Protein AF-0000000081628366 (afdb_homodimer)

Radius of gyration: 26.83 Å; Cα contacts (8 Å, |Δi|>4): 1250; chains: 2; bounding box: 82×67×63 Å

InterPro domains:
  IPR008594 Scavenger mRNA decapping enzyme DcpS/DCS2 [PF05652] (39-139)
  IPR008594 Scavenger mRNA decapping enzyme DcpS/DCS2 [PIRSF028973] (28-331)
  IPR008594 Scavenger mRNA decapping enzyme DcpS/DCS2 [PTHR12978] (21-337)
  IPR011145 Scavenger mRNA decapping enzyme, N-terminal [G3DSA:3.30.200.40] (34-140)
  IPR011145 Scavenger mRNA decapping enzyme, N-terminal [SSF102860] (35-138)
  IPR036265 HIT-like superfamily [G3DSA:3.30.428.10] (141-327)
  IPR036265 HIT-like superfamily [SSF54197] (141-326)

Sequence (678 aa):
MADQCVDTDEGDCSPAKKLKLDVEDTTEKNDDMHEAEINLSTFEMKRILQNNITRKQIYIEGTFKGSESPAILSLEKTTFPTDEIFLKEGFFNEDTTMQKVFSNHIYGNYKCFPVKKYNGLKVLLIHPATSKHIEKFKKKDLHIVDETYELYEKITLPHITSQQFSLEWIDNILAHKAEQDKIVYEDTNKETGFIIVHDLKWDGQPQSLKLLALPFQKVRSMRELNASHLPLLRNIRDSGTACISEKYNIPSTQLRIYLHYQPSYYYLHVHFSYLMFENSGVHIYRAHLLSTVINNLELMPDYYTKCILSFLVFEGDELCTKFREHGIVGKKKSESEETMADQCVDTDEGDCSPAKKLKLDVEDTTEKNDDMHEAEINLSTFEMKRILQNNITRKQIYIEGTFKGSESPAILSLEKTTFPTDEIFLKEGFFNEDTTMQKVFSNHIYGNYKCFPVKKYNGLKVLLIHPATSKHIEKFKKKDLHIVDETYELYEKITLPHITSQQFSLEWIDNILAHKAEQDKIVYEDTNKETGFIIVHDLKWDGQPQSLKLLALPFQKVRSMRELNASHLPLLRNIRDSGTACISEKYNIPSTQLRIYLHYQPSYYYLHVHFSYLMFENSGVHIYRAHLLSTVINNLELMPDYYTKCILSFLVFEGDELCTKFREHGIVGKKKSESEET

Nearest PDB structures (foldseek):
  1vlr-assembly1_A  TM=9.356E-01  e=4.240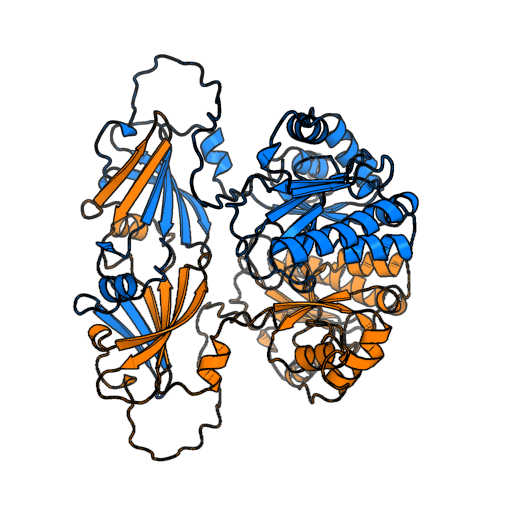E-30  Mus musculus
  1xmm-assembly1_B  TM=7.985E-01  e=4.727E-32  Homo sapiens
  3bla-assembly1_B  TM=7.901E-01  e=3.994E-32  Homo sapiens
  5osy-assembly1_B  TM=8.045E-01  e=2.700E-31  Homo sapiens
  1xmm-assembly1_A  TM=7.003E-01  e=9.296E-31  Homo sapiens

Organism: Polistes dominula (NCBI:txid743375)

pLDDT: mean 84.42, std 20.41, range [17.12, 98.81]

Solvent-accessible surface area (backbone atoms only — not comparable to full-atom values): 37305 Å² total; per-residue (Å²): 122,78,65,69,58,82,71,69,75,76,60,86,78,64,86,80,76,71,76,75,65,82,65,76,82,70,82,62,84,80,71,45,58,60,82,50,87,68,60,43,47,43,50,42,80,74,45,78,35,32,73,40,66,57,56,25,31,37,29,33,33,25,29,40,72,97,44,88,50,38,27,37,42,33,44,27,59,55,62,77,70,88,48,66,68,56,37,34,71,30,52,32,27,82,76,31,46,66,42,83,74,47,64,51,74,40,45,29,38,31,39,31,31,42,42,45,87,67,49,33,29,43,32,40,38,32,30,64,39,51,73,66,54,50,58,66,52,33,68,60,56,63,32,49,41,76,37,36,41,66,47,34,63,70,48,51,47,53,52,57,71,65,44,86,74,81,56,59,70,58,52,29,43,78,66,62,72,36,66,64,89,41,51,76,46,72,45,85,48,71,77,48,13,31,35,32,28,58,32,92,83,39,84,81,44,68,76,52,34,36,33,33,35,40,49,66,52,88,41,48,44,65,63,71,45,35,50,88,46,47,64,28,55,49,40,50,52,54,53,47,40,52,49,44,26,70,74,62,68,43,56,64,43,36,48,42,47,30,31,55,43,82,46,87,52,76,48,47,50,38,38,39,30,31,56,88,31,92,63,86,69,48,33,52,44,30,28,42,48,44,72,48,54,54,45,44,28,72,76,32,40,59,39,44,61,66,40,59,50,52,25,70,33,40,62,87,37,68,69,34,50,54,37,31,75,70,65,72,46,77,79,78,73,71,76,59,76,85,110,51,55,76,77,49,81,74,68,73,74,60,85,78,63,85,81,76,70,75,74,65,83,65,76,81,68,82,63,84,80,70,45,58,61,81,50,88,69,59,44,48,43,49,43,81,72,46,77,34,32,76,41,65,58,57,24,30,37,30,31,34,24,29,40,74,96,46,88,50,38,27,35,42,32,45,28,59,54,62,77,68,89,48,65,69,55,39,35,72,30,50,32,26,81,76,30,45,66,44,82,74,49,64,51,77,39,44,29,36,29,40,31,31,42,42,47,89,66,51,35,28,43,31,41,38,32,30,65,39,50,73,67,54,51,57,69,52,33,68,55,56,56,34,52,42,76,38,36,41,67,48,35,65,69,47,50,48,53,52,56,71,65,45,85,74,79,56,58,70,59,52,28,43,77,66,62,73,37,65,64,89,41,51,76,46,73,44,85,49,69,76,48,12,32,36,30,29,59,32,90,83,38,84,81,43,68,76,52,32,37,34,33,35,40,49,65,53,86,42,48,43,67,64,71,46,37,50,89,45,46,66,29,54,50,39,50,52,54,54,50,39,52,50,43,27,70,75,61,68,44,55,65,44,34,49,42,47,28,31,55,43,80,52,95,51,76,49,47,50,39,39,40,30,31,57,89,33,92,63,86,67,47,32,52,44,31,29,42,47,44,70,49,54,53,45,45,29,72,76,32,41,58,39,44,61,66,41,60,51,53,25,55,27,6,61,88,37,68,68,34,50,54,37,32,75,72,63,71,44,78,79,77,71,71,77,60,76,85,112

Secondary structure (DSSP, 8-state):
----S---------S-----------------TTSSPP-GGGEEEEEEEEEETTTTEEEEEEEETT--SEEEEEEEEPPPP-SHHHHHHHTSSTT-EEEEEEE-SSEEEEEEE--GGGS-EEEEEESSPPHHHHHHHSPPPEEEEEE-HHHIIIIIHHHHHHS----HHHHHHHTTSS-GGGEEEEE--TTT-EEEEE-TT--S-GGG-EEEEEESS---SGGG--GGGHHHHHHHHHHHHHHHHHHH---GGGEEEEEESS-SSSS--EEEEETTS--TT-BTTTEEEHHHHHHHHHH-TTGGGTS-EEEEEETTSHHHHHHHHTTSSS----GGGG-/--S-----------S-----------------GGGSPP-GGGEEEEEEEEEETTTTEEEEEEEETT--SEEEEEEEEPPPP-SHHHHHHHTSSTT-EEEEEEE-SSEEEEEEE--GGGS-EEEEEESSPPHHHHHHHSPPPEEEEEE-HHHIIIIIHHHHHHS----HHHHHHHTTSS-GGGEEEEE--TTT-EEEEE-TT--S-GGG-EEEEEESS---SGGG--GGGHHHHHHHHHHHHHHHHHHH---GGGEEEEEESS-SSSS--EEEEETTS--TT-BTTTEEEHHHHHHHHHH-TTGGGTS-EEEEEETTSHHHHHHHHTTSSS----TTTT-

Structure (mmCIF, N/CA/C/O backbone):
data_AF-0000000081628366-model_v1
#
loop_
_entity.id
_entity.type
_entity.pdbx_description
1 polymer 'M7GpppX diphosphatase'
#
loop_
_atom_site.group_PDB
_atom_site.id
_atom_site.type_symbol
_atom_site.label_atom_id
_atom_site.label_alt_id
_atom_site.label_comp_id
_atom_site.label_asym_id
_atom_site.label_entity_id
_atom_site.label_seq_id
_atom_site.pdbx_PDB_ins_code
_atom_site.Cartn_x
_atom_site.Cartn_y
_atom_site.Cartn_z
_atom_site.occupancy
_atom_site.B_iso_or_equiv
_atom_site.auth_seq_id
_atom_site.auth_comp_id
_atom_site.auth_asym_id
_atom_site.auth_atom_id
_atom_site.pdbx_PDB_model_num
ATOM 1 N N . MET A 1 1 ? -15.617 -0.022 -10.727 1 17.47 1 MET A N 1
ATOM 2 C CA . MET A 1 1 ? -16.375 1.05 -10.102 1 17.47 1 MET A CA 1
ATOM 3 C C . MET A 1 1 ? -15.914 1.278 -8.664 1 17.47 1 MET A C 1
ATOM 5 O O . MET A 1 1 ? -16.516 2.064 -7.93 1 17.47 1 MET A O 1
ATOM 9 N N . ALA A 1 2 ? -15.078 0.356 -8.219 1 21.16 2 ALA A N 1
ATOM 10 C CA . ALA A 1 2 ? -14.297 0.202 -6.996 1 21.16 2 ALA A CA 1
ATOM 11 C C . ALA A 1 2 ? -13.219 1.274 -6.898 1 21.16 2 ALA A C 1
ATOM 13 O O . ALA A 1 2 ? -12.43 1.281 -5.953 1 21.16 2 ALA A O 1
ATOM 14 N N . ASP A 1 3 ? -12.93 1.913 -8.031 1 24.25 3 ASP A N 1
ATOM 15 C CA . ASP A 1 3 ? -11.867 2.861 -8.344 1 24.25 3 ASP A CA 1
ATOM 16 C C . ASP A 1 3 ? -11.992 4.129 -7.496 1 24.25 3 ASP A C 1
ATOM 18 O O . ASP A 1 3 ? -11.227 5.078 -7.676 1 24.25 3 ASP A O 1
ATOM 22 N N . GLN A 1 4 ? -13.195 4.293 -6.895 1 26.45 4 GLN A N 1
ATOM 23 C CA . GLN A 1 4 ? -13.25 5.676 -6.43 1 26.45 4 GLN A CA 1
ATOM 24 C C . GLN A 1 4 ? -12.414 5.867 -5.168 1 26.45 4 GLN A C 1
ATOM 26 O O . GLN A 1 4 ? -12.961 6.09 -4.082 1 26.45 4 GLN A O 1
ATOM 31 N N . CYS A 1 5 ? -11.57 5.02 -4.797 1 29.62 5 CYS A N 1
ATOM 32 C CA . CYS A 1 5 ? -10.625 5.605 -3.859 1 29.62 5 CYS A CA 1
ATOM 33 C C . CYS A 1 5 ? -10.195 6.996 -4.312 1 29.62 5 CYS A C 1
ATOM 35 O O . CYS A 1 5 ? -9.828 7.191 -5.469 1 29.62 5 CYS A O 1
ATOM 37 N N . VAL A 1 6 ? -10.695 8.008 -3.623 1 31.08 6 VAL A N 1
ATOM 38 C CA . VAL A 1 6 ? -10.289 9.383 -3.922 1 31.08 6 VAL A CA 1
ATOM 39 C C . VAL A 1 6 ? -8.781 9.438 -4.129 1 31.08 6 VAL A C 1
ATOM 41 O O . VAL A 1 6 ? -8.008 9.312 -3.172 1 31.08 6 VAL A O 1
ATOM 44 N N . ASP A 1 7 ? -8.258 8.609 -4.902 1 30.61 7 ASP A N 1
ATOM 45 C CA . ASP A 1 7 ? -6.902 8.898 -5.359 1 30.61 7 ASP A CA 1
ATOM 46 C C . ASP A 1 7 ? -6.758 10.367 -5.746 1 30.61 7 ASP A C 1
ATOM 48 O O . ASP A 1 7 ? -7.039 10.75 -6.883 1 30.61 7 ASP A O 1
ATOM 52 N N . THR A 1 8 ? -7.094 11.266 -4.844 1 29.83 8 THR A N 1
ATOM 53 C CA . THR A 1 8 ? -6.762 12.664 -5.117 1 29.83 8 THR A CA 1
ATOM 54 C C . THR A 1 8 ? -5.254 12.836 -5.297 1 29.83 8 THR A C 1
ATOM 56 O O . THR A 1 8 ? -4.527 13.039 -4.324 1 29.83 8 THR A O 1
ATOM 59 N N . ASP A 1 9 ? -4.543 11.977 -5.957 1 28.89 9 ASP A N 1
ATOM 60 C CA . ASP A 1 9 ? -3.201 12.438 -6.301 1 28.89 9 ASP A CA 1
ATOM 61 C C . ASP A 1 9 ? -3.227 13.867 -6.824 1 28.89 9 ASP A C 1
ATOM 63 O O . ASP A 1 9 ? -3.846 14.148 -7.852 1 28.89 9 ASP A O 1
ATOM 67 N N . GLU A 1 10 ? -3.139 14.836 -5.98 1 27.64 10 GLU A N 1
ATOM 68 C CA . GLU A 1 10 ? -3.074 16.266 -6.258 1 27.64 10 GLU A CA 1
ATOM 69 C C . GLU A 1 10 ? -1.93 16.594 -7.215 1 27.64 10 GLU A C 1
ATOM 71 O O . GLU A 1 10 ? -0.903 17.141 -6.801 1 27.64 10 GLU A O 1
ATOM 76 N N . GLY A 1 11 ? -1.213 15.727 -7.984 1 28 11 GLY A N 1
ATOM 77 C CA . GLY A 1 11 ? -0.257 16.484 -8.773 1 28 11 GLY A CA 1
ATOM 78 C C . GLY A 1 11 ? -0.856 17.734 -9.406 1 28 11 GLY A C 1
ATOM 79 O O . GLY A 1 11 ? -2.062 17.969 -9.305 1 28 11 GLY A O 1
ATOM 80 N N . ASP A 1 12 ? 0.075 18.5 -10.273 1 27.03 12 ASP A N 1
ATOM 81 C CA . ASP A 1 12 ? -0.195 19.734 -11 1 27.03 12 ASP A CA 1
ATOM 82 C C . ASP A 1 12 ? -1.484 19.625 -11.812 1 27.03 12 ASP A C 1
ATOM 84 O O . ASP A 1 12 ? -1.718 18.609 -12.477 1 27.03 12 ASP A O 1
ATOM 88 N N . CYS A 1 13 ? -2.561 20.359 -11.43 1 25.67 13 CYS A N 1
ATOM 89 C CA . CYS A 1 13 ? -3.814 20.703 -12.094 1 25.67 13 CYS A CA 1
ATOM 90 C C . CYS A 1 13 ? -3.598 20.922 -13.586 1 25.67 13 CYS A C 1
ATOM 92 O O . CYS A 1 13 ? -3.1 21.969 -14 1 25.67 13 CYS A O 1
ATOM 94 N N . SER A 1 14 ? -3.176 19.953 -14.305 1 27.64 14 SER A N 1
ATOM 95 C CA . SER A 1 14 ? -3.412 20.375 -15.688 1 27.64 14 SER A CA 1
ATOM 96 C C . SER A 1 14 ? -4.824 20.906 -15.875 1 27.64 14 SER A C 1
ATOM 98 O O . SER A 1 14 ? -5.727 20.594 -15.094 1 27.64 14 SER A O 1
ATOM 100 N N . PRO A 1 15 ? -5.156 21.812 -16.984 1 25.48 15 PRO A N 1
ATOM 101 C CA . PRO A 1 15 ? -6.445 22.484 -17.141 1 25.48 15 PRO A CA 1
ATOM 102 C C . PRO A 1 15 ? -7.629 21.578 -16.812 1 25.48 15 PRO A C 1
ATOM 104 O O . PRO A 1 15 ? -7.477 20.344 -16.781 1 25.48 15 PRO A O 1
ATOM 107 N N . ALA A 1 16 ? -8.945 22.125 -16.859 1 26.56 16 ALA A N 1
ATOM 108 C CA . ALA A 1 16 ? -10.367 22.016 -16.562 1 26.56 16 ALA A CA 1
ATOM 109 C C . ALA A 1 16 ? -10.977 20.797 -17.234 1 26.56 16 ALA A C 1
ATOM 111 O O . ALA A 1 16 ? -11.328 20.828 -18.422 1 26.56 16 ALA A O 1
ATOM 112 N N . LYS A 1 17 ? -10.516 19.734 -17.297 1 25.77 17 LYS A N 1
ATOM 113 C CA . LYS A 1 17 ? -11.617 18.953 -17.859 1 25.77 17 LYS A CA 1
ATOM 114 C C . LYS A 1 17 ? -12.867 19.062 -16.984 1 25.77 17 LYS A C 1
ATOM 116 O O . LYS A 1 17 ? -12.82 18.734 -15.797 1 25.77 17 LYS A O 1
ATOM 121 N N . LYS A 1 18 ? -13.938 19.75 -17.406 1 26.41 18 LYS A N 1
ATOM 122 C CA . LYS A 1 18 ? -15.328 19.969 -17.031 1 26.41 18 LYS A CA 1
ATOM 123 C C . LYS A 1 18 ? -16 18.656 -16.641 1 26.41 18 LYS A C 1
ATOM 125 O O . LYS A 1 18 ? -16.156 17.766 -17.484 1 26.41 18 LYS A O 1
ATOM 130 N N . LEU A 1 19 ? -15.75 18.172 -15.625 1 28.23 19 LEU A N 1
ATOM 131 C CA . LEU A 1 19 ? -16.797 17.25 -15.195 1 28.23 19 LEU A CA 1
ATOM 132 C C . LEU A 1 19 ? -18.188 17.812 -15.516 1 28.23 19 LEU A C 1
ATOM 134 O O . LEU A 1 19 ? -18.609 18.812 -14.93 1 28.23 19 LEU A O 1
ATOM 138 N N . LYS A 1 20 ? -18.547 17.688 -16.812 1 27.78 20 LYS A N 1
ATOM 139 C CA . LYS A 1 20 ? -19.922 18.031 -17.156 1 27.78 20 LYS A CA 1
ATOM 140 C C . LYS A 1 20 ? -20.906 17.328 -16.234 1 27.78 20 LYS A C 1
ATOM 142 O O . LYS A 1 20 ? -21.203 16.141 -16.422 1 27.78 20 LYS A O 1
ATOM 147 N N . LEU A 1 21 ? -20.859 17.5 -14.922 1 30.16 21 LEU A N 1
ATOM 148 C CA . LEU A 1 21 ? -22.078 17.172 -14.195 1 30.16 21 LEU A CA 1
ATOM 149 C C . LEU A 1 21 ? -23.281 17.859 -14.836 1 30.16 21 LEU A C 1
ATOM 151 O O . LEU A 1 21 ? -23.266 19.078 -15.047 1 30.16 21 LEU A O 1
ATOM 155 N N . ASP A 1 22 ? -23.938 17.188 -15.648 1 31.25 22 ASP A N 1
ATOM 156 C CA . ASP A 1 22 ? -25.25 17.641 -16.109 1 31.25 22 ASP A CA 1
ATOM 157 C C . ASP A 1 22 ? -26.062 18.234 -14.961 1 31.25 22 ASP A C 1
ATOM 159 O O . ASP A 1 22 ? -26.734 17.516 -14.227 1 31.25 22 ASP A O 1
ATOM 163 N N . VAL A 1 23 ? -25.484 19.078 -14.125 1 31.89 23 VAL A N 1
ATOM 164 C CA . VAL A 1 23 ? -26.344 19.781 -13.18 1 31.89 23 VAL A CA 1
ATOM 165 C C . VAL A 1 23 ? -27.453 20.5 -13.93 1 31.89 23 VAL A C 1
ATOM 167 O O . VAL A 1 23 ? -27.188 21.312 -14.82 1 31.89 23 VAL A O 1
ATOM 170 N N . GLU A 1 24 ? -28.625 19.922 -14.016 1 31.45 24 GLU A N 1
ATOM 171 C CA . GLU A 1 24 ? -29.828 20.703 -14.305 1 31.45 24 GLU A CA 1
ATOM 172 C C . GLU A 1 24 ? -29.812 22.047 -13.57 1 31.45 24 GLU A C 1
ATOM 174 O O . GLU A 1 24 ? -29.484 22.094 -12.383 1 31.45 24 GLU A O 1
ATOM 179 N N . ASP A 1 25 ? -29.609 23.156 -14.25 1 33 25 ASP A N 1
ATOM 180 C CA . ASP A 1 25 ? -29.703 24.562 -13.883 1 33 25 ASP A CA 1
ATOM 181 C C . ASP A 1 25 ? -30.953 24.828 -13.039 1 33 25 ASP A C 1
ATOM 183 O O . ASP A 1 25 ? -32 25.125 -13.586 1 33 25 ASP A O 1
ATOM 187 N N . THR A 1 26 ? -31.422 23.969 -12.078 1 33.16 26 THR A N 1
ATOM 188 C CA . THR A 1 26 ? -32.594 24.516 -11.383 1 33.16 26 THR A CA 1
ATOM 189 C C . THR A 1 26 ? -32.219 25.844 -10.719 1 33.16 26 THR A C 1
ATOM 191 O O . THR A 1 26 ? -31.172 25.969 -10.078 1 33.16 26 THR A O 1
ATOM 194 N N . THR A 1 27 ? -32.719 27.016 -11.109 1 35.06 27 THR A N 1
ATOM 195 C CA . THR A 1 27 ? -32.781 28.391 -10.641 1 35.06 27 THR A CA 1
ATOM 196 C C . THR A 1 27 ? -32.969 28.438 -9.125 1 35.06 27 THR A C 1
ATOM 198 O O . THR A 1 27 ? -33.656 29.297 -8.602 1 35.06 27 THR A O 1
ATOM 201 N N . GLU A 1 28 ? -32.938 27.359 -8.352 1 37.03 28 GLU A N 1
ATOM 202 C CA . GLU A 1 28 ? -33.219 27.703 -6.965 1 37.03 28 GLU A CA 1
ATOM 203 C C . GLU A 1 28 ? -32.25 28.734 -6.434 1 37.03 28 GLU A C 1
ATOM 205 O O . GLU A 1 28 ? -31.141 28.891 -6.969 1 37.03 28 GLU A O 1
ATOM 210 N N . LYS A 1 29 ? -32.531 29.625 -5.484 1 42.91 29 LYS A N 1
ATOM 211 C CA . LYS A 1 29 ? -31.844 30.688 -4.75 1 42.91 29 LYS A CA 1
ATOM 212 C C . LYS A 1 29 ? -30.359 30.359 -4.539 1 42.91 29 LYS A C 1
ATOM 214 O O . LYS A 1 29 ? -30.031 29.281 -4.023 1 42.91 29 LYS A O 1
ATOM 219 N N . ASN A 1 30 ? -29.391 30.797 -5.387 1 48.31 30 ASN A N 1
ATOM 220 C CA . ASN A 1 30 ? -27.938 30.672 -5.566 1 48.31 30 ASN A CA 1
ATOM 221 C C . ASN A 1 30 ? -27.188 30.828 -4.246 1 48.31 30 ASN A C 1
ATOM 223 O O . ASN A 1 30 ? -26.906 31.938 -3.814 1 48.31 30 ASN A O 1
ATOM 227 N N . ASP A 1 31 ? -27.594 30.141 -3.229 1 56.97 31 ASP A N 1
ATOM 228 C CA . ASP A 1 31 ? -26.859 30.109 -1.969 1 56.97 31 ASP A CA 1
ATOM 229 C C . ASP A 1 31 ? -25.391 29.719 -2.195 1 56.97 31 ASP A C 1
ATOM 231 O O . ASP A 1 31 ? -24.906 28.734 -1.646 1 56.97 31 ASP A O 1
ATOM 235 N N . ASP A 1 32 ? -24.844 30.281 -3.201 1 61.56 32 ASP A N 1
ATOM 236 C CA . ASP A 1 32 ? -23.438 30.047 -3.555 1 61.56 32 ASP A CA 1
ATOM 237 C C . ASP A 1 32 ? -22.5 30.609 -2.484 1 61.56 32 ASP A C 1
ATOM 239 O O . ASP A 1 32 ? -22.375 31.828 -2.338 1 61.56 32 ASP A O 1
ATOM 243 N N . MET A 1 33 ? -22.062 29.844 -1.597 1 70.06 33 MET A N 1
ATOM 244 C CA . MET A 1 33 ? -21.203 30.266 -0.503 1 70.06 33 MET A CA 1
ATOM 245 C C . MET A 1 33 ? -19.812 30.641 -1.024 1 70.06 33 MET A C 1
ATOM 247 O O . MET A 1 33 ? -19.062 31.359 -0.354 1 70.06 33 MET A O 1
ATOM 251 N N . HIS A 1 34 ? -19.516 30.312 -2.291 1 73.94 34 HIS A N 1
ATOM 252 C CA . HIS A 1 34 ? -18.141 30.484 -2.764 1 73.94 34 HIS A CA 1
ATOM 253 C C . HIS A 1 34 ? -17.906 31.906 -3.248 1 73.94 34 HIS A C 1
ATOM 255 O O . HIS A 1 34 ? -16.75 32.312 -3.49 1 73.94 34 HIS A O 1
ATOM 261 N N . GLU A 1 35 ? -18.984 32.688 -3.387 1 70.5 35 GLU A N 1
ATOM 262 C CA . GLU A 1 35 ? -18.844 34.062 -3.828 1 70.5 35 GLU A CA 1
ATOM 263 C C . GLU A 1 35 ? -18.406 34.969 -2.678 1 70.5 35 GLU A C 1
ATOM 265 O O . GLU A 1 35 ? -17.688 35.938 -2.885 1 70.5 35 GLU A O 1
ATOM 270 N N . ALA A 1 36 ? -18.844 34.625 -1.464 1 71.19 36 ALA A N 1
ATOM 271 C CA . ALA A 1 36 ? -18.516 35.438 -0.29 1 71.19 36 ALA A CA 1
ATOM 272 C C . ALA A 1 36 ? -17.281 34.906 0.424 1 71.19 36 ALA A C 1
ATOM 274 O O . ALA A 1 36 ? -16.797 33.812 0.116 1 71.19 36 ALA A O 1
ATOM 275 N N . GLU A 1 37 ? -16.641 35.781 1.147 1 80 37 GLU A N 1
ATOM 276 C CA . GLU A 1 37 ? -15.523 35.375 1.991 1 80 37 GLU A CA 1
ATOM 277 C C . GLU A 1 37 ? -15.961 34.281 2.963 1 80 37 GLU A C 1
ATOM 279 O O . GLU A 1 37 ? -16.922 34.438 3.711 1 80 37 GLU A O 1
ATOM 284 N N . ILE A 1 38 ? -15.367 33.219 2.828 1 82.88 38 ILE A N 1
ATOM 285 C CA . ILE A 1 38 ? -15.742 32.062 3.639 1 82.88 38 ILE A CA 1
ATOM 286 C C . ILE A 1 38 ? -15.102 32.156 5.02 1 82.88 38 ILE A C 1
ATOM 288 O O . ILE A 1 38 ? -13.922 32.5 5.141 1 82.88 38 ILE A O 1
ATOM 292 N N . ASN A 1 39 ? -15.969 32 6.016 1 87.75 39 ASN A N 1
ATOM 293 C CA . ASN A 1 39 ? -15.547 31.953 7.41 1 87.75 39 ASN A CA 1
ATOM 294 C C . ASN A 1 39 ? -15.922 30.641 8.062 1 87.75 39 ASN A C 1
ATOM 296 O O . ASN A 1 39 ? -17.109 30.312 8.195 1 87.75 39 ASN A O 1
ATOM 300 N N . LEU A 1 40 ? -14.914 29.938 8.523 1 91.62 40 LEU A N 1
ATOM 301 C CA . LEU A 1 40 ? -15.148 28.594 9.039 1 91.62 40 LEU A CA 1
ATOM 302 C C . LEU A 1 40 ? -15.766 28.641 10.438 1 91.62 40 LEU A C 1
ATOM 304 O O . LEU A 1 40 ? -16.266 27.641 10.938 1 91.62 40 LEU A O 1
ATOM 308 N N . SER A 1 41 ? -15.789 29.859 11.023 1 90.62 41 SER A N 1
ATOM 309 C CA . SER A 1 41 ? -16.391 29.984 12.344 1 90.62 41 SER A CA 1
ATOM 310 C C . SER A 1 41 ? -17.906 29.766 12.281 1 90.62 41 SER A C 1
ATOM 312 O O . SER A 1 41 ? -18.547 29.484 13.297 1 90.62 41 SER A O 1
ATOM 314 N N . THR A 1 42 ? -18.469 29.875 11.117 1 91.69 42 THR A N 1
ATOM 315 C CA . THR A 1 42 ? -19.906 29.734 10.961 1 91.69 42 THR A CA 1
ATOM 316 C C . THR A 1 42 ? -20.266 28.297 10.555 1 91.69 42 THR A C 1
ATOM 318 O O . THR A 1 42 ? -21.438 27.969 10.414 1 91.69 42 THR A O 1
ATOM 321 N N . PHE A 1 43 ? -19.312 27.531 10.438 1 94.25 43 PHE A N 1
ATOM 322 C CA . PHE A 1 43 ? -19.531 26.141 10.055 1 94.25 43 PHE A CA 1
ATOM 323 C C . PHE A 1 43 ? -19.984 25.312 11.25 1 94.25 43 PHE A C 1
ATOM 325 O O . PHE A 1 43 ? -19.359 25.344 12.305 1 94.25 43 PHE A O 1
ATOM 332 N N . GLU A 1 44 ? -21.094 24.609 11.031 1 93.38 44 GLU A N 1
ATOM 333 C CA . GLU A 1 44 ? -21.609 23.688 12.039 1 93.38 44 GLU A CA 1
ATOM 334 C C . GLU A 1 44 ? -21.469 22.234 11.594 1 93.38 44 GLU A C 1
ATOM 336 O O . GLU A 1 44 ? -22.141 21.797 10.648 1 93.38 44 GLU A O 1
ATOM 341 N N . MET A 1 45 ? -20.719 21.562 12.375 1 93.94 45 MET A N 1
ATOM 342 C CA . MET A 1 45 ? -20.406 20.188 12 1 93.94 45 MET A CA 1
ATOM 343 C C . MET A 1 45 ? -21.562 19.266 12.32 1 93.94 45 MET A C 1
ATOM 345 O O . MET A 1 45 ? -22.203 19.391 13.367 1 93.94 45 MET A O 1
ATOM 349 N N . LYS A 1 46 ? -21.859 18.359 11.414 1 94.56 46 LYS A N 1
ATOM 350 C CA . LYS A 1 46 ? -22.828 17.312 11.633 1 94.56 46 LYS A CA 1
ATOM 351 C C . LYS A 1 46 ? -22.156 15.984 11.984 1 94.56 46 LYS A C 1
ATOM 353 O O . LYS A 1 46 ? -22.469 15.359 12.992 1 94.56 46 LYS A O 1
ATOM 358 N N . ARG A 1 47 ? -21.219 15.57 11.141 1 94.56 47 ARG A N 1
ATOM 359 C CA . ARG A 1 47 ? -20.484 14.336 11.391 1 94.56 47 ARG A CA 1
ATOM 360 C C . ARG A 1 47 ? -19.203 14.281 10.562 1 94.56 47 ARG A C 1
ATOM 362 O O . ARG A 1 47 ? -19.078 15 9.57 1 94.56 47 ARG A O 1
ATOM 369 N N . ILE A 1 48 ? -18.266 13.477 11.055 1 94 48 ILE A N 1
ATOM 370 C CA . ILE A 1 48 ? -17.062 13.18 10.297 1 94 48 ILE A CA 1
ATOM 371 C C . ILE A 1 48 ? -17.344 12.07 9.289 1 94 48 ILE A C 1
ATOM 373 O O . ILE A 1 48 ? -17.844 11.008 9.648 1 94 48 ILE A O 1
ATOM 377 N N . LEU A 1 49 ? -17.094 12.398 8.055 1 93.12 49 LEU A N 1
ATOM 378 C CA . LEU A 1 49 ? -17.312 11.414 6.996 1 93.12 49 LEU A CA 1
ATOM 379 C C . LEU A 1 49 ? -16.125 10.453 6.895 1 93.12 49 LEU A C 1
ATOM 381 O O . LEU A 1 49 ? -16.312 9.258 6.66 1 93.12 49 LEU A O 1
ATOM 385 N N . GLN A 1 50 ? -14.938 11 7.012 1 90.25 50 GLN A N 1
ATOM 386 C CA . GLN A 1 50 ? -13.711 10.219 6.891 1 90.25 50 GLN A CA 1
ATOM 387 C C . GLN A 1 50 ? -12.539 10.93 7.566 1 90.25 50 GLN A C 1
ATOM 389 O O . GLN A 1 50 ? -12.453 12.156 7.539 1 90.25 50 GLN A O 1
ATOM 394 N N . ASN A 1 51 ? -11.727 10.188 8.234 1 88.56 51 ASN A N 1
ATOM 395 C CA . ASN A 1 51 ? -10.492 10.68 8.836 1 88.56 51 ASN A CA 1
ATOM 396 C C . ASN A 1 51 ? -9.297 9.805 8.469 1 88.56 51 ASN A C 1
ATOM 398 O O . ASN A 1 51 ? -9.125 8.719 9.031 1 88.56 51 ASN A O 1
ATOM 402 N N . ASN A 1 52 ? -8.477 10.227 7.543 1 85.94 52 ASN A N 1
ATOM 403 C CA . ASN A 1 52 ? -7.254 9.531 7.145 1 85.94 52 ASN A CA 1
ATOM 404 C C . ASN A 1 52 ? -6.047 10.016 7.941 1 85.94 52 ASN A C 1
ATOM 406 O O . ASN A 1 52 ? -5.477 11.062 7.637 1 85.94 52 ASN A O 1
ATOM 410 N N . ILE A 1 53 ? -5.613 9.234 8.805 1 83.62 53 ILE A N 1
ATOM 411 C CA . ILE A 1 53 ? -4.566 9.648 9.727 1 83.62 53 ILE A CA 1
ATOM 412 C C . ILE A 1 53 ? -3.217 9.648 9.016 1 83.62 53 ILE A C 1
ATOM 414 O O . ILE A 1 53 ? -2.324 10.43 9.359 1 83.62 53 ILE A O 1
ATOM 418 N N . THR A 1 54 ? -3.055 8.828 8.109 1 82.12 54 THR A N 1
ATOM 419 C CA . THR A 1 54 ? -1.798 8.766 7.371 1 82.12 54 THR A CA 1
ATOM 420 C C . THR A 1 54 ? -1.627 9.992 6.484 1 82.12 54 THR A C 1
ATOM 422 O O . THR A 1 54 ? -0.583 10.648 6.52 1 82.12 54 THR A O 1
ATOM 425 N N . ARG A 1 55 ? -2.59 10.32 5.758 1 84.81 55 ARG A N 1
ATOM 426 C CA . ARG A 1 55 ? -2.543 11.453 4.844 1 84.81 55 ARG A CA 1
ATOM 427 C C . ARG A 1 55 ? -2.812 12.758 5.574 1 84.81 55 ARG A C 1
ATOM 429 O O . ARG A 1 55 ? -2.67 13.844 5 1 84.81 55 ARG A O 1
ATOM 436 N N . LYS A 1 56 ? -3.193 12.672 6.836 1 90.62 56 LYS A N 1
ATOM 437 C CA . LYS A 1 56 ? -3.578 13.828 7.633 1 90.62 56 LYS A CA 1
ATOM 438 C C . LYS A 1 56 ? -4.688 14.625 6.949 1 90.62 56 LYS A C 1
ATOM 440 O O . LYS A 1 56 ? -4.574 15.836 6.781 1 90.62 56 LYS A O 1
ATOM 445 N N . GLN A 1 57 ? -5.734 13.898 6.613 1 92.88 57 GLN A N 1
ATOM 446 C CA . GLN A 1 57 ? -6.875 14.453 5.898 1 92.88 57 GLN A CA 1
ATOM 447 C C . GLN A 1 57 ? -8.188 14.047 6.555 1 92.88 57 GLN A C 1
ATOM 449 O O . GLN A 1 57 ? -8.352 12.898 6.973 1 92.88 57 GLN A O 1
ATOM 454 N N . ILE A 1 58 ? -9.109 15.016 6.66 1 93.81 58 ILE A N 1
ATOM 455 C CA . ILE A 1 58 ? -10.398 14.727 7.285 1 93.81 58 ILE A CA 1
ATOM 456 C C . ILE A 1 58 ? -11.523 15.32 6.434 1 93.81 58 ILE A C 1
ATOM 458 O O . ILE A 1 58 ? -11.375 16.406 5.863 1 93.81 58 ILE A O 1
ATOM 462 N N . TYR A 1 59 ? -12.578 14.57 6.266 1 95.31 59 TYR A N 1
ATOM 463 C CA . TYR A 1 59 ? -13.797 15.016 5.602 1 95.31 59 TYR A CA 1
ATOM 464 C C . TYR A 1 59 ? -14.938 15.164 6.602 1 95.31 59 TYR A C 1
ATOM 466 O O . TYR A 1 59 ? -15.258 14.227 7.332 1 95.31 59 TYR A O 1
ATOM 474 N N . ILE A 1 60 ? -15.57 16.328 6.551 1 96.06 60 ILE A N 1
ATOM 475 C CA . ILE A 1 60 ? -16.609 16.641 7.531 1 96.06 60 ILE A CA 1
ATOM 476 C C . ILE A 1 60 ? -17.875 17.125 6.816 1 96.06 60 ILE A C 1
ATOM 478 O O . ILE A 1 60 ? -17.797 17.969 5.926 1 96.06 60 ILE A O 1
ATOM 482 N N . GLU A 1 61 ? -18.953 16.5 7.199 1 96.94 61 GLU A N 1
ATOM 483 C CA . GLU A 1 61 ? -20.25 17 6.75 1 96.94 61 GLU A CA 1
ATOM 484 C C . GLU A 1 61 ? -20.828 18 7.738 1 96.94 61 GLU A C 1
ATOM 486 O O . GLU A 1 61 ? -20.75 17.797 8.953 1 96.94 61 GLU A O 1
ATOM 491 N N . GLY A 1 62 ? -21.375 19.078 7.18 1 96 62 GLY A N 1
ATOM 492 C CA . GLY A 1 62 ? -22.016 20.078 8.016 1 96 62 GLY A CA 1
ATOM 493 C C . GLY A 1 62 ? -22.812 21.094 7.23 1 96 62 GLY A C 1
ATOM 494 O O . GLY A 1 62 ? -23.281 20.812 6.129 1 96 62 GLY A O 1
ATOM 495 N N . THR A 1 63 ? -23.109 22.188 7.969 1 95 63 THR A N 1
ATOM 496 C CA . THR A 1 63 ? -23.828 23.297 7.375 1 95 63 THR A CA 1
ATOM 497 C C . THR A 1 63 ? -23.234 24.625 7.832 1 95 63 THR A C 1
ATOM 499 O O . THR A 1 63 ? -22.531 24.688 8.844 1 95 63 THR A O 1
ATOM 502 N N . PHE A 1 64 ? -23.453 25.641 6.988 1 93.44 64 PHE A N 1
ATOM 503 C CA . PHE A 1 64 ? -23.062 26.984 7.402 1 93.44 64 PHE A CA 1
ATOM 504 C C . PHE A 1 64 ? -24.25 27.719 8 1 93.44 64 PHE A C 1
ATOM 506 O O . PHE A 1 64 ? -25.391 27.531 7.57 1 93.44 64 PHE A O 1
ATOM 513 N N . LYS A 1 65 ? -23.875 28.531 8.969 1 90.5 65 LYS A N 1
ATOM 514 C CA . LYS A 1 65 ? -24.938 29.328 9.562 1 90.5 65 LYS A CA 1
ATOM 515 C C . LYS A 1 65 ? -25.656 30.156 8.508 1 90.5 65 LYS A C 1
ATOM 517 O O . LYS A 1 65 ? -25.016 30.844 7.699 1 90.5 65 LYS A O 1
ATOM 522 N N . GLY A 1 66 ? -26.969 30.078 8.484 1 86 66 GLY A N 1
ATOM 523 C CA . GLY A 1 66 ? -27.766 30.812 7.523 1 86 66 GLY A CA 1
ATOM 524 C C . GLY A 1 66 ? -28.109 30.016 6.285 1 86 66 GLY A C 1
ATOM 525 O O . GLY A 1 66 ? -28.859 30.484 5.426 1 86 66 GLY A O 1
ATOM 526 N N . SER A 1 67 ? -27.453 28.906 6.148 1 88.31 67 SER A N 1
ATOM 527 C CA . SER A 1 67 ? -27.766 28.031 5.023 1 88.31 67 SER A CA 1
ATOM 528 C C . SER A 1 67 ? -28.219 26.656 5.508 1 88.31 67 SER A C 1
ATOM 530 O O . SER A 1 67 ? -27.656 26.109 6.469 1 88.31 67 SER A O 1
ATOM 532 N N . GLU A 1 68 ? -29.219 26.141 4.863 1 89.38 68 GLU A N 1
ATOM 533 C CA . GLU A 1 68 ? -29.703 24.812 5.207 1 89.38 68 GLU A CA 1
ATOM 534 C C . GLU A 1 68 ? -29.078 23.75 4.305 1 89.38 68 GLU A C 1
ATOM 536 O O . GLU A 1 68 ? -29.219 22.547 4.57 1 89.38 68 GLU A O 1
ATOM 541 N N . SER A 1 69 ? -28.422 24.219 3.355 1 92.69 69 SER A N 1
ATOM 542 C CA . SER A 1 69 ? -27.828 23.25 2.426 1 92.69 69 SER A CA 1
ATOM 543 C C . SER A 1 69 ? -26.609 22.562 3.045 1 92.69 69 SER A C 1
ATOM 545 O O . SER A 1 69 ? -25.797 23.203 3.709 1 92.69 69 SER A O 1
ATOM 547 N N . PRO A 1 70 ? -26.531 21.281 2.854 1 95.38 70 PRO A N 1
ATOM 548 C CA . PRO A 1 70 ? -25.375 20.562 3.387 1 95.38 70 PRO A CA 1
ATOM 549 C C . PRO A 1 70 ? -24.062 21 2.75 1 95.38 70 PRO A C 1
ATOM 551 O O . PRO A 1 70 ? -24.047 21.453 1.605 1 95.38 70 PRO A O 1
ATOM 554 N N . ALA A 1 71 ? -23.016 20.922 3.551 1 95.81 71 ALA A N 1
ATOM 555 C CA . ALA A 1 71 ? -21.672 21.234 3.096 1 95.81 71 ALA A CA 1
ATOM 556 C C . ALA A 1 71 ? -20.688 20.125 3.475 1 95.81 71 ALA A C 1
ATOM 558 O O . ALA A 1 71 ? -20.891 19.422 4.457 1 95.81 71 ALA A O 1
ATOM 559 N N . ILE A 1 72 ? -19.703 19.891 2.646 1 96.25 72 ILE A N 1
ATOM 560 C CA . ILE A 1 72 ? -18.578 19.016 2.963 1 96.25 72 ILE A CA 1
ATOM 561 C C . ILE A 1 72 ? -17.281 19.828 3.018 1 96.25 72 ILE A C 1
ATOM 563 O O . ILE A 1 72 ? -16.984 20.609 2.104 1 96.25 72 ILE A O 1
ATOM 567 N N . LEU A 1 73 ? -16.656 19.688 4.113 1 95.69 73 LEU A N 1
ATOM 568 C CA . LEU A 1 73 ? -15.359 20.328 4.305 1 95.69 73 LEU A CA 1
ATOM 569 C C . LEU A 1 73 ? -14.242 19.297 4.379 1 95.69 73 LEU A C 1
ATOM 571 O O . LEU A 1 73 ? -14.289 18.375 5.195 1 95.69 73 LEU A O 1
ATOM 575 N N . SER A 1 74 ? -13.297 19.406 3.455 1 95.62 74 SER A N 1
ATOM 576 C CA . SER A 1 74 ? -12.086 18.594 3.512 1 95.62 74 SER A CA 1
ATOM 577 C C . SER A 1 74 ? -10.891 19.406 3.986 1 95.62 74 SER A C 1
ATOM 579 O O . SER A 1 74 ? -10.578 20.453 3.412 1 95.62 74 SER A O 1
ATOM 581 N N . LEU A 1 75 ? -10.273 18.969 5.047 1 94.94 75 LEU A N 1
ATOM 582 C CA . LEU A 1 75 ? -9.039 19.562 5.551 1 94.94 75 LEU A CA 1
ATOM 583 C C . LEU A 1 75 ? -7.859 18.625 5.352 1 94.94 75 LEU A C 1
ATOM 585 O O . LEU A 1 75 ? -7.934 17.438 5.707 1 94.94 75 LEU A O 1
ATOM 589 N N . GLU A 1 76 ? -6.773 19.078 4.789 1 94.25 76 GLU A N 1
ATOM 590 C CA . GLU A 1 76 ? -5.562 18.281 4.594 1 94.25 76 GLU A CA 1
ATOM 591 C C . GLU A 1 76 ? -4.312 19.094 4.938 1 94.25 76 GLU A C 1
ATOM 593 O O . GLU A 1 76 ? -4.145 20.219 4.461 1 94.25 76 GLU A O 1
ATOM 598 N N . LYS A 1 77 ? -3.48 18.5 5.789 1 93.31 77 LYS A N 1
ATOM 599 C CA . LYS A 1 77 ? -2.221 19.172 6.102 1 93.31 77 LYS A CA 1
ATOM 600 C C . LYS A 1 77 ? -1.34 19.281 4.859 1 93.31 77 LYS A C 1
ATOM 602 O O . LYS A 1 77 ? -1.304 18.375 4.027 1 93.31 77 LYS A O 1
ATOM 607 N N . THR A 1 78 ? -0.593 20.375 4.754 1 90.06 78 THR A N 1
ATOM 608 C CA . THR A 1 78 ? 0.291 20.594 3.613 1 90.06 78 THR A CA 1
ATOM 609 C C . THR A 1 78 ? 1.594 19.812 3.791 1 90.06 78 THR A C 1
ATOM 611 O O . THR A 1 78 ? 1.959 19.453 4.91 1 90.06 78 THR A O 1
ATOM 614 N N . THR A 1 79 ? 2.275 19.547 2.67 1 89 79 THR A N 1
ATOM 615 C CA . THR A 1 79 ? 3.557 18.859 2.684 1 89 79 THR A CA 1
ATOM 616 C C . THR A 1 79 ? 4.68 19.797 3.094 1 89 79 THR A C 1
ATOM 618 O O . THR A 1 79 ? 4.492 21.016 3.133 1 89 79 THR A O 1
ATOM 621 N N . PHE A 1 80 ? 5.844 19.25 3.502 1 91.12 80 PHE A N 1
ATOM 622 C CA . PHE A 1 80 ? 7.016 20.062 3.82 1 91.12 80 PHE A CA 1
ATOM 623 C C . PHE A 1 80 ? 7.734 20.5 2.551 1 91.12 80 PHE A C 1
ATOM 625 O O . PHE A 1 80 ? 7.812 19.75 1.58 1 91.12 80 PHE A O 1
ATOM 632 N N . PRO A 1 81 ? 8.211 21.75 2.578 1 86.62 81 PRO A N 1
ATOM 633 C CA . PRO A 1 81 ? 9.031 22.156 1.436 1 86.62 81 PRO A CA 1
ATOM 634 C C . PRO A 1 81 ? 10.375 21.438 1.388 1 86.62 81 PRO A C 1
ATOM 636 O O . PRO A 1 81 ? 10.844 20.938 2.41 1 86.62 81 PRO A O 1
ATOM 639 N N . THR A 1 82 ? 10.953 21.344 0.171 1 86.62 82 THR A N 1
ATOM 640 C CA . THR A 1 82 ? 12.227 20.641 0.025 1 86.62 82 THR A CA 1
ATOM 641 C C . THR A 1 82 ? 13.375 21.625 -0.119 1 86.62 82 THR A C 1
ATOM 643 O O . THR A 1 82 ? 14.547 21.25 -0.004 1 86.62 82 THR A O 1
ATOM 646 N N . ASP A 1 83 ? 12.984 22.844 -0.291 1 87.81 83 ASP A N 1
ATOM 647 C CA . ASP A 1 83 ? 14.008 23.891 -0.402 1 87.81 83 ASP A CA 1
ATOM 648 C C . ASP A 1 83 ? 14.438 24.391 0.977 1 87.81 83 ASP A C 1
ATOM 650 O O . ASP A 1 83 ? 13.602 24.672 1.835 1 87.81 83 ASP A O 1
ATOM 654 N N . GLU A 1 84 ? 15.719 24.531 1.075 1 88.62 84 GLU A N 1
ATOM 655 C CA . GLU A 1 84 ? 16.297 24.938 2.354 1 88.62 84 GLU A CA 1
ATOM 656 C C . GLU A 1 84 ? 15.742 26.266 2.822 1 88.62 84 GLU A C 1
ATOM 658 O O . GLU A 1 84 ? 15.469 26.453 4.012 1 88.62 84 GLU A O 1
ATOM 663 N N . ILE A 1 85 ? 15.602 27.156 1.966 1 88.44 85 ILE A N 1
ATOM 664 C CA . ILE A 1 85 ? 15.164 28.516 2.311 1 88.44 85 ILE A CA 1
ATOM 665 C C . ILE A 1 85 ? 13.781 28.453 2.943 1 88.44 85 ILE A C 1
ATOM 667 O O . ILE A 1 85 ? 13.531 29.109 3.963 1 88.44 85 ILE A O 1
ATOM 671 N N . PHE A 1 86 ? 12.938 27.672 2.41 1 86.62 86 PHE A N 1
ATOM 672 C CA . PHE A 1 86 ? 11.57 27.594 2.906 1 86.62 86 PHE A CA 1
ATOM 673 C C . PHE A 1 86 ? 11.508 26.812 4.215 1 86.62 86 PHE A C 1
ATOM 675 O O . PHE A 1 86 ? 10.688 27.094 5.082 1 86.62 86 PHE A O 1
ATOM 682 N N . LEU A 1 87 ? 12.367 25.828 4.316 1 90.62 87 LEU A N 1
ATOM 683 C CA . LEU A 1 87 ? 12.445 25.109 5.578 1 90.62 87 LEU A CA 1
ATOM 684 C C . LEU A 1 87 ? 12.922 26.016 6.707 1 90.62 87 LEU A C 1
ATOM 686 O O . LEU A 1 87 ? 12.375 25.969 7.809 1 90.62 87 LEU A O 1
ATOM 690 N N . LYS A 1 88 ? 13.891 26.797 6.359 1 90.12 88 LYS A N 1
ATOM 691 C CA . LYS A 1 88 ? 14.422 27.719 7.352 1 90.12 88 LYS A CA 1
ATOM 692 C C . LYS A 1 88 ? 13.383 28.766 7.75 1 90.12 88 LYS A C 1
ATOM 694 O O . LYS A 1 88 ? 13.164 29.016 8.938 1 90.12 88 LYS A O 1
ATOM 699 N N . GLU A 1 89 ? 12.734 29.297 6.805 1 88.69 89 GLU A N 1
ATOM 700 C CA . GLU A 1 89 ? 11.742 30.328 7.051 1 88.69 89 GLU A CA 1
ATOM 701 C C . GLU A 1 89 ? 10.531 29.781 7.793 1 88.69 89 GLU A C 1
ATOM 703 O O . GLU A 1 89 ? 9.945 30.453 8.641 1 88.69 89 GLU A O 1
ATOM 708 N N . GLY A 1 90 ? 10.289 28.609 7.516 1 88.25 90 GLY A N 1
ATOM 709 C CA . GLY A 1 90 ? 9.055 28.047 8.039 1 88.25 90 GLY A CA 1
ATOM 710 C C . GLY A 1 90 ? 9.234 27.359 9.383 1 88.25 90 GLY A C 1
ATOM 711 O O . GLY A 1 90 ? 8.344 27.406 10.227 1 88.25 90 GLY A O 1
ATOM 712 N N . PHE A 1 91 ? 10.391 26.766 9.531 1 90.69 91 PHE A N 1
ATOM 713 C CA . PHE A 1 91 ? 10.453 25.828 10.648 1 90.69 91 PHE A CA 1
ATOM 714 C C . PHE A 1 91 ? 11.688 26.094 11.508 1 90.69 91 PHE A C 1
ATOM 716 O O . PHE A 1 91 ? 11.672 25.844 12.719 1 90.69 91 PHE A O 1
ATOM 723 N N . PHE A 1 92 ? 12.703 26.562 10.883 1 91.44 92 PHE A N 1
ATOM 724 C CA . PHE A 1 92 ? 13.945 26.75 11.617 1 91.44 92 PHE A CA 1
ATOM 725 C C . PHE A 1 92 ? 14.164 28.219 11.938 1 91.44 92 PHE A C 1
ATOM 727 O O . PHE A 1 92 ? 15.164 28.812 11.531 1 91.44 92 PHE A O 1
ATOM 734 N N . ASN A 1 93 ? 13.32 28.797 12.648 1 88.38 93 ASN A N 1
ATOM 735 C CA . ASN A 1 93 ? 13.391 30.219 12.977 1 88.38 93 ASN A CA 1
ATOM 736 C C . ASN A 1 93 ? 13.031 30.484 14.43 1 88.38 93 ASN A C 1
ATOM 738 O O . ASN A 1 93 ? 12.633 29.562 15.148 1 88.38 93 ASN A O 1
ATOM 742 N N . GLU A 1 94 ? 13.062 31.703 14.844 1 88 94 GLU A N 1
ATOM 743 C CA . GLU A 1 94 ? 12.891 32.062 16.234 1 88 94 GLU A CA 1
ATOM 744 C C . GLU A 1 94 ? 11.422 32.031 16.641 1 88 94 GLU A C 1
ATOM 746 O O . GLU A 1 94 ? 11.102 31.891 17.828 1 88 94 GLU A O 1
ATOM 751 N N . ASP A 1 95 ? 10.57 32.125 15.734 1 86.94 95 ASP A N 1
ATOM 752 C CA . ASP A 1 95 ? 9.141 32.188 16.016 1 86.94 95 ASP A CA 1
ATOM 753 C C . ASP A 1 95 ? 8.57 30.781 16.266 1 86.94 95 ASP A C 1
ATOM 755 O O . ASP A 1 95 ? 7.457 30.641 16.766 1 86.94 95 ASP A O 1
ATOM 759 N N . THR A 1 96 ? 9.367 29.766 15.914 1 89.06 96 THR A N 1
ATOM 760 C CA . THR A 1 96 ? 8.953 28.375 16.141 1 89.06 96 THR A CA 1
ATOM 761 C C . THR A 1 96 ? 9.195 27.969 17.594 1 89.06 96 THR A C 1
ATOM 763 O O . THR A 1 96 ? 10.32 28.094 18.094 1 89.06 96 THR A O 1
ATOM 766 N N . THR A 1 97 ? 8.164 27.578 18.312 1 88.5 97 THR A N 1
ATOM 767 C CA . THR A 1 97 ? 8.281 27.188 19.703 1 88.5 97 THR A CA 1
ATOM 768 C C . THR A 1 97 ? 8.336 25.672 19.844 1 88.5 97 THR A C 1
ATOM 770 O O . THR A 1 97 ? 7.664 24.953 19.109 1 88.5 97 THR A O 1
ATOM 773 N N . MET A 1 98 ? 9.148 25.25 20.828 1 90.31 98 MET A N 1
ATOM 774 C CA . MET A 1 98 ? 9.336 23.828 21.078 1 90.31 98 MET A CA 1
ATOM 775 C C . MET A 1 98 ? 8.914 23.469 22.484 1 90.31 98 MET A C 1
ATOM 777 O O . MET A 1 98 ? 9.195 24.203 23.438 1 90.31 98 MET A O 1
ATOM 781 N N . GLN A 1 99 ? 8.125 22.469 22.578 1 90.44 99 GLN A N 1
ATOM 782 C CA . GLN A 1 99 ? 7.742 21.938 23.875 1 90.44 99 GLN A CA 1
ATOM 783 C C . GLN A 1 99 ? 8.25 20.516 24.062 1 90.44 99 GLN A C 1
ATOM 785 O O . GLN A 1 99 ? 7.898 19.625 23.281 1 90.44 99 GLN A O 1
ATOM 790 N N . LYS A 1 100 ? 9.016 20.297 25.078 1 90.69 100 LYS A N 1
ATOM 791 C CA . LYS A 1 100 ? 9.609 18.984 25.328 1 90.69 100 LYS A CA 1
ATOM 792 C C . LYS A 1 100 ? 8.578 18 25.859 1 90.69 100 LYS A C 1
ATOM 794 O O . LYS A 1 100 ? 7.82 18.328 26.781 1 90.69 100 LYS A O 1
ATOM 799 N N . VAL A 1 101 ? 8.531 16.891 25.25 1 86.19 101 VAL A N 1
ATOM 800 C CA . VAL A 1 101 ? 7.676 15.805 25.719 1 86.19 101 VAL A CA 1
ATOM 801 C C . VAL A 1 101 ? 8.508 14.797 26.516 1 86.19 101 VAL A C 1
ATOM 803 O O . VAL A 1 101 ? 8.172 14.477 27.656 1 86.19 101 VAL A O 1
ATOM 806 N N . PHE A 1 102 ? 9.602 14.312 25.859 1 82.88 102 PHE A N 1
ATOM 807 C CA . PHE A 1 102 ? 10.531 13.359 26.453 1 82.88 102 PHE A CA 1
ATOM 808 C C . PHE A 1 102 ? 11.914 13.469 25.828 1 82.88 102 PHE A C 1
ATOM 810 O O . PHE A 1 102 ? 12.031 13.82 24.656 1 82.88 102 PHE A O 1
ATOM 817 N N . SER A 1 103 ? 12.945 13.352 26.703 1 82.19 103 SER A N 1
ATOM 818 C CA . SER A 1 103 ? 14.273 13.328 26.109 1 82.19 103 SER A CA 1
ATOM 819 C C . SER A 1 103 ? 15.211 12.422 26.906 1 82.19 103 SER A C 1
ATOM 821 O O . SER A 1 103 ? 15 12.188 28.094 1 82.19 103 SER A O 1
ATOM 823 N N . ASN A 1 104 ? 16.047 11.703 26.234 1 81.12 104 ASN A N 1
ATOM 824 C CA . ASN A 1 104 ? 17.203 11.078 26.844 1 81.12 104 ASN A CA 1
ATOM 825 C C . ASN A 1 104 ? 18.516 11.625 26.266 1 81.12 104 ASN A C 1
ATOM 827 O O . ASN A 1 104 ? 18.531 12.734 25.734 1 81.12 104 ASN A O 1
ATOM 831 N N . HIS A 1 105 ? 19.594 10.961 26.469 1 78.94 105 HIS A N 1
ATOM 832 C CA . HIS A 1 105 ? 20.891 11.5 26.109 1 78.94 105 HIS A CA 1
ATOM 833 C C . HIS A 1 105 ? 21.062 11.578 24.594 1 78.94 105 HIS A C 1
ATOM 835 O O . HIS A 1 105 ? 21.891 12.336 24.094 1 78.94 105 HIS A O 1
ATOM 841 N N . ILE A 1 106 ? 20.266 10.914 23.781 1 85.31 106 ILE A N 1
ATOM 842 C CA . ILE A 1 106 ? 20.422 10.883 22.344 1 85.31 106 ILE A CA 1
ATOM 843 C C . ILE A 1 106 ? 19.141 11.352 21.672 1 85.31 106 ILE A C 1
ATOM 845 O O . ILE A 1 106 ? 19.172 12.141 20.719 1 85.31 106 ILE A O 1
ATOM 849 N N . TYR A 1 107 ? 18.031 10.891 22.25 1 86.19 107 TYR A N 1
ATOM 850 C CA . TYR A 1 107 ? 16.75 11.109 21.594 1 86.19 107 TYR A CA 1
ATOM 851 C C . TYR A 1 107 ? 15.93 12.148 22.344 1 86.19 107 TYR A C 1
ATOM 853 O O . TYR A 1 107 ? 15.922 12.164 23.578 1 86.19 107 TYR A O 1
ATOM 861 N N . GLY A 1 108 ? 15.25 12.984 21.641 1 88.62 108 GLY A N 1
ATOM 862 C CA . GLY A 1 108 ? 14.281 13.906 22.203 1 88.62 108 GLY A CA 1
ATOM 863 C C . GLY A 1 108 ? 13.016 14.023 21.359 1 88.62 108 GLY A C 1
ATOM 864 O O . GLY A 1 108 ? 13.086 14.133 20.141 1 88.62 108 GLY A O 1
ATOM 865 N N . ASN A 1 109 ? 11.898 13.859 22.016 1 89.88 109 ASN A N 1
ATOM 866 C CA . ASN A 1 109 ? 10.602 14.094 21.406 1 89.88 109 ASN A CA 1
ATOM 867 C C . ASN A 1 109 ? 10.016 15.438 21.812 1 89.88 109 ASN A C 1
ATOM 869 O O . ASN A 1 109 ? 9.984 15.766 23 1 89.88 109 ASN A O 1
ATOM 873 N N . TYR A 1 110 ? 9.625 16.219 20.844 1 91.5 110 TYR A N 1
ATOM 874 C CA . TYR A 1 110 ? 9.117 17.562 21.109 1 91.5 110 TYR A CA 1
ATOM 875 C C . TYR A 1 110 ? 7.836 17.828 20.328 1 91.5 110 TYR A C 1
ATOM 877 O O . TYR A 1 110 ? 7.57 17.172 19.328 1 91.5 110 TYR A O 1
ATOM 885 N N . LYS A 1 111 ? 7.059 18.703 20.859 1 91.88 111 LYS A N 1
ATOM 886 C CA . LYS A 1 111 ? 6.012 19.359 20.078 1 91.88 111 LYS A CA 1
ATOM 887 C C . LYS A 1 111 ? 6.484 20.719 19.547 1 91.88 111 LYS A C 1
ATOM 889 O O . LYS A 1 111 ? 7.152 21.469 20.266 1 91.88 111 LYS A O 1
ATOM 894 N N . CYS A 1 112 ? 6.211 20.891 18.328 1 92.69 112 CYS A N 1
ATOM 895 C CA . CYS A 1 112 ? 6.676 22.109 17.672 1 92.69 112 CYS A CA 1
ATOM 896 C C . CYS A 1 112 ? 5.508 22.891 17.094 1 92.69 112 CYS A C 1
ATOM 898 O O . CYS A 1 112 ? 4.574 22.312 16.531 1 92.69 112 CYS A O 1
ATOM 900 N N . PHE A 1 113 ? 5.527 24.141 17.281 1 91.38 113 PHE A N 1
ATOM 901 C CA . PHE A 1 113 ? 4.492 25.031 16.766 1 91.38 113 PHE A CA 1
ATOM 902 C C . PHE A 1 113 ? 5.09 26.094 15.852 1 91.38 113 PHE A C 1
ATOM 904 O O . PHE A 1 113 ? 5.508 27.156 16.328 1 91.38 113 PHE A O 1
ATOM 911 N N . PRO A 1 114 ? 5.094 25.844 14.562 1 90.19 114 PRO A N 1
ATOM 912 C CA . PRO A 1 114 ? 5.711 26.766 13.609 1 90.19 114 PRO A CA 1
ATOM 913 C C . PRO A 1 114 ? 4.82 27.953 13.289 1 90.19 114 PRO A C 1
ATOM 915 O O . PRO A 1 114 ? 3.688 28.031 13.766 1 90.19 114 PRO A O 1
ATOM 918 N N . VAL A 1 115 ? 5.426 28.859 12.508 1 83.88 115 VAL A N 1
ATOM 919 C CA . VAL A 1 115 ? 4.699 30.031 12.031 1 83.88 115 VAL A CA 1
ATOM 920 C C . VAL A 1 115 ? 3.541 29.594 11.133 1 83.88 115 VAL A C 1
ATOM 922 O O . VAL A 1 115 ? 3.67 28.625 10.367 1 83.88 115 VAL A O 1
ATOM 925 N N . LYS A 1 116 ? 2.469 30.328 11.188 1 83.25 116 LYS A N 1
ATOM 926 C CA . LYS A 1 116 ? 1.215 29.984 10.523 1 83.25 116 LYS A CA 1
ATOM 927 C C . LYS A 1 116 ? 1.394 29.922 9.008 1 83.25 116 LYS A C 1
ATOM 929 O O . LYS A 1 116 ? 0.86 29.031 8.344 1 83.25 116 LYS A O 1
ATOM 934 N N . LYS A 1 117 ? 2.172 30.797 8.523 1 82.38 117 LYS A N 1
ATOM 935 C CA . LYS A 1 117 ? 2.309 30.984 7.078 1 82.38 117 LYS A CA 1
ATOM 936 C C . LYS A 1 117 ? 2.787 29.703 6.395 1 82.38 117 LYS A C 1
ATOM 938 O O . LYS A 1 117 ? 2.402 29.422 5.258 1 82.38 117 LYS A O 1
ATOM 943 N N . TYR A 1 118 ? 3.553 28.938 7.117 1 82.25 118 TYR A N 1
ATOM 944 C CA . TYR A 1 118 ? 4.164 27.781 6.469 1 82.25 118 TYR A CA 1
ATOM 945 C C . TYR A 1 118 ? 3.568 26.484 7 1 82.25 118 TYR A C 1
ATOM 947 O O . TYR A 1 118 ? 4.051 25.391 6.676 1 82.25 118 TYR A O 1
ATOM 955 N N . ASN A 1 119 ? 2.627 26.594 7.762 1 88 119 ASN A N 1
ATOM 956 C CA . ASN A 1 119 ? 1.962 25.438 8.344 1 88 119 ASN A CA 1
ATOM 957 C C . ASN A 1 119 ? 0.457 25.469 8.102 1 88 119 ASN A C 1
ATOM 959 O O . ASN A 1 119 ? -0.333 25.297 9.031 1 88 119 ASN A O 1
ATOM 963 N N . GLY A 1 120 ? 0.163 25.688 6.875 1 91 120 GLY A N 1
ATOM 964 C CA . GLY A 1 120 ? -1.236 25.812 6.5 1 91 120 GLY A CA 1
ATOM 965 C C . GLY A 1 120 ? -1.874 24.484 6.133 1 91 120 GLY A C 1
ATOM 966 O O . GLY A 1 120 ? -1.272 23.422 6.328 1 91 120 GLY A O 1
ATOM 967 N N . LEU A 1 121 ? -3.188 24.594 5.77 1 93.81 121 LEU A N 1
ATOM 968 C CA . LEU A 1 121 ? -3.988 23.453 5.328 1 93.81 121 LEU A CA 1
ATOM 969 C C . LEU A 1 121 ? -4.551 23.703 3.934 1 93.81 121 LEU A C 1
ATOM 971 O O . LEU A 1 121 ? -4.785 24.844 3.543 1 93.81 121 LEU A O 1
ATOM 975 N N . LYS A 1 122 ? -4.668 22.641 3.199 1 92.5 122 LYS A N 1
ATOM 976 C CA . LYS A 1 122 ? -5.504 22.656 2.004 1 92.5 122 LYS A CA 1
ATOM 977 C C . LYS A 1 122 ? -6.961 22.359 2.35 1 92.5 122 LYS A C 1
ATOM 979 O O . LYS A 1 122 ? -7.246 21.391 3.062 1 92.5 122 LYS A O 1
ATOM 984 N N . VAL A 1 123 ? -7.852 23.188 1.829 1 93.31 123 VAL A N 1
ATOM 985 C CA . VAL A 1 123 ? -9.266 23.016 2.164 1 93.31 123 VAL A CA 1
ATOM 986 C C . VAL A 1 123 ? -10.086 22.891 0.885 1 93.31 123 VAL A C 1
ATOM 988 O O . VAL A 1 123 ? -9.93 23.688 -0.045 1 93.31 123 VAL A O 1
ATOM 991 N N . LEU A 1 124 ? -10.844 21.891 0.831 1 93.25 124 LEU A N 1
ATOM 992 C CA . LEU A 1 124 ? -11.867 21.734 -0.198 1 93.25 124 LEU A CA 1
ATOM 993 C C . LEU A 1 124 ? -13.266 21.891 0.393 1 93.25 124 LEU A C 1
ATOM 995 O O . LEU A 1 124 ? -13.633 21.188 1.342 1 93.25 124 LEU A O 1
ATOM 999 N N . LEU A 1 125 ? -13.969 22.859 -0.155 1 93.62 125 LEU A N 1
ATOM 1000 C CA . LEU A 1 125 ? -15.344 23.094 0.281 1 93.62 125 LEU A CA 1
ATOM 1001 C C . LEU A 1 125 ? -16.328 22.734 -0.827 1 93.62 125 LEU A C 1
ATOM 1003 O O . LEU A 1 125 ? -16.219 23.234 -1.951 1 93.62 125 LEU A O 1
ATOM 1007 N N . ILE A 1 126 ? -17.203 21.859 -0.505 1 92.69 126 ILE A N 1
ATOM 1008 C CA . ILE A 1 126 ? -18.297 21.5 -1.408 1 92.69 126 ILE A CA 1
ATOM 1009 C C . ILE A 1 126 ? -19.609 22.031 -0.854 1 92.69 126 ILE A C 1
ATOM 1011 O O . ILE A 1 126 ? -20.078 21.594 0.203 1 92.69 126 ILE A O 1
ATOM 1015 N N . HIS A 1 127 ? -20.188 23 -1.563 1 91.94 127 HIS A N 1
ATOM 1016 C CA . HIS A 1 127 ? -21.438 23.609 -1.121 1 91.94 127 HIS A CA 1
ATOM 1017 C C . HIS A 1 127 ? -22.203 24.203 -2.297 1 91.94 127 HIS A C 1
ATOM 1019 O O . HIS A 1 127 ? -21.656 25 -3.064 1 91.94 127 HIS A O 1
ATOM 1025 N N . PRO A 1 128 ? -23.562 23.906 -2.457 1 92.5 128 PRO A N 1
ATOM 1026 C CA . PRO A 1 128 ? -24.266 22.891 -1.665 1 92.5 128 PRO A CA 1
ATOM 1027 C C . PRO A 1 128 ? -23.812 21.469 -1.998 1 92.5 128 PRO A C 1
ATOM 1029 O O . PRO A 1 128 ? -23.5 21.172 -3.152 1 92.5 128 PRO A O 1
ATOM 1032 N N . ALA A 1 129 ? -23.703 20.609 -0.976 1 93.06 129 ALA A N 1
ATOM 1033 C CA . ALA A 1 129 ? -23.312 19.203 -1.182 1 93.06 129 ALA A CA 1
ATOM 1034 C C . ALA A 1 129 ? -24.547 18.328 -1.411 1 93.06 129 ALA A C 1
ATOM 1036 O O . ALA A 1 129 ? -25.531 18.422 -0.679 1 93.06 129 ALA A O 1
ATOM 1037 N N . THR A 1 130 ? -24.547 17.547 -2.389 1 91.06 130 THR A N 1
ATOM 1038 C CA . THR A 1 130 ? -25.609 16.594 -2.666 1 91.06 130 THR A CA 1
ATOM 1039 C C . THR A 1 130 ? -25.344 15.281 -1.931 1 91.06 130 THR A C 1
ATOM 1041 O O . THR A 1 130 ? -24.297 15.102 -1.323 1 91.06 130 THR A O 1
ATOM 1044 N N . SER A 1 131 ? -26.344 14.375 -1.977 1 89.94 131 SER A N 1
ATOM 1045 C CA . SER A 1 131 ? -26.203 13.047 -1.384 1 89.94 131 SER A CA 1
ATOM 1046 C C . SER A 1 131 ? -25.078 12.273 -2.061 1 89.94 131 SER A C 1
ATOM 1048 O O . SER A 1 131 ? -24.375 11.492 -1.412 1 89.94 131 SER A O 1
ATOM 1050 N N . LYS A 1 132 ? -24.922 12.531 -3.289 1 83.06 132 LYS A N 1
ATOM 1051 C CA . LYS A 1 132 ? -23.859 11.867 -4.031 1 83.06 132 LYS A CA 1
ATOM 1052 C C . LYS A 1 132 ? -22.484 12.305 -3.518 1 83.06 132 LYS A C 1
ATOM 1054 O O . LYS A 1 132 ? -21.578 11.477 -3.383 1 83.06 132 LYS A O 1
ATOM 1059 N N . HIS A 1 133 ? -22.375 13.586 -3.201 1 87.62 133 HIS A N 1
ATOM 1060 C CA . HIS A 1 133 ? -21.141 14.109 -2.639 1 87.62 133 HIS A CA 1
ATOM 1061 C C . HIS A 1 133 ? -20.812 13.445 -1.304 1 87.62 133 HIS A C 1
ATOM 1063 O O . HIS A 1 133 ? -19.688 13.023 -1.073 1 87.62 133 HIS A O 1
ATOM 1069 N N . ILE A 1 134 ? -21.812 13.367 -0.573 1 91.12 134 ILE A N 1
ATOM 1070 C CA . ILE A 1 134 ? -21.656 12.836 0.774 1 91.12 134 ILE A CA 1
ATOM 1071 C C . ILE A 1 134 ? -21.219 11.375 0.7 1 91.12 134 ILE A C 1
ATOM 1073 O O . ILE A 1 134 ? -20.281 10.961 1.387 1 91.12 134 ILE A O 1
ATOM 1077 N N . GLU A 1 135 ? -21.828 10.633 -0.164 1 85.31 135 GLU A N 1
ATOM 1078 C CA . GLU A 1 135 ? -21.516 9.211 -0.305 1 85.31 135 GLU A CA 1
ATOM 1079 C C . GLU A 1 135 ? -20.078 9.016 -0.815 1 85.31 135 GLU A C 1
ATOM 1081 O O . GLU A 1 135 ? -19.406 8.07 -0.416 1 85.31 135 GLU A O 1
ATOM 1086 N N . LYS A 1 136 ? -19.734 9.922 -1.569 1 80.94 136 LYS A N 1
ATOM 1087 C CA . LYS A 1 136 ? -18.406 9.836 -2.164 1 80.94 136 LYS A CA 1
ATOM 1088 C C . LYS A 1 136 ? -17.312 9.953 -1.099 1 80.94 136 LYS A C 1
ATOM 1090 O O . LYS A 1 136 ? -16.297 9.266 -1.173 1 80.94 136 LYS A O 1
ATOM 1095 N N . PHE A 1 137 ? -17.562 10.734 -0.126 1 86.19 137 PHE A N 1
ATOM 1096 C CA . PHE A 1 137 ? -16.516 11.031 0.836 1 86.19 137 PHE A CA 1
ATOM 1097 C C . PHE A 1 137 ? -16.734 10.266 2.135 1 86.19 137 PHE A C 1
ATOM 1099 O O . PHE A 1 137 ? -15.906 10.32 3.047 1 86.19 137 PHE A O 1
ATOM 1106 N N . LYS A 1 138 ? -17.828 9.602 2.127 1 86.75 138 LYS A N 1
ATOM 1107 C CA . LYS A 1 138 ? -18.094 8.758 3.285 1 86.75 138 LYS A CA 1
ATOM 1108 C C . LYS A 1 138 ? -17.234 7.5 3.258 1 86.75 138 LYS A C 1
ATOM 1110 O O . LYS A 1 138 ? -17.031 6.902 2.199 1 86.75 138 LYS A O 1
ATOM 1115 N N . LYS A 1 139 ? -16.656 7.258 4.477 1 82.38 139 LYS A N 1
ATOM 1116 C CA . LYS A 1 139 ? -15.875 6.023 4.574 1 82.38 139 LYS A CA 1
ATOM 1117 C C . LYS A 1 139 ? -16.766 4.805 4.328 1 82.38 139 LYS A C 1
ATOM 1119 O O . LYS A 1 139 ? -17.797 4.633 4.984 1 82.38 139 LYS A O 1
ATOM 1124 N N . LYS A 1 140 ? -16.453 4.07 3.359 1 84.94 140 LYS A N 1
ATOM 1125 C CA . LYS A 1 140 ? -17.234 2.877 3.031 1 84.94 140 LYS A CA 1
ATOM 1126 C C . LYS A 1 140 ? -16.594 1.623 3.621 1 84.94 140 LYS A C 1
ATOM 1128 O O . LYS A 1 140 ? -15.359 1.504 3.652 1 84.94 140 LYS A O 1
ATOM 1133 N N . ASP A 1 141 ? -17.484 0.785 4.09 1 87.81 141 ASP A N 1
ATOM 1134 C CA . ASP A 1 141 ? -17 -0.508 4.555 1 87.81 141 ASP A CA 1
ATOM 1135 C C . ASP A 1 141 ? -16.453 -1.342 3.393 1 87.81 141 ASP A C 1
ATOM 1137 O O . ASP A 1 141 ? -17.047 -1.356 2.311 1 87.81 141 ASP A O 1
ATOM 1141 N N . LEU A 1 142 ? -15.367 -1.922 3.652 1 91.56 142 LEU A N 1
ATOM 1142 C CA . LEU A 1 142 ? -14.727 -2.777 2.66 1 91.56 142 LEU A CA 1
ATOM 1143 C C . LEU A 1 142 ? -14.914 -4.25 3.008 1 91.56 142 LEU A C 1
ATOM 1145 O O . LEU A 1 142 ? -15.008 -4.609 4.184 1 91.56 142 LEU A O 1
ATOM 1149 N N . HIS A 1 143 ? -15.055 -5.062 1.997 1 95.12 143 HIS A N 1
ATOM 1150 C CA . HIS A 1 143 ? -15.102 -6.512 2.15 1 95.12 143 HIS A CA 1
ATOM 1151 C C . HIS A 1 143 ? -14.195 -7.203 1.135 1 95.12 143 HIS A C 1
ATOM 1153 O O . HIS A 1 143 ? -14.07 -6.746 -0.003 1 95.12 143 HIS A O 1
ATOM 1159 N N . ILE A 1 144 ? -13.555 -8.281 1.575 1 96 144 ILE A N 1
ATOM 1160 C CA . ILE A 1 144 ? -12.734 -9.094 0.682 1 96 144 ILE A CA 1
ATOM 1161 C C . ILE A 1 144 ? -13.594 -10.172 0.024 1 96 144 ILE A C 1
ATOM 1163 O O . ILE A 1 144 ? -14.414 -10.812 0.688 1 96 144 ILE A O 1
ATOM 1167 N N . VAL A 1 145 ? -13.461 -10.32 -1.221 1 96.88 145 VAL A N 1
ATOM 1168 C CA . VAL A 1 145 ? -14.086 -11.398 -1.974 1 96.88 145 VAL A CA 1
ATOM 1169 C C . VAL A 1 145 ? -13.016 -12.344 -2.516 1 96.88 145 VAL A C 1
ATOM 1171 O O . VAL A 1 145 ? -12.07 -11.906 -3.174 1 96.88 145 VAL A O 1
ATOM 1174 N N . ASP A 1 146 ? -13.055 -13.57 -2.162 1 96.88 146 ASP A N 1
ATOM 1175 C CA . ASP A 1 146 ? -12.281 -14.617 -2.822 1 96.88 146 ASP A CA 1
ATOM 1176 C C . ASP A 1 146 ? -13.047 -15.195 -4.008 1 96.88 146 ASP A C 1
ATOM 1178 O O . ASP A 1 146 ? -13.852 -16.109 -3.846 1 96.88 146 ASP A O 1
ATOM 1182 N N . GLU A 1 147 ? -12.75 -14.688 -5.164 1 97.88 147 GLU A N 1
ATOM 1183 C CA . GLU A 1 147 ? -13.531 -15.023 -6.348 1 97.88 147 GLU A CA 1
ATOM 1184 C C . GLU A 1 147 ? -13 -16.281 -7.027 1 97.88 147 GLU A C 1
ATOM 1186 O O . GLU A 1 147 ? -11.906 -16.266 -7.594 1 97.88 147 GLU A O 1
ATOM 1191 N N . THR A 1 148 ? -13.727 -17.328 -6.93 1 97.38 148 THR A N 1
ATOM 1192 C CA . THR A 1 148 ? -13.445 -18.516 -7.746 1 97.38 148 THR A CA 1
ATOM 1193 C C . THR A 1 148 ? -13.859 -18.266 -9.195 1 97.38 148 THR A C 1
ATOM 1195 O O . THR A 1 148 ? -14.562 -17.297 -9.492 1 97.38 148 THR A O 1
ATOM 1198 N N . TYR A 1 149 ? -13.391 -19.188 -10.031 1 97.44 149 TYR A N 1
ATOM 1199 C CA . TYR A 1 149 ? -13.789 -19.031 -11.43 1 97.44 149 TYR A CA 1
ATOM 1200 C C . TYR A 1 149 ? -15.297 -19.172 -11.586 1 97.44 149 TYR A C 1
ATOM 1202 O O . TYR A 1 149 ? -15.906 -18.5 -12.43 1 97.44 149 TYR A O 1
ATOM 1210 N N . GLU A 1 150 ? -15.922 -20 -10.812 1 97.56 150 GLU A N 1
ATOM 1211 C CA . GLU A 1 150 ? -17.375 -20.156 -10.828 1 97.56 150 GLU A CA 1
ATOM 1212 C C . GLU A 1 150 ? -18.078 -18.844 -10.461 1 97.56 150 GLU A C 1
ATOM 1214 O O . GLU A 1 150 ? -19.047 -18.453 -11.102 1 97.56 150 GLU A O 1
ATOM 1219 N N . LEU A 1 151 ? -17.594 -18.25 -9.43 1 97.56 151 LEU A N 1
ATOM 1220 C CA . LEU A 1 151 ? -18.172 -16.969 -9.023 1 97.56 151 LEU A CA 1
ATOM 1221 C C . LEU A 1 151 ? -17.953 -15.906 -10.094 1 97.56 151 LEU A C 1
ATOM 1223 O O . LEU A 1 151 ? -18.812 -15.055 -10.32 1 97.56 151 LEU A O 1
ATOM 1227 N N . TYR A 1 152 ? -16.797 -15.984 -10.781 1 98.06 152 TYR A N 1
ATOM 1228 C CA . TYR A 1 152 ? -16.531 -15.086 -11.898 1 98.06 152 TYR A CA 1
ATOM 1229 C C . TYR A 1 152 ? -17.594 -15.242 -12.984 1 98.06 152 TYR A C 1
ATOM 1231 O O . TYR A 1 152 ? -18.188 -14.25 -13.422 1 98.06 152 TYR A O 1
ATOM 1239 N N . GLU A 1 153 ? -17.844 -16.375 -13.297 1 97.56 153 GLU A N 1
ATOM 1240 C CA . GLU A 1 153 ? -18.781 -16.656 -14.375 1 97.56 153 GLU A CA 1
ATOM 1241 C C . GLU A 1 153 ? -20.203 -16.281 -13.984 1 97.56 153 GLU A C 1
ATOM 1243 O O . GLU A 1 153 ? -20.969 -15.766 -14.805 1 97.56 153 GLU A O 1
ATOM 1248 N N . LYS A 1 154 ? -20.484 -16.453 -12.727 1 97.25 154 LYS A N 1
ATOM 1249 C CA . LYS A 1 154 ? -21.875 -16.297 -12.273 1 97.25 154 LYS A CA 1
ATOM 1250 C C . LYS A 1 154 ? -22.172 -14.852 -11.883 1 97.25 154 LYS A C 1
ATOM 1252 O O . LYS A 1 154 ? -23.297 -14.391 -12.016 1 97.25 154 LYS A O 1
ATOM 1257 N N . ILE A 1 155 ? -21.188 -14.188 -11.422 1 96.94 155 ILE A N 1
ATOM 1258 C CA . ILE A 1 155 ? -21.469 -12.883 -10.82 1 96.94 155 ILE A CA 1
ATOM 1259 C C . ILE A 1 155 ? -20.703 -11.797 -11.562 1 96.94 155 ILE A C 1
ATOM 1261 O O . ILE A 1 155 ? -21.297 -10.891 -12.148 1 96.94 155 ILE A O 1
ATOM 1265 N N . THR A 1 156 ? -19.391 -11.906 -11.594 1 96.5 156 THR A N 1
ATOM 1266 C CA . THR A 1 156 ? -18.531 -10.836 -12.086 1 96.5 156 THR A CA 1
ATOM 1267 C C . THR A 1 156 ? -18.719 -10.625 -13.578 1 96.5 156 THR A C 1
ATOM 1269 O O . THR A 1 156 ? -18.922 -9.492 -14.039 1 96.5 156 THR A O 1
ATOM 1272 N N . LEU A 1 157 ? -18.688 -11.695 -14.32 1 96 157 LEU A N 1
ATOM 1273 C CA . LEU A 1 157 ? -18.766 -11.602 -15.773 1 96 157 LEU A CA 1
ATOM 1274 C C . LEU A 1 157 ? -20.094 -10.977 -16.203 1 96 157 LEU A C 1
ATOM 1276 O O . LEU A 1 157 ? -20.109 -10.031 -17 1 96 157 LEU A O 1
ATOM 1280 N N . PRO A 1 158 ? -21.203 -11.43 -15.664 1 95 158 PRO A N 1
ATOM 1281 C CA . PRO A 1 158 ? -22.469 -10.766 -16.016 1 95 158 PRO A CA 1
ATOM 1282 C C . PRO A 1 158 ? -22.5 -9.297 -15.602 1 95 158 PRO A C 1
ATOM 1284 O O . PRO A 1 158 ? -23.078 -8.461 -16.312 1 95 158 PRO A O 1
ATOM 1287 N N . HIS A 1 159 ? -21.938 -9.008 -14.508 1 92.94 159 HIS A N 1
ATOM 1288 C CA . HIS A 1 159 ? -21.859 -7.621 -14.062 1 92.94 159 HIS A CA 1
ATOM 1289 C C . HIS A 1 159 ? -21.078 -6.766 -15.055 1 92.94 159 HIS A C 1
ATOM 1291 O O . HIS A 1 159 ? -21.516 -5.668 -15.414 1 92.94 159 HIS A O 1
ATOM 1297 N N . ILE A 1 160 ? -20 -7.254 -15.562 1 90 160 ILE A N 1
ATOM 1298 C CA . ILE A 1 160 ? -19.125 -6.535 -16.484 1 90 160 ILE A CA 1
ATOM 1299 C C . ILE A 1 160 ? -19.828 -6.375 -17.828 1 90 160 ILE A C 1
ATOM 1301 O O . ILE A 1 160 ? -19.734 -5.32 -18.469 1 90 160 ILE A O 1
ATOM 1305 N N . THR A 1 161 ? -20.422 -7.383 -18.188 1 89.5 161 THR A N 1
ATOM 1306 C CA . THR A 1 161 ? -21.031 -7.387 -19.516 1 89.5 161 THR A CA 1
ATOM 1307 C C . THR A 1 161 ? -22.297 -6.535 -19.531 1 89.5 161 THR A C 1
ATOM 1309 O O . THR A 1 161 ? -22.688 -6 -20.578 1 89.5 161 THR A O 1
ATOM 1312 N N . SER A 1 162 ? -22.844 -6.402 -18.375 1 87.75 162 SER A N 1
ATOM 1313 C CA . SER A 1 162 ? -24.078 -5.625 -18.297 1 87.75 162 SER A CA 1
ATOM 1314 C C . SER A 1 162 ? -23.781 -4.137 -18.172 1 87.75 162 SER A C 1
ATOM 1316 O O . SER A 1 162 ? -24.594 -3.299 -18.562 1 87.75 162 SER A O 1
ATOM 1318 N N . GLN A 1 163 ? -22.734 -3.918 -17.594 1 76.38 163 GLN A N 1
ATOM 1319 C CA . GLN A 1 163 ? -22.391 -2.514 -17.391 1 76.38 163 GLN A CA 1
ATOM 1320 C C . GLN A 1 163 ? -21.719 -1.92 -18.625 1 76.38 163 GLN A C 1
ATOM 1322 O O . GLN A 1 163 ? -20.984 -2.615 -19.328 1 76.38 163 GLN A O 1
ATOM 1327 N N . GLN A 1 164 ? -22.297 -0.989 -19.312 1 66.5 164 GLN A N 1
ATOM 1328 C CA . GLN A 1 164 ? -21.75 -0.302 -20.484 1 66.5 164 GLN A CA 1
ATOM 1329 C C . GLN A 1 164 ? -20.5 0.489 -20.109 1 66.5 164 GLN A C 1
ATOM 1331 O O . GLN A 1 164 ? -20.531 1.72 -20.047 1 66.5 164 GLN A O 1
ATOM 1336 N N . PHE A 1 165 ? -19.453 -0.271 -19.766 1 69.88 165 PHE A N 1
ATOM 1337 C CA . PHE A 1 165 ? -18.203 0.446 -19.5 1 69.88 165 PHE A CA 1
ATOM 1338 C C . PHE A 1 165 ? -17.578 0.947 -20.797 1 69.88 165 PHE A C 1
ATOM 1340 O O . PHE A 1 165 ? -17.422 0.182 -21.75 1 69.88 165 PHE A O 1
ATOM 1347 N N . SER A 1 166 ? -17.438 2.252 -20.859 1 77.56 166 SER A N 1
ATOM 1348 C CA . SER A 1 166 ? -16.922 2.832 -22.094 1 77.56 166 SER A CA 1
ATOM 1349 C C . SER A 1 166 ? -15.422 2.582 -22.219 1 77.56 166 SER A C 1
ATOM 1351 O O . SER A 1 166 ? -14.664 2.762 -21.266 1 77.56 166 SER A O 1
ATOM 1353 N N . LEU A 1 167 ? -15.062 1.986 -23.375 1 86.62 167 LEU A N 1
ATOM 1354 C CA . LEU A 1 167 ? -13.656 1.825 -23.719 1 86.62 167 LEU A CA 1
ATOM 1355 C C . LEU A 1 167 ? -13.234 2.861 -24.75 1 86.62 167 LEU A C 1
ATOM 1357 O O . LEU A 1 167 ? -12.242 2.664 -25.469 1 86.62 167 LEU A O 1
ATOM 1361 N N . GLU A 1 168 ? -13.961 3.893 -24.797 1 85.69 168 GLU A N 1
ATOM 1362 C CA . GLU A 1 168 ? -13.75 4.895 -25.844 1 85.69 168 GLU A CA 1
ATOM 1363 C C . GLU A 1 168 ? -12.359 5.504 -25.75 1 85.69 168 GLU A C 1
ATOM 1365 O O . GLU A 1 168 ? -11.688 5.676 -26.781 1 85.69 168 GLU A O 1
ATOM 1370 N N . TRP A 1 169 ? -11.969 5.832 -24.594 1 84.88 169 TRP A N 1
ATOM 1371 C CA . TRP A 1 169 ? -10.648 6.438 -24.406 1 84.88 169 TRP A CA 1
ATOM 1372 C C . TRP A 1 169 ? -9.547 5.512 -24.906 1 84.88 169 TRP A C 1
ATOM 1374 O O . TRP A 1 169 ? -8.633 5.949 -25.609 1 84.88 169 TRP A O 1
ATOM 1384 N N . ILE A 1 170 ? -9.641 4.273 -24.594 1 90 170 ILE A N 1
ATOM 1385 C CA . ILE A 1 170 ? -8.656 3.281 -25 1 90 170 ILE A CA 1
ATOM 1386 C C . ILE A 1 170 ? -8.688 3.121 -26.516 1 90 170 ILE A C 1
ATOM 1388 O O . ILE A 1 170 ? -7.641 3.133 -27.172 1 90 170 ILE A O 1
ATOM 1392 N N . ASP A 1 171 ? -9.859 3.035 -27.062 1 92.25 171 ASP A N 1
ATOM 1393 C CA . ASP A 1 171 ? -10.016 2.898 -28.5 1 92.25 171 ASP A CA 1
ATOM 1394 C C . ASP A 1 171 ? -9.391 4.086 -29.234 1 92.25 171 ASP A C 1
ATOM 1396 O O . ASP A 1 171 ? -8.75 3.916 -30.281 1 92.25 171 ASP A O 1
ATOM 1400 N N . ASN A 1 172 ? -9.57 5.195 -28.688 1 91.56 172 ASN A N 1
ATOM 1401 C CA . ASN A 1 172 ? -9.039 6.406 -29.312 1 91.56 172 ASN A CA 1
ATOM 1402 C C . ASN A 1 172 ? -7.512 6.43 -29.25 1 91.56 172 ASN A C 1
ATOM 1404 O O . ASN A 1 172 ? -6.863 6.898 -30.188 1 91.56 172 ASN A O 1
ATOM 1408 N N . ILE A 1 173 ? -6.965 5.941 -28.219 1 91.19 173 ILE A N 1
ATOM 1409 C CA . ILE A 1 173 ? -5.512 5.867 -28.109 1 91.19 173 ILE A CA 1
ATOM 1410 C C . ILE A 1 173 ? -4.969 4.887 -29.156 1 91.19 173 ILE A C 1
ATOM 1412 O O . ILE A 1 173 ? -4.027 5.207 -29.891 1 91.19 173 ILE A O 1
ATOM 1416 N N . LEU A 1 174 ? -5.617 3.764 -29.234 1 93.31 174 LEU A N 1
ATOM 1417 C CA . LEU A 1 174 ? -5.164 2.715 -30.141 1 93.31 174 LEU A CA 1
ATOM 1418 C C . LEU A 1 174 ? -5.32 3.148 -31.594 1 93.31 174 LEU A C 1
ATOM 1420 O O . LEU A 1 174 ? -4.555 2.717 -32.469 1 93.31 174 LEU A O 1
ATOM 1424 N N . ALA A 1 175 ? -6.23 4.055 -31.828 1 93.12 175 ALA A N 1
ATOM 1425 C CA . ALA A 1 175 ? -6.48 4.559 -33.188 1 93.12 175 ALA A CA 1
ATOM 1426 C C . ALA A 1 175 ? -5.703 5.848 -33.438 1 93.12 175 ALA A C 1
ATOM 1428 O O . ALA A 1 175 ? -5.855 6.473 -34.5 1 93.12 175 ALA A O 1
ATOM 1429 N N . HIS A 1 176 ? -4.949 6.285 -32.5 1 92.69 176 HIS A N 1
ATOM 1430 C CA . HIS A 1 176 ? -4.129 7.484 -32.625 1 92.69 176 HIS A CA 1
ATOM 1431 C C . HIS A 1 176 ? -4.996 8.734 -32.781 1 92.69 176 HIS A C 1
ATOM 1433 O O . HIS A 1 176 ? -4.645 9.656 -33.5 1 92.69 176 HIS A O 1
ATOM 1439 N N . LYS A 1 177 ? -6.098 8.695 -32.188 1 87.88 177 LYS A N 1
ATOM 1440 C CA . LYS A 1 177 ? -7.023 9.828 -32.219 1 87.88 177 LYS A CA 1
ATOM 1441 C C . LYS A 1 177 ? -6.93 10.656 -30.938 1 87.88 177 LYS A C 1
ATOM 1443 O O . LYS A 1 177 ? -7.434 11.781 -30.891 1 87.88 177 LYS A O 1
ATOM 1448 N N . ALA A 1 178 ? -6.391 10.133 -30.016 1 78.81 178 ALA A N 1
ATOM 1449 C CA . ALA A 1 178 ? -6.238 10.836 -28.734 1 78.81 178 ALA A CA 1
ATOM 1450 C C . ALA A 1 178 ? -4.844 10.617 -28.156 1 78.81 178 ALA A C 1
ATOM 1452 O O . ALA A 1 178 ? -4.191 9.609 -28.453 1 78.81 178 ALA A O 1
ATOM 1453 N N . GLU A 1 179 ? -4.379 11.477 -27.344 1 77.12 179 GLU A N 1
ATOM 1454 C CA . GLU A 1 179 ? -3.172 11.391 -26.531 1 77.12 179 GLU A CA 1
ATOM 1455 C C . GLU A 1 179 ? -1.945 11.086 -27.391 1 77.12 179 GLU A C 1
ATOM 1457 O O . GLU A 1 179 ? -1.05 10.359 -26.953 1 77.12 179 GLU A O 1
ATOM 1462 N N . GLN A 1 180 ? -1.877 11.477 -28.625 1 84.75 180 GLN A N 1
ATOM 1463 C CA . GLN A 1 180 ? -0.756 11.156 -29.516 1 84.75 180 GLN A CA 1
ATOM 1464 C C . GLN A 1 180 ? 0.56 11.664 -28.922 1 84.75 180 GLN A C 1
ATOM 1466 O O . GLN A 1 180 ? 1.581 10.977 -29 1 84.75 180 GLN A O 1
ATOM 1471 N N . ASP A 1 181 ? 0.485 12.734 -28.297 1 89.25 181 ASP A N 1
ATOM 1472 C CA . ASP A 1 181 ? 1.683 13.352 -27.75 1 89.25 181 ASP A CA 1
ATOM 1473 C C . ASP A 1 181 ? 2.131 12.648 -26.469 1 89.25 181 ASP A C 1
ATOM 1475 O O . ASP A 1 181 ? 3.242 12.867 -25.984 1 89.25 181 ASP A O 1
ATOM 1479 N N . LYS A 1 182 ? 1.296 11.766 -26 1 90.69 182 LYS A N 1
ATOM 1480 C CA . LYS A 1 182 ? 1.593 11.078 -24.75 1 90.69 182 LYS A CA 1
ATOM 1481 C C . LYS A 1 182 ? 2.057 9.648 -25 1 90.69 182 LYS A C 1
ATOM 1483 O O . LYS A 1 182 ? 2.346 8.914 -24.047 1 90.69 182 LYS A O 1
ATOM 1488 N N . ILE A 1 183 ? 2.135 9.281 -26.25 1 94.19 183 ILE A N 1
ATOM 1489 C CA . ILE A 1 183 ? 2.604 7.941 -26.594 1 94.19 183 ILE A CA 1
ATOM 1490 C C . ILE A 1 183 ? 4.125 7.883 -26.469 1 94.19 183 ILE A C 1
ATOM 1492 O O . ILE A 1 183 ? 4.832 8.727 -27.031 1 94.19 183 ILE A O 1
ATOM 1496 N N . VAL A 1 184 ? 4.59 6.918 -25.812 1 95.19 184 VAL A N 1
ATOM 1497 C CA . VAL A 1 184 ? 6.016 6.785 -25.531 1 95.19 184 VAL A CA 1
ATOM 1498 C C . VAL A 1 184 ? 6.613 5.691 -26.406 1 95.19 184 VAL A C 1
ATOM 1500 O O . VAL A 1 184 ? 7.801 5.727 -26.734 1 95.19 184 VAL A O 1
ATOM 1503 N N . TYR A 1 185 ? 5.887 4.672 -26.719 1 96.88 185 TYR A N 1
ATOM 1504 C CA . TYR A 1 185 ? 6.355 3.504 -27.453 1 96.88 185 TYR A CA 1
ATOM 1505 C C . TYR A 1 185 ? 5.199 2.803 -28.156 1 96.88 185 TYR A C 1
ATOM 1507 O O . TYR A 1 185 ? 4.066 2.816 -27.672 1 96.88 185 TYR A O 1
ATOM 1515 N N . GLU A 1 186 ? 5.504 2.268 -29.281 1 97.44 186 GLU A N 1
ATOM 1516 C CA . GLU A 1 186 ? 4.516 1.47 -30 1 97.44 186 GLU A CA 1
ATOM 1517 C C . GLU A 1 186 ? 5.18 0.315 -30.75 1 97.44 186 GLU A C 1
ATOM 1519 O O . GLU A 1 186 ? 6.16 0.515 -31.469 1 97.44 186 GLU A O 1
ATOM 1524 N N . ASP A 1 187 ? 4.773 -0.848 -30.438 1 97.75 187 ASP A N 1
ATOM 1525 C CA . ASP A 1 187 ? 5.035 -2.037 -31.234 1 97.75 187 ASP A CA 1
ATOM 1526 C C . ASP A 1 187 ? 3.818 -2.4 -32.094 1 97.75 187 ASP A C 1
ATOM 1528 O O . ASP A 1 187 ? 2.771 -2.779 -31.562 1 97.75 187 ASP A O 1
ATOM 1532 N N . THR A 1 188 ? 3.932 -2.428 -33.406 1 95.62 188 THR A N 1
ATOM 1533 C CA . THR A 1 188 ? 2.791 -2.477 -34.312 1 95.62 188 THR A CA 1
ATOM 1534 C C . THR A 1 188 ? 2.426 -3.922 -34.656 1 95.62 188 THR A C 1
ATOM 1536 O O . THR A 1 188 ? 1.494 -4.172 -35.406 1 95.62 188 THR A O 1
ATOM 1539 N N . ASN A 1 189 ? 3.168 -4.855 -34.062 1 96.75 189 ASN A N 1
ATOM 1540 C CA . ASN A 1 189 ? 2.789 -6.242 -34.312 1 96.75 189 ASN A CA 1
ATOM 1541 C C . ASN A 1 189 ? 1.337 -6.504 -33.938 1 96.75 189 ASN A C 1
ATOM 1543 O O . ASN A 1 189 ? 0.929 -6.199 -32.812 1 96.75 189 ASN A O 1
ATOM 1547 N N . LYS A 1 190 ? 0.567 -7.113 -34.719 1 92.56 190 LYS A N 1
ATOM 1548 C CA . LYS A 1 190 ? -0.868 -7.277 -34.531 1 92.56 190 LYS A CA 1
ATOM 1549 C C . LYS A 1 190 ? -1.146 -8.25 -33.375 1 92.56 190 LYS A C 1
ATOM 1551 O O . LYS A 1 190 ? -2.131 -8.094 -32.656 1 92.56 190 LYS A O 1
ATOM 1556 N N . GLU A 1 191 ? -0.305 -9.211 -33.188 1 95.31 191 GLU A N 1
ATOM 1557 C CA . GLU A 1 191 ? -0.555 -10.266 -32.219 1 95.31 191 GLU A CA 1
ATOM 1558 C C . GLU A 1 191 ? 0.098 -9.938 -30.875 1 95.31 191 GLU A C 1
ATOM 1560 O O . GLU A 1 191 ? -0.486 -10.188 -29.828 1 95.31 191 GLU A O 1
ATOM 1565 N N . THR A 1 192 ? 1.269 -9.375 -30.891 1 97.5 192 THR A N 1
ATOM 1566 C CA . THR A 1 192 ? 2.02 -9.18 -29.656 1 97.5 192 THR A CA 1
ATOM 1567 C C . THR A 1 192 ? 2.312 -7.695 -29.422 1 97.5 192 THR A C 1
ATOM 1569 O O . THR A 1 192 ? 3.07 -7.34 -28.531 1 97.5 192 THR A O 1
ATOM 1572 N N . GLY A 1 193 ? 1.716 -6.891 -30.297 1 98.06 193 GLY A N 1
ATOM 1573 C CA . GLY A 1 193 ? 2.01 -5.469 -30.219 1 98.06 193 GLY A CA 1
ATOM 1574 C C . GLY A 1 193 ? 1.176 -4.742 -29.172 1 98.06 193 GLY A C 1
ATOM 1575 O O . GLY A 1 193 ? 0.197 -5.289 -28.672 1 98.06 193 GLY A O 1
ATOM 1576 N N . PHE A 1 194 ? 1.595 -3.477 -28.844 1 98.44 194 PHE A N 1
ATOM 1577 C CA . PHE A 1 194 ? 0.969 -2.658 -27.812 1 98.44 194 PHE A CA 1
ATOM 1578 C C . PHE A 1 194 ? 1.465 -1.22 -27.891 1 98.44 194 PHE A C 1
ATOM 1580 O O . PHE A 1 194 ? 2.443 -0.929 -28.578 1 98.44 194 PHE A O 1
ATOM 1587 N N . ILE A 1 195 ? 0.751 -0.377 -27.25 1 97.69 195 ILE A N 1
ATOM 1588 C CA . ILE A 1 195 ? 1.123 1.027 -27.109 1 97.69 195 ILE A CA 1
ATOM 1589 C C . ILE A 1 195 ? 1.404 1.346 -25.641 1 97.69 195 ILE A C 1
ATOM 1591 O O . ILE A 1 195 ? 0.678 0.897 -24.75 1 97.69 195 ILE A O 1
ATOM 1595 N N . ILE A 1 196 ? 2.527 2.041 -25.375 1 98 196 ILE A N 1
ATOM 1596 C CA . ILE A 1 196 ? 2.77 2.594 -24.047 1 98 196 ILE A CA 1
ATOM 1597 C C . ILE A 1 196 ? 2.457 4.086 -24.047 1 98 196 ILE A C 1
ATOM 1599 O O . ILE A 1 196 ? 2.994 4.84 -24.859 1 98 196 ILE A O 1
ATOM 1603 N N . VAL A 1 197 ? 1.578 4.473 -23.109 1 95.62 197 VAL A N 1
ATOM 1604 C CA . VAL A 1 197 ? 1.14 5.863 -23.047 1 95.62 197 VAL A CA 1
ATOM 1605 C C . VAL A 1 197 ? 1.27 6.371 -21.609 1 95.62 197 VAL A C 1
ATOM 1607 O O . VAL A 1 197 ? 1.389 5.578 -20.672 1 95.62 197 VAL A O 1
ATOM 1610 N N . HIS A 1 198 ? 1.344 7.648 -21.453 1 92.94 198 HIS A N 1
ATOM 1611 C CA . HIS A 1 198 ? 1.331 8.242 -20.109 1 92.94 198 HIS A CA 1
ATOM 1612 C C . HIS A 1 198 ? 0.056 7.883 -19.359 1 92.94 198 HIS A C 1
ATOM 1614 O O . HIS A 1 198 ? -1.038 7.918 -19.938 1 92.94 198 HIS A O 1
ATOM 1620 N N . ASP A 1 199 ? 0.246 7.48 -18.141 1 88.06 199 ASP A N 1
ATOM 1621 C CA . ASP A 1 199 ? -0.924 7.406 -17.266 1 88.06 199 ASP A CA 1
ATOM 1622 C C . ASP A 1 199 ? -1.59 8.773 -17.125 1 88.06 199 ASP A C 1
ATOM 1624 O O . ASP A 1 199 ? -0.91 9.805 -17.094 1 88.06 199 ASP A O 1
ATOM 1628 N N . LEU A 1 200 ? -2.857 8.844 -16.984 1 75.31 200 LEU A N 1
ATOM 1629 C CA . LEU A 1 200 ? -3.611 10.086 -16.891 1 75.31 200 LEU A CA 1
ATOM 1630 C C . LEU A 1 200 ? -3.158 10.922 -15.703 1 75.31 200 LEU A C 1
ATOM 1632 O O . LEU A 1 200 ? -3.199 12.156 -15.758 1 75.31 200 LEU A O 1
ATOM 1636 N N . LYS A 1 201 ? -2.705 10.273 -14.68 1 71.06 201 LYS A N 1
ATOM 1637 C CA . LYS A 1 201 ? -2.371 10.969 -13.438 1 71.06 201 LYS A CA 1
ATOM 1638 C C . LYS A 1 201 ? -0.888 11.32 -13.383 1 71.06 201 LYS A C 1
ATOM 1640 O O . LYS A 1 201 ? -0.427 11.953 -12.438 1 71.06 201 LYS A O 1
ATOM 1645 N N . TRP A 1 202 ? -0.154 10.938 -14.352 1 82.94 202 TRP A N 1
ATOM 1646 C CA . TRP A 1 202 ? 1.289 11.148 -14.328 1 82.94 202 TRP A CA 1
ATOM 1647 C C . TRP A 1 202 ? 1.635 12.578 -14.719 1 82.94 202 TRP A C 1
ATOM 1649 O O . TRP A 1 202 ? 1.049 13.133 -15.656 1 82.94 202 TRP A O 1
ATOM 1659 N N . ASP A 1 203 ? 2.551 13.188 -14.008 1 74.19 203 ASP A N 1
ATOM 1660 C CA . ASP A 1 203 ? 2.91 14.586 -14.242 1 74.19 203 ASP A CA 1
ATOM 1661 C C . ASP A 1 203 ? 4.047 14.695 -15.258 1 74.19 203 ASP A C 1
ATOM 1663 O O . ASP A 1 203 ? 4.504 15.797 -15.57 1 74.19 203 ASP A O 1
ATOM 1667 N N . GLY A 1 204 ? 4.59 13.609 -15.703 1 80.31 204 GLY A N 1
ATOM 1668 C CA . GLY A 1 204 ? 5.605 13.633 -16.734 1 80.31 204 GLY A CA 1
ATOM 1669 C C . GLY A 1 204 ? 7.02 13.609 -16.188 1 80.31 204 GLY A C 1
ATOM 1670 O O . GLY A 1 204 ? 7.984 13.531 -16.953 1 80.31 204 GLY A O 1
ATOM 1671 N N . GLN A 1 205 ? 7.16 13.586 -14.906 1 83.62 205 GLN A N 1
ATOM 1672 C CA . GLN A 1 205 ? 8.492 13.578 -14.305 1 83.62 205 GLN A CA 1
ATOM 1673 C C . GLN A 1 205 ? 8.977 12.156 -14.062 1 83.62 205 GLN A C 1
ATOM 1675 O O . GLN A 1 205 ? 8.227 11.32 -13.555 1 83.62 205 GLN A O 1
ATOM 1680 N N . PRO A 1 206 ? 10.203 11.93 -14.359 1 85 206 PRO A N 1
ATOM 1681 C CA . PRO A 1 206 ? 10.734 10.57 -14.211 1 85 206 PRO A CA 1
ATOM 1682 C C . PRO A 1 206 ? 10.641 10.055 -12.781 1 85 206 PRO A C 1
ATOM 1684 O O . PRO A 1 206 ? 10.398 8.867 -12.562 1 85 206 PRO A O 1
ATOM 1687 N N . GLN A 1 207 ? 10.719 10.891 -11.828 1 82.19 207 GLN A N 1
ATOM 1688 C CA . GLN A 1 207 ? 10.711 10.484 -10.422 1 82.19 207 GLN A CA 1
ATOM 1689 C C . GLN A 1 207 ? 9.328 10.023 -9.984 1 82.19 207 GLN A C 1
ATOM 1691 O O . GLN A 1 207 ? 9.172 9.43 -8.914 1 82.19 207 GLN A O 1
ATOM 1696 N N . SER A 1 208 ? 8.352 10.289 -10.836 1 85.75 208 SER A N 1
ATOM 1697 C CA . SER A 1 208 ? 6.98 9.859 -10.578 1 85.75 208 SER A CA 1
ATOM 1698 C C . SER A 1 208 ? 6.422 9.055 -11.75 1 85.75 208 SER A C 1
ATOM 1700 O O . SER A 1 208 ? 5.219 9.086 -12.008 1 85.75 208 SER A O 1
ATOM 1702 N N . LEU A 1 209 ? 7.23 8.43 -12.422 1 92.44 209 LEU A N 1
ATOM 1703 C CA . LEU A 1 209 ? 6.891 7.785 -13.68 1 92.44 209 LEU A CA 1
ATOM 1704 C C . LEU A 1 209 ? 5.684 6.867 -13.523 1 92.44 209 LEU A C 1
ATOM 1706 O O . LEU A 1 209 ? 5.637 6.051 -12.602 1 92.44 209 LEU A O 1
ATOM 1710 N N . LYS A 1 210 ? 4.73 7.027 -14.328 1 93.5 210 LYS A N 1
ATOM 1711 C CA . LYS A 1 210 ? 3.547 6.188 -14.469 1 93.5 210 LYS A CA 1
ATOM 1712 C C . LYS A 1 210 ? 3.145 6.051 -15.938 1 93.5 210 LYS A C 1
ATOM 1714 O O . LYS A 1 210 ? 2.773 7.039 -16.578 1 93.5 210 LYS A O 1
ATOM 1719 N N . LEU A 1 211 ? 3.271 4.863 -16.422 1 96.31 211 LEU A N 1
ATOM 1720 C CA . LEU A 1 211 ? 2.93 4.578 -17.812 1 96.31 211 LEU A CA 1
ATOM 1721 C C . LEU A 1 211 ? 1.953 3.412 -17.906 1 96.31 211 LEU A C 1
ATOM 1723 O O . LEU A 1 211 ? 1.819 2.633 -16.953 1 96.31 211 LEU A O 1
ATOM 1727 N N . LEU A 1 212 ? 1.268 3.359 -19.031 1 96.44 212 LEU A N 1
ATOM 1728 C CA . LEU A 1 212 ? 0.291 2.311 -19.297 1 96.44 212 LEU A CA 1
ATOM 1729 C C . LEU A 1 212 ? 0.575 1.634 -20.625 1 96.44 212 LEU A C 1
ATOM 1731 O O . LEU A 1 212 ? 0.762 2.309 -21.641 1 96.44 212 LEU A O 1
ATOM 1735 N N . ALA A 1 213 ? 0.7 0.345 -20.594 1 98.19 213 ALA A N 1
ATOM 1736 C CA . ALA A 1 213 ? 0.793 -0.419 -21.844 1 98.19 213 ALA A CA 1
ATOM 1737 C C . ALA A 1 213 ? -0.568 -0.978 -22.25 1 98.19 213 ALA A C 1
ATOM 1739 O O . ALA A 1 213 ? -1.229 -1.651 -21.453 1 98.19 213 ALA A O 1
ATOM 1740 N N . LEU A 1 214 ? -0.965 -0.737 -23.453 1 97.5 214 LEU A N 1
ATOM 1741 C CA . LEU A 1 214 ? -2.244 -1.155 -24.031 1 97.5 214 LEU A CA 1
ATOM 1742 C C . LEU A 1 214 ? -2.035 -2.07 -25.219 1 97.5 214 LEU A C 1
ATOM 1744 O O . LEU A 1 214 ? -1.657 -1.606 -26.312 1 97.5 214 LEU A O 1
ATOM 1748 N N . PRO A 1 215 ? -2.32 -3.342 -25.062 1 98.31 215 PRO A N 1
ATOM 1749 C CA . PRO A 1 215 ? -2.156 -4.258 -26.203 1 98.31 215 PRO A CA 1
ATOM 1750 C C . PRO A 1 215 ? -3.207 -4.047 -27.281 1 98.31 215 PRO A C 1
ATOM 1752 O O . PRO A 1 215 ? -4.312 -3.574 -27 1 98.31 215 PRO A O 1
ATOM 1755 N N . PHE A 1 216 ? -2.852 -4.445 -28.5 1 97.25 216 PHE A N 1
ATOM 1756 C CA . PHE A 1 216 ? -3.822 -4.418 -29.594 1 97.25 216 PHE A CA 1
ATOM 1757 C C . PHE A 1 216 ? -4.805 -5.578 -29.469 1 97.25 216 PHE A C 1
ATOM 1759 O O . PHE A 1 216 ? -5.977 -5.445 -29.828 1 97.25 216 PHE A O 1
ATOM 1766 N N . GLN A 1 217 ? -4.25 -6.672 -29.031 1 96.31 217 GLN A N 1
ATOM 1767 C CA . GLN A 1 217 ? -5.137 -7.801 -28.75 1 96.31 217 GLN A CA 1
ATOM 1768 C C . GLN A 1 217 ? -6.125 -7.461 -27.641 1 96.31 217 GLN A C 1
ATOM 1770 O O . GLN A 1 217 ? -5.723 -7.07 -26.547 1 96.31 217 GLN A O 1
ATOM 1775 N N . LYS A 1 218 ? -7.359 -7.617 -27.922 1 94.12 218 LYS A N 1
ATOM 1776 C CA . LYS A 1 218 ? -8.383 -7.281 -26.953 1 94.12 218 LYS A CA 1
ATOM 1777 C C . LYS A 1 218 ? -8.57 -8.406 -25.938 1 94.12 218 LYS A C 1
ATOM 1779 O O . LYS A 1 218 ? -8.984 -9.516 -26.297 1 94.12 218 LYS A O 1
ATOM 1784 N N . VAL A 1 219 ? -8.211 -8.195 -24.766 1 95.5 219 VAL A N 1
ATOM 1785 C CA . VAL A 1 219 ? -8.406 -9.055 -23.594 1 95.5 219 VAL A CA 1
ATOM 1786 C C . VAL A 1 219 ? -9.086 -8.266 -22.484 1 95.5 219 VAL A C 1
ATOM 1788 O O . VAL A 1 219 ? -8.664 -7.16 -22.141 1 95.5 219 VAL A O 1
ATOM 1791 N N . ARG A 1 220 ? -10.102 -8.805 -21.906 1 93.62 220 ARG A N 1
ATOM 1792 C CA . ARG A 1 220 ? -10.906 -8.055 -20.938 1 93.62 220 ARG A CA 1
ATOM 1793 C C . ARG A 1 220 ? -10.148 -7.859 -19.625 1 93.62 220 ARG A C 1
ATOM 1795 O O . ARG A 1 220 ? -10.148 -6.766 -19.062 1 93.62 220 ARG A O 1
ATOM 1802 N N . SER A 1 221 ? -9.664 -8.945 -19.078 1 95.69 221 SER A N 1
ATOM 1803 C CA . SER A 1 221 ? -8.969 -8.922 -17.797 1 95.69 221 SER A CA 1
ATOM 1804 C C . SER A 1 221 ? -8.078 -10.148 -17.641 1 95.69 221 SER A C 1
ATOM 1806 O O . SER A 1 221 ? -7.984 -10.984 -18.547 1 95.69 221 SER A O 1
ATOM 1808 N N . MET A 1 222 ? -7.5 -10.289 -16.516 1 97.06 222 MET A N 1
ATOM 1809 C CA . MET A 1 222 ? -6.609 -11.406 -16.188 1 97.06 222 MET A CA 1
ATOM 1810 C C . MET A 1 222 ? -7.348 -12.734 -16.281 1 97.06 222 MET A C 1
ATOM 1812 O O . MET A 1 222 ? -6.75 -13.758 -16.609 1 97.06 222 MET A O 1
ATOM 1816 N N . ARG A 1 223 ? -8.602 -12.727 -16.062 1 97.88 223 ARG A N 1
ATOM 1817 C CA . ARG A 1 223 ? -9.406 -13.945 -16.047 1 97.88 223 ARG A CA 1
ATOM 1818 C C . ARG A 1 223 ? -9.414 -14.609 -17.422 1 97.88 223 ARG A C 1
ATOM 1820 O O . ARG A 1 223 ? -9.711 -15.805 -17.547 1 97.88 223 ARG A O 1
ATOM 1827 N N . GLU A 1 224 ? -9.047 -13.875 -18.406 1 97.38 224 GLU A N 1
ATOM 1828 C CA . GLU A 1 224 ? -9.086 -14.406 -19.766 1 97.38 224 GLU A CA 1
ATOM 1829 C C . GLU A 1 224 ? -7.699 -14.836 -20.234 1 97.38 224 GLU A C 1
ATOM 1831 O O . GLU A 1 224 ? -7.547 -15.359 -21.344 1 97.38 224 GLU A O 1
ATOM 1836 N N . LEU A 1 225 ? -6.703 -14.664 -19.422 1 98.5 225 LEU A N 1
ATOM 1837 C CA . LEU A 1 225 ? -5.328 -14.953 -19.812 1 98.5 225 LEU A CA 1
ATOM 1838 C C . LEU A 1 225 ? -5.074 -16.453 -19.812 1 98.5 225 LEU A C 1
ATOM 1840 O O . LEU A 1 225 ? -5.562 -17.172 -18.938 1 98.5 225 LEU A O 1
ATOM 1844 N N . ASN A 1 226 ? -4.336 -16.922 -20.734 1 98.44 226 ASN A N 1
ATOM 1845 C CA . ASN A 1 226 ? -3.807 -18.281 -20.828 1 98.44 226 ASN A CA 1
ATOM 1846 C C . ASN A 1 226 ? -2.459 -18.297 -21.547 1 98.44 226 ASN A C 1
ATOM 1848 O O . ASN A 1 226 ? -1.892 -17.25 -21.844 1 98.44 226 ASN A O 1
ATOM 1852 N N . ALA A 1 227 ? -1.945 -19.484 -21.812 1 98.19 227 ALA A N 1
ATOM 1853 C CA . ALA A 1 227 ? -0.591 -19.656 -22.328 1 98.19 227 ALA A CA 1
ATOM 1854 C C . ALA A 1 227 ? -0.445 -18.984 -23.688 1 98.19 227 ALA A C 1
ATOM 1856 O O . ALA A 1 227 ? 0.651 -18.547 -24.062 1 98.19 227 ALA A O 1
ATOM 1857 N N . SER A 1 228 ? -1.481 -18.859 -24.469 1 98.31 228 SER A N 1
ATOM 1858 C CA . SER A 1 228 ? -1.406 -18.25 -25.781 1 98.31 228 SER A CA 1
ATOM 1859 C C . SER A 1 228 ? -1.072 -16.766 -25.688 1 98.31 228 SER A C 1
ATOM 1861 O O . SER A 1 228 ? -0.668 -16.141 -26.672 1 98.31 228 SER A O 1
ATOM 1863 N N . HIS A 1 229 ? -1.222 -16.203 -24.516 1 98.62 229 HIS A N 1
ATOM 1864 C CA . HIS A 1 229 ? -0.965 -14.773 -24.328 1 98.62 229 HIS A CA 1
ATOM 1865 C C . HIS A 1 229 ? 0.471 -14.523 -23.875 1 98.62 229 HIS A C 1
ATOM 1867 O O . HIS A 1 229 ? 0.89 -13.375 -23.734 1 98.62 229 HIS A O 1
ATOM 1873 N N . LEU A 1 230 ? 1.259 -15.531 -23.625 1 98.69 230 LEU A N 1
ATOM 1874 C CA . LEU A 1 230 ? 2.605 -15.414 -23.078 1 98.69 230 LEU A CA 1
ATOM 1875 C C . LEU A 1 230 ? 3.49 -14.562 -23.984 1 98.69 230 LEU A C 1
ATOM 1877 O O . LEU A 1 230 ? 4.203 -13.68 -23.516 1 98.69 230 LEU A O 1
ATOM 1881 N N . PRO A 1 231 ? 3.453 -14.766 -25.328 1 98.62 231 PRO A N 1
ATOM 1882 C CA . PRO A 1 231 ? 4.301 -13.922 -26.172 1 98.62 231 PRO A CA 1
ATOM 1883 C C . PRO A 1 231 ? 3.99 -12.438 -26.031 1 98.62 231 PRO A C 1
ATOM 1885 O O . PRO A 1 231 ? 4.906 -11.609 -25.969 1 98.62 231 PRO A O 1
ATOM 1888 N N . LEU A 1 232 ? 2.781 -12.109 -25.938 1 98.69 232 LEU A N 1
ATOM 1889 C CA . LEU A 1 232 ? 2.361 -10.719 -25.766 1 98.69 232 LEU A CA 1
ATOM 1890 C C . LEU A 1 232 ? 2.861 -10.156 -24.438 1 98.69 232 LEU A C 1
ATOM 1892 O O . LEU A 1 232 ? 3.457 -9.078 -24.406 1 98.69 232 LEU A O 1
ATOM 1896 N N . LEU A 1 233 ? 2.625 -10.875 -23.344 1 98.81 233 LEU A N 1
ATOM 1897 C CA . LEU A 1 233 ? 2.992 -10.43 -22 1 98.81 233 LEU A CA 1
ATOM 1898 C C . LEU A 1 233 ? 4.504 -10.273 -21.875 1 98.81 233 LEU A C 1
ATOM 1900 O O . LEU A 1 233 ? 4.98 -9.305 -21.281 1 98.81 233 LEU A O 1
ATOM 1904 N N . ARG A 1 234 ? 5.227 -11.203 -22.453 1 98.75 234 ARG A N 1
ATOM 1905 C CA . ARG A 1 234 ? 6.684 -11.125 -22.438 1 98.75 234 ARG A CA 1
ATOM 1906 C C . ARG A 1 234 ? 7.176 -9.922 -23.234 1 98.75 234 ARG A C 1
ATOM 1908 O O . ARG A 1 234 ? 8.117 -9.242 -22.828 1 98.75 234 ARG A O 1
ATOM 1915 N N . ASN A 1 235 ? 6.543 -9.727 -24.344 1 98.75 235 ASN A N 1
ATOM 1916 C CA . ASN A 1 235 ? 6.922 -8.57 -25.156 1 98.75 235 ASN A CA 1
ATOM 1917 C C . ASN A 1 235 ? 6.672 -7.266 -24.406 1 98.75 235 ASN A C 1
ATOM 1919 O O . ASN A 1 235 ? 7.52 -6.367 -24.422 1 98.75 235 ASN A O 1
ATOM 1923 N N . ILE A 1 236 ? 5.5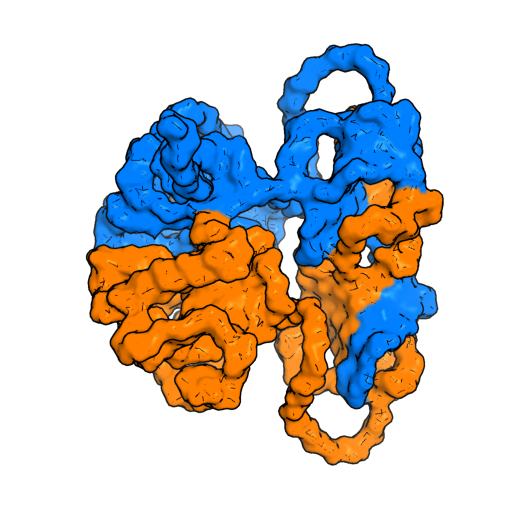62 -7.133 -23.797 1 98.75 236 ILE A N 1
ATOM 1924 C CA . ILE A 1 236 ? 5.254 -5.938 -23.016 1 98.75 236 ILE A CA 1
ATOM 1925 C C . ILE A 1 236 ? 6.316 -5.727 -21.938 1 98.75 236 ILE A C 1
ATOM 1927 O O . ILE A 1 236 ? 6.824 -4.617 -21.766 1 98.75 236 ILE A O 1
ATOM 1931 N N . ARG A 1 237 ? 6.637 -6.777 -21.219 1 98.56 237 ARG A N 1
ATOM 1932 C CA . ARG A 1 237 ? 7.648 -6.707 -20.172 1 98.56 237 ARG A CA 1
ATOM 1933 C C . ARG A 1 237 ? 9 -6.273 -20.734 1 98.56 237 ARG A C 1
ATOM 1935 O O . ARG A 1 237 ? 9.578 -5.289 -20.281 1 98.56 237 ARG A O 1
ATOM 1942 N N . ASP A 1 238 ? 9.453 -6.996 -21.734 1 98.25 238 ASP A N 1
ATOM 1943 C CA . ASP A 1 238 ? 10.812 -6.828 -22.234 1 98.25 238 ASP A CA 1
ATOM 1944 C C . ASP A 1 238 ? 10.961 -5.504 -22.984 1 98.25 238 ASP A C 1
ATOM 1946 O O . ASP A 1 238 ? 11.867 -4.719 -22.703 1 98.25 238 ASP A O 1
ATOM 1950 N N . SER A 1 239 ? 10.086 -5.246 -23.953 1 98.19 239 SER A N 1
ATOM 1951 C CA . SER A 1 239 ? 10.164 -4.016 -24.734 1 98.19 239 SER A CA 1
ATOM 1952 C C . SER A 1 239 ? 9.828 -2.799 -23.875 1 98.19 239 SER A C 1
ATOM 1954 O O . SER A 1 239 ? 10.422 -1.73 -24.047 1 98.19 239 SER A O 1
ATOM 1956 N N . GLY A 1 240 ? 8.844 -2.977 -22.984 1 98.19 240 GLY A N 1
ATOM 1957 C CA . GLY A 1 240 ? 8.5 -1.883 -22.078 1 98.19 240 GLY A CA 1
ATOM 1958 C C . GLY A 1 240 ? 9.648 -1.453 -21.188 1 98.19 240 GLY A C 1
ATOM 1959 O O . GLY A 1 240 ? 9.945 -0.262 -21.094 1 98.19 240 GLY A O 1
ATOM 1960 N N . THR A 1 241 ? 10.281 -2.418 -20.594 1 97.75 241 THR A N 1
ATOM 1961 C CA . THR A 1 241 ? 11.391 -2.113 -19.703 1 97.75 241 THR A CA 1
ATOM 1962 C C . THR A 1 241 ? 12.555 -1.501 -20.469 1 97.75 241 THR A C 1
ATOM 1964 O O . THR A 1 241 ? 13.203 -0.57 -20 1 97.75 241 THR A O 1
ATOM 1967 N N . ALA A 1 242 ? 12.891 -2.021 -21.625 1 97.38 242 ALA A N 1
ATOM 1968 C CA . ALA A 1 242 ? 13.969 -1.493 -22.453 1 97.38 242 ALA A CA 1
ATOM 1969 C C . ALA A 1 242 ? 13.703 -0.039 -22.844 1 97.38 242 ALA A C 1
ATOM 1971 O O . ALA A 1 242 ? 14.586 0.812 -22.719 1 97.38 242 ALA A O 1
ATOM 1972 N N . CYS A 1 243 ? 12.5 0.188 -23.266 1 97.19 243 CYS A N 1
ATOM 1973 C CA . CYS A 1 243 ? 12.117 1.532 -23.672 1 97.19 243 CYS A CA 1
ATOM 1974 C C . CYS A 1 243 ? 12.234 2.514 -22.516 1 97.19 243 CYS A C 1
ATOM 1976 O O . CYS A 1 243 ? 12.781 3.607 -22.672 1 97.19 243 CYS A O 1
ATOM 1978 N N . ILE A 1 244 ? 11.742 2.17 -21.375 1 97.12 244 ILE A N 1
ATOM 1979 C CA . ILE A 1 244 ? 11.727 3.053 -20.203 1 97.12 244 ILE A CA 1
ATOM 1980 C C . ILE A 1 244 ? 13.156 3.309 -19.734 1 97.12 244 ILE A C 1
ATOM 1982 O O . ILE A 1 244 ? 13.508 4.434 -19.375 1 97.12 244 ILE A O 1
ATOM 1986 N N . SER A 1 245 ? 13.961 2.244 -19.719 1 95.75 245 SER A N 1
ATOM 1987 C CA . SER A 1 245 ? 15.367 2.402 -19.344 1 95.75 245 SER A CA 1
ATOM 1988 C C . SER A 1 245 ? 16.062 3.395 -20.266 1 95.75 245 SER A C 1
ATOM 1990 O O . SER A 1 245 ? 16.812 4.258 -19.797 1 95.75 245 SER A O 1
ATOM 1992 N N . GLU A 1 246 ? 15.844 3.309 -21.469 1 96.12 246 GLU A N 1
ATOM 1993 C CA . GLU A 1 246 ? 16.484 4.164 -22.469 1 96.12 246 GLU A CA 1
ATOM 1994 C C . GLU A 1 246 ? 15.992 5.602 -22.359 1 96.12 246 GLU A C 1
ATOM 1996 O O . GLU A 1 246 ? 16.797 6.539 -22.344 1 96.12 246 GLU A O 1
ATOM 2001 N N . LYS A 1 247 ? 14.734 5.754 -22.219 1 95.38 247 LYS A N 1
ATOM 2002 C CA . LYS A 1 247 ? 14.133 7.082 -22.312 1 95.38 247 LYS A CA 1
ATOM 2003 C C . LYS A 1 247 ? 14.211 7.816 -20.984 1 95.38 247 LYS A C 1
ATOM 2005 O O . LYS A 1 247 ? 14.375 9.039 -20.938 1 95.38 247 LYS A O 1
ATOM 2010 N N . TYR A 1 248 ? 14.062 7.094 -19.953 1 94.62 248 TYR A N 1
ATOM 2011 C CA . TYR A 1 248 ? 13.93 7.758 -18.672 1 94.62 248 TYR A CA 1
ATOM 2012 C C . TYR A 1 248 ? 15.078 7.375 -17.734 1 94.62 248 TYR A C 1
ATOM 2014 O O . TYR A 1 248 ? 15.141 7.844 -16.594 1 94.62 248 TYR A O 1
ATOM 2022 N N . ASN A 1 249 ? 15.945 6.465 -18.094 1 94.19 249 ASN A N 1
ATOM 2023 C CA . ASN A 1 249 ? 17.109 6.035 -17.328 1 94.19 249 ASN A CA 1
ATOM 2024 C C . ASN A 1 249 ? 16.703 5.387 -16 1 94.19 249 ASN A C 1
ATOM 2026 O O . ASN A 1 249 ? 17.281 5.668 -14.961 1 94.19 249 ASN A O 1
ATOM 2030 N N . ILE A 1 250 ? 15.664 4.656 -16.031 1 94 250 ILE A N 1
ATOM 2031 C CA . ILE A 1 250 ? 15.203 3.865 -14.898 1 94 250 ILE A CA 1
ATOM 2032 C C . ILE A 1 250 ? 15.461 2.383 -15.164 1 94 250 ILE A C 1
ATOM 2034 O O . ILE A 1 250 ? 14.922 1.815 -16.109 1 94 250 ILE A O 1
ATOM 2038 N N . PRO A 1 251 ? 16.328 1.845 -14.352 1 93.88 251 PRO A N 1
ATOM 2039 C CA . PRO A 1 251 ? 16.609 0.424 -14.578 1 93.88 251 PRO A CA 1
ATOM 2040 C C . PRO A 1 251 ? 15.406 -0.467 -14.297 1 93.88 251 PRO A C 1
ATOM 2042 O O . PRO A 1 251 ? 14.516 -0.085 -13.531 1 93.88 251 PRO A O 1
ATOM 2045 N N . SER A 1 252 ? 15.391 -1.649 -14.875 1 94.81 252 SER A N 1
ATOM 2046 C CA . SER A 1 252 ? 14.273 -2.582 -14.766 1 94.81 252 SER A CA 1
ATOM 2047 C C . SER A 1 252 ? 14.031 -2.986 -13.32 1 94.81 252 SER A C 1
ATOM 2049 O O . SER A 1 252 ? 12.891 -3.234 -12.922 1 94.81 252 SER A O 1
ATOM 2051 N N . THR A 1 253 ? 15.047 -3.002 -12.508 1 94.69 253 THR A N 1
ATOM 2052 C CA . THR A 1 253 ? 14.93 -3.42 -11.117 1 94.69 253 THR A CA 1
ATOM 2053 C C . THR A 1 253 ? 14.281 -2.324 -10.281 1 94.69 253 THR A C 1
ATOM 2055 O O . THR A 1 253 ? 13.961 -2.539 -9.109 1 94.69 253 THR A O 1
ATOM 2058 N N . GLN A 1 254 ? 14.047 -1.203 -10.867 1 94.88 254 GLN A N 1
ATOM 2059 C CA . GLN A 1 254 ? 13.391 -0.113 -10.156 1 94.88 254 GLN A CA 1
ATOM 2060 C C . GLN A 1 254 ? 12.055 0.242 -10.812 1 94.88 254 GLN A C 1
ATOM 2062 O O . GLN A 1 254 ? 11.562 1.36 -10.656 1 94.88 254 GLN A O 1
ATOM 2067 N N . LEU A 1 255 ? 11.578 -0.723 -11.547 1 95.56 255 LEU A N 1
ATOM 2068 C CA . LEU A 1 255 ? 10.281 -0.553 -12.195 1 95.56 255 LEU A CA 1
ATOM 2069 C C . LEU A 1 255 ? 9.266 -1.536 -11.641 1 95.56 255 LEU A C 1
ATOM 2071 O O . LEU A 1 255 ? 9.5 -2.746 -11.617 1 95.56 255 LEU A O 1
ATOM 2075 N N . ARG A 1 256 ? 8.195 -0.946 -11.109 1 96.06 256 ARG A N 1
ATOM 2076 C CA . ARG A 1 256 ? 7.043 -1.778 -10.781 1 96.06 256 ARG A CA 1
ATOM 2077 C C . ARG A 1 256 ? 6.18 -2.043 -12.008 1 96.06 256 ARG A C 1
ATOM 2079 O O . ARG A 1 256 ? 5.688 -1.107 -12.641 1 96.06 256 ARG A O 1
ATOM 2086 N N . ILE A 1 257 ? 6.02 -3.291 -12.375 1 97.62 257 ILE A N 1
ATOM 2087 C CA . ILE A 1 257 ? 5.219 -3.68 -13.531 1 97.62 257 ILE A CA 1
ATOM 2088 C C . ILE A 1 257 ? 4.086 -4.602 -13.086 1 97.62 257 ILE A C 1
ATOM 2090 O O . ILE A 1 257 ? 4.328 -5.707 -12.602 1 97.62 257 ILE A O 1
ATOM 2094 N N . TYR A 1 258 ? 2.832 -4.113 -13.273 1 97.44 258 TYR A N 1
ATOM 2095 C CA . TYR A 1 258 ? 1.756 -4.879 -12.648 1 97.44 258 TYR A CA 1
ATOM 2096 C C . TYR A 1 258 ? 0.435 -4.648 -13.375 1 97.44 258 TYR A C 1
ATOM 2098 O O . TYR A 1 258 ? 0.322 -3.742 -14.203 1 97.44 258 TYR A O 1
ATOM 2106 N N . LEU A 1 259 ? -0.521 -5.543 -13.109 1 97.62 259 LEU A N 1
ATOM 2107 C CA . LEU A 1 259 ? -1.908 -5.457 -13.555 1 97.62 259 LEU A CA 1
ATOM 2108 C C . LEU A 1 259 ? -2.854 -5.305 -12.367 1 97.62 259 LEU A C 1
ATOM 2110 O O . LEU A 1 259 ? -2.508 -5.672 -11.242 1 97.62 259 LEU A O 1
ATOM 2114 N N . HIS A 1 260 ? -3.986 -4.754 -12.648 1 96.25 260 HIS A N 1
ATOM 2115 C CA . HIS A 1 260 ? -5.027 -4.688 -11.625 1 96.25 260 HIS A CA 1
ATOM 2116 C C . HIS A 1 260 ? -6.117 -5.723 -11.883 1 96.25 260 HIS A C 1
ATOM 2118 O O . HIS A 1 260 ? -6.445 -6.012 -13.039 1 96.25 260 HIS A O 1
ATOM 2124 N N . TYR A 1 261 ? -6.633 -6.176 -10.805 1 96.12 261 TYR A N 1
ATOM 2125 C CA . TYR A 1 261 ? -7.891 -6.91 -10.805 1 96.12 261 TYR A CA 1
ATOM 2126 C C . TYR A 1 261 ? -8.727 -6.555 -9.578 1 96.12 261 TYR A C 1
ATOM 2128 O O . TYR A 1 261 ? -8.328 -6.82 -8.445 1 96.12 261 TYR A O 1
ATOM 2136 N N . GLN A 1 262 ? -9.75 -5.938 -9.523 1 93.12 262 GLN A N 1
ATOM 2137 C CA . GLN A 1 262 ? -10.594 -5.484 -10.633 1 93.12 262 GLN A CA 1
ATOM 2138 C C . GLN A 1 262 ? -10.008 -4.238 -11.289 1 93.12 262 GLN A C 1
ATOM 2140 O O . GLN A 1 262 ? -9.586 -3.309 -10.602 1 93.12 262 GLN A O 1
ATOM 2145 N N . PRO A 1 263 ? -9.984 -4.25 -12.578 1 91.94 263 PRO A N 1
ATOM 2146 C CA . PRO A 1 263 ? -9.422 -3.074 -13.25 1 91.94 263 PRO A CA 1
ATOM 2147 C C . PRO A 1 263 ? -10.438 -1.94 -13.391 1 91.94 263 PRO A C 1
ATOM 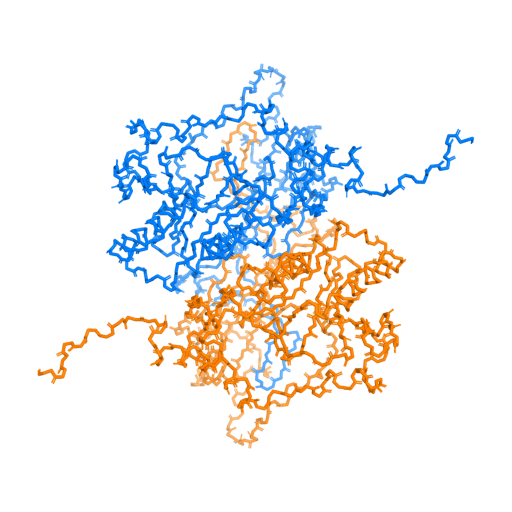2149 O O . PRO A 1 263 ? -11.641 -2.156 -13.211 1 91.94 263 PRO A O 1
ATOM 2152 N N . SER A 1 264 ? -9.945 -0.718 -13.609 1 84.44 264 SER A N 1
ATOM 2153 C CA . SER A 1 264 ? -10.82 0.412 -13.891 1 84.44 264 SER A CA 1
ATOM 2154 C C . SER A 1 264 ? -11.453 0.286 -15.273 1 84.44 264 SER A C 1
ATOM 2156 O O . SER A 1 264 ? -12.594 0.707 -15.484 1 84.44 264 SER A O 1
ATOM 2158 N N . TYR A 1 265 ? -10.734 -0.238 -16.234 1 86.88 265 TYR A N 1
ATOM 2159 C CA . TYR A 1 265 ? -11.203 -0.56 -17.562 1 86.88 265 TYR A CA 1
ATOM 2160 C C . TYR A 1 265 ? -11.094 -2.055 -17.844 1 86.88 265 TYR A C 1
ATOM 2162 O O . TYR A 1 265 ? -10.023 -2.646 -17.672 1 86.88 265 TYR A O 1
ATOM 2170 N N . TYR A 1 266 ? -12.188 -2.57 -18.203 1 92.06 266 TYR A N 1
ATOM 2171 C CA . TYR A 1 266 ? -12.133 -3.986 -18.547 1 92.06 266 TYR A CA 1
ATOM 2172 C C . TYR A 1 266 ? -11.523 -4.188 -19.938 1 92.06 266 TYR A C 1
ATOM 2174 O O . TYR A 1 266 ? -12.18 -4.711 -20.844 1 92.06 266 TYR A O 1
ATOM 2182 N N . TYR A 1 267 ? -10.414 -3.762 -20.078 1 94.5 267 TYR A N 1
ATOM 2183 C CA . TYR A 1 267 ? -9.406 -3.898 -21.125 1 94.5 267 TYR A CA 1
ATOM 2184 C C . TYR A 1 267 ? -8.023 -4.133 -20.531 1 94.5 267 TYR A C 1
ATOM 2186 O O . TYR A 1 267 ? -7.516 -3.299 -19.781 1 94.5 267 TYR A O 1
ATOM 2194 N N . LEU A 1 268 ? -7.496 -5.262 -20.844 1 96.94 268 LEU A N 1
ATOM 2195 C CA . LEU A 1 268 ? -6.215 -5.625 -20.25 1 96.94 268 LEU A CA 1
ATOM 2196 C C . LEU A 1 268 ? -5.18 -4.527 -20.469 1 96.94 268 LEU A C 1
ATOM 2198 O O . LEU A 1 268 ? -5.004 -4.051 -21.594 1 96.94 268 LEU A O 1
ATOM 2202 N N . HIS A 1 269 ? -4.582 -4.07 -19.438 1 97.25 269 HIS A N 1
ATOM 2203 C CA . HIS A 1 269 ? -3.523 -3.066 -19.516 1 97.25 269 HIS A CA 1
ATOM 2204 C C . HIS A 1 269 ? -2.496 -3.264 -18.406 1 97.25 269 HIS A C 1
ATOM 2206 O O . HIS A 1 269 ? -2.83 -3.754 -17.328 1 97.25 269 HIS A O 1
ATOM 2212 N N . VAL A 1 270 ? -1.249 -2.959 -18.688 1 98.19 270 VAL A N 1
ATOM 2213 C CA . VAL A 1 270 ? -0.14 -3.152 -17.766 1 98.19 270 VAL A CA 1
ATOM 2214 C C . VAL A 1 270 ? 0.386 -1.796 -17.297 1 98.19 270 VAL A C 1
ATOM 2216 O O . VAL A 1 270 ? 0.626 -0.903 -18.109 1 98.19 270 VAL A O 1
ATOM 2219 N N . HIS A 1 271 ? 0.536 -1.648 -16.016 1 97.06 271 HIS A N 1
ATOM 2220 C CA . HIS A 1 271 ? 1.084 -0.438 -15.422 1 97.06 271 HIS A CA 1
ATOM 2221 C C . HIS A 1 271 ? 2.598 -0.542 -15.258 1 97.06 271 HIS A C 1
ATOM 2223 O O . HIS A 1 271 ? 3.111 -1.589 -14.852 1 97.06 271 HIS A O 1
ATOM 2229 N N . PHE A 1 272 ? 3.295 0.481 -15.625 1 97.31 272 PHE A N 1
ATOM 2230 C CA . PHE A 1 272 ? 4.695 0.714 -15.281 1 97.31 272 PHE A CA 1
ATOM 2231 C C . PHE A 1 272 ? 4.832 1.916 -14.359 1 97.31 272 PHE A C 1
ATOM 2233 O O . PHE A 1 272 ? 4.363 3.01 -14.68 1 97.31 272 PHE A O 1
ATOM 2240 N N . SER A 1 273 ? 5.402 1.678 -13.227 1 95.5 273 SER A N 1
ATOM 2241 C CA . SER A 1 273 ? 5.613 2.811 -12.336 1 95.5 273 SER A CA 1
ATOM 2242 C C . SER A 1 273 ? 6.984 2.742 -11.664 1 95.5 273 SER A C 1
ATOM 2244 O O . SER A 1 273 ? 7.559 1.659 -11.523 1 95.5 273 SER A O 1
ATOM 2246 N N . TYR A 1 274 ? 7.496 3.922 -11.367 1 94.12 274 TYR A N 1
ATOM 2247 C CA . TYR A 1 274 ? 8.773 3.996 -10.672 1 94.12 274 TYR A CA 1
ATOM 2248 C C . TYR A 1 274 ? 8.648 3.482 -9.242 1 94.12 274 TYR A C 1
ATOM 2250 O O . TYR A 1 274 ? 7.742 3.883 -8.508 1 94.12 274 TYR A O 1
ATOM 2258 N N . LEU A 1 275 ? 9.578 2.635 -8.844 1 92.25 275 LEU A N 1
ATOM 2259 C CA . LEU A 1 275 ? 9.516 1.894 -7.586 1 92.25 275 LEU A CA 1
ATOM 2260 C C . LEU A 1 275 ? 9.609 2.836 -6.391 1 92.25 275 LEU A C 1
ATOM 2262 O O . LEU A 1 275 ? 8.961 2.613 -5.367 1 92.25 275 LEU A O 1
ATOM 2266 N N . MET A 1 276 ? 10.312 3.873 -6.504 1 85.31 276 MET A N 1
ATOM 2267 C CA . MET A 1 276 ? 10.578 4.762 -5.375 1 85.31 276 MET A CA 1
ATOM 2268 C C . MET A 1 276 ? 9.438 5.75 -5.184 1 85.31 276 MET A C 1
ATOM 2270 O O . MET A 1 276 ? 9.414 6.5 -4.203 1 85.31 276 MET A O 1
ATOM 2274 N N . PHE A 1 277 ? 8.586 5.711 -6.062 1 79.56 277 PHE A N 1
ATOM 2275 C CA . PHE A 1 277 ? 7.434 6.602 -5.961 1 79.56 277 PHE A CA 1
ATOM 2276 C C . PHE A 1 277 ? 6.227 5.863 -5.395 1 79.56 277 PHE A C 1
ATOM 2278 O O . PHE A 1 277 ? 5.871 4.785 -5.871 1 79.56 277 PHE A O 1
ATOM 2285 N N . GLU A 1 278 ? 5.684 6.41 -4.328 1 74 278 GLU A N 1
ATOM 2286 C CA . GLU A 1 278 ? 4.527 5.785 -3.693 1 74 278 GLU A CA 1
ATOM 2287 C C . GLU A 1 278 ? 3.281 5.91 -4.566 1 74 278 GLU A C 1
ATOM 2289 O O . GLU A 1 278 ? 2.9 7.016 -4.961 1 74 278 GLU A O 1
ATOM 2294 N N . ASN A 1 279 ? 2.812 4.773 -4.996 1 73 279 ASN A N 1
ATOM 2295 C CA . ASN A 1 279 ? 1.625 4.711 -5.844 1 73 279 ASN A CA 1
ATOM 2296 C C . ASN A 1 279 ? 0.459 4.039 -5.125 1 73 279 ASN A C 1
ATOM 2298 O O . ASN A 1 279 ? 0.664 3.15 -4.297 1 73 279 ASN A O 1
ATOM 2302 N N . SER A 1 280 ? -0.668 4.621 -5.453 1 71.12 280 SER A N 1
ATOM 2303 C CA . SER A 1 280 ? -1.875 3.941 -4.992 1 71.12 280 SER A CA 1
ATOM 2304 C C . SER A 1 280 ? -2.17 2.707 -5.84 1 71.12 280 SER A C 1
ATOM 2306 O O . SER A 1 280 ? -1.666 2.58 -6.957 1 71.12 280 SER A O 1
ATOM 2308 N N . GLY A 1 281 ? -2.709 1.761 -5.328 1 80.44 281 GLY A N 1
ATOM 2309 C CA . GLY A 1 281 ? -3.209 0.634 -6.102 1 80.44 281 GLY A CA 1
ATOM 2310 C C . GLY A 1 281 ? -2.225 -0.518 -6.18 1 80.44 281 GLY A C 1
ATOM 2311 O O . GLY A 1 281 ? -2.326 -1.366 -7.07 1 80.44 281 GLY A O 1
ATOM 2312 N N . VAL A 1 282 ? -1.236 -0.438 -5.422 1 87.75 282 VAL A N 1
ATOM 2313 C CA . VAL A 1 282 ? -0.233 -1.497 -5.484 1 87.75 282 VAL A CA 1
ATOM 2314 C C . VAL A 1 282 ? -0.425 -2.457 -4.312 1 87.75 282 VAL A C 1
ATOM 2316 O O . VAL A 1 282 ? 0.496 -3.193 -3.949 1 87.75 282 VAL A O 1
ATOM 2319 N N . HIS A 1 283 ? -1.578 -2.504 -3.801 1 88.44 283 HIS A N 1
ATOM 2320 C CA . HIS A 1 283 ? -1.883 -3.404 -2.695 1 88.44 283 HIS A CA 1
ATOM 2321 C C . HIS A 1 283 ? -2.25 -4.797 -3.201 1 88.44 283 HIS A C 1
ATOM 2323 O O . HIS A 1 283 ? -2.629 -4.957 -4.363 1 88.44 283 HIS A O 1
ATOM 2329 N N . ILE A 1 284 ? -2.191 -5.738 -2.359 1 91.06 284 ILE A N 1
ATOM 2330 C CA . ILE A 1 284 ? -2.287 -7.156 -2.691 1 91.06 284 ILE A CA 1
ATOM 2331 C C . ILE A 1 284 ? -3.709 -7.484 -3.143 1 91.06 284 ILE A C 1
ATOM 2333 O O . ILE A 1 284 ? -3.951 -8.539 -3.736 1 91.06 284 ILE A O 1
ATOM 2337 N N . TYR A 1 285 ? -4.68 -6.633 -2.955 1 91.75 285 TYR A N 1
ATOM 2338 C CA . TYR A 1 285 ? -6.059 -6.906 -3.344 1 91.75 285 TYR A CA 1
ATOM 2339 C C . TYR A 1 285 ? -6.371 -6.289 -4.703 1 91.75 285 TYR A C 1
ATOM 2341 O O . TYR A 1 285 ? -7.504 -6.375 -5.184 1 91.75 285 TYR A O 1
ATOM 2349 N N . ARG A 1 286 ? -5.379 -5.727 -5.223 1 93.06 286 ARG A N 1
ATOM 2350 C CA . ARG A 1 286 ? -5.668 -5.02 -6.465 1 93.06 286 ARG A CA 1
ATOM 2351 C C . ARG A 1 286 ? -4.609 -5.309 -7.52 1 93.06 286 ARG A C 1
ATOM 2353 O O . ARG A 1 286 ? -4.934 -5.574 -8.68 1 93.06 286 ARG A O 1
ATOM 2360 N N . ALA A 1 287 ? -3.455 -5.285 -7.117 1 95.88 287 ALA A N 1
ATOM 2361 C CA . ALA A 1 287 ? -2.355 -5.348 -8.078 1 95.88 287 ALA A CA 1
ATOM 2362 C C . ALA A 1 287 ? -1.776 -6.758 -8.156 1 95.88 287 ALA A C 1
ATOM 2364 O O . ALA A 1 287 ? -1.72 -7.469 -7.148 1 95.88 287 ALA A O 1
ATOM 2365 N N . HIS A 1 288 ? -1.377 -7.16 -9.312 1 97.56 288 HIS A N 1
ATOM 2366 C CA . HIS A 1 288 ? -0.687 -8.414 -9.609 1 97.56 288 HIS A CA 1
ATOM 2367 C C . HIS A 1 288 ? 0.554 -8.164 -10.461 1 97.56 288 HIS A C 1
ATOM 2369 O O . HIS A 1 288 ? 0.458 -7.617 -11.562 1 97.56 288 HIS A O 1
ATOM 2375 N N . LEU A 1 289 ? 1.719 -8.562 -9.953 1 97.56 289 LEU A N 1
ATOM 2376 C CA . LEU A 1 289 ? 2.959 -8.336 -10.688 1 97.56 289 LEU A CA 1
ATOM 2377 C C . LEU A 1 289 ? 2.941 -9.086 -12.023 1 97.56 289 LEU A C 1
ATOM 2379 O O . LEU A 1 289 ? 2.521 -10.242 -12.078 1 97.56 289 LEU A O 1
ATOM 2383 N N . LEU A 1 290 ? 3.418 -8.406 -13.047 1 98.38 290 LEU A N 1
ATOM 2384 C CA . LEU A 1 290 ? 3.469 -9.039 -14.359 1 98.38 290 LEU A CA 1
ATOM 2385 C C . LEU A 1 290 ? 4.363 -10.273 -14.328 1 98.38 290 LEU A C 1
ATOM 2387 O O . LEU A 1 290 ? 4.047 -11.289 -14.961 1 98.38 290 LEU A O 1
ATOM 2391 N N . SER A 1 291 ? 5.508 -10.227 -13.625 1 97.44 291 SER A N 1
ATOM 2392 C CA . SER A 1 291 ? 6.406 -11.375 -13.5 1 97.44 291 SER A CA 1
ATOM 2393 C C . SER A 1 291 ? 5.676 -12.586 -12.938 1 97.44 291 SER A C 1
ATOM 2395 O O . SER A 1 291 ? 5.859 -13.711 -13.414 1 97.44 291 SER A O 1
ATOM 2397 N N . THR A 1 292 ? 4.82 -12.328 -11.945 1 97.56 292 THR A N 1
ATOM 2398 C CA . THR A 1 292 ? 4.039 -13.406 -11.344 1 97.56 292 THR A CA 1
ATOM 2399 C C . THR A 1 292 ? 3.008 -13.945 -12.328 1 97.56 292 THR A C 1
ATOM 2401 O O . THR A 1 292 ? 2.834 -15.156 -12.445 1 97.56 292 THR A O 1
ATOM 2404 N N . VAL A 1 293 ? 2.369 -13.07 -13.023 1 98.44 293 VAL A N 1
ATOM 2405 C CA . VAL A 1 293 ? 1.345 -13.453 -13.984 1 98.44 293 VAL A CA 1
ATOM 2406 C C . VAL A 1 293 ? 1.961 -14.328 -15.07 1 98.44 293 VAL A C 1
ATOM 2408 O O . VAL A 1 293 ? 1.429 -15.398 -15.398 1 98.44 293 VAL A O 1
ATOM 2411 N N . ILE A 1 294 ? 3.057 -13.898 -15.617 1 98.62 294 ILE A N 1
ATOM 2412 C CA . ILE A 1 294 ? 3.758 -14.664 -16.641 1 98.62 294 ILE A CA 1
ATOM 2413 C C . ILE A 1 294 ? 4.168 -16.031 -16.094 1 98.62 294 ILE A C 1
ATOM 2415 O O . ILE A 1 294 ? 3.924 -17.062 -16.719 1 98.62 294 ILE A O 1
ATOM 2419 N N . ASN A 1 295 ? 4.715 -16 -14.922 1 98.44 295 ASN A N 1
ATOM 2420 C CA . ASN A 1 295 ? 5.184 -17.25 -14.32 1 98.44 295 ASN A CA 1
ATOM 2421 C C . ASN A 1 295 ? 4.035 -18.219 -14.07 1 98.44 295 ASN A C 1
ATOM 2423 O O . ASN A 1 295 ? 4.172 -19.422 -14.297 1 98.44 295 ASN A O 1
ATOM 2427 N N . ASN A 1 296 ? 2.922 -17.719 -13.555 1 98.38 296 ASN A N 1
ATOM 2428 C CA . ASN A 1 296 ? 1.754 -18.578 -13.336 1 98.38 296 ASN A CA 1
ATOM 2429 C C . ASN A 1 296 ? 1.314 -19.266 -14.625 1 98.38 296 ASN A C 1
ATOM 2431 O O . ASN A 1 296 ? 1.018 -20.453 -14.617 1 98.38 296 ASN A O 1
ATOM 2435 N N . LEU A 1 297 ? 1.35 -18.531 -15.688 1 98.62 297 LEU A N 1
ATOM 2436 C CA . LEU A 1 297 ? 0.916 -19.078 -16.969 1 98.62 297 LEU A CA 1
ATOM 2437 C C . LEU A 1 297 ? 1.931 -20.078 -17.516 1 98.62 297 LEU A C 1
ATOM 2439 O O . LEU A 1 297 ? 1.562 -21.031 -18.203 1 98.62 297 LEU A O 1
ATOM 2443 N N . GLU A 1 298 ? 3.191 -19.844 -17.219 1 98.44 298 GLU A N 1
ATOM 2444 C CA . GLU A 1 298 ? 4.238 -20.781 -17.594 1 98.44 298 GLU A CA 1
ATOM 2445 C C . GLU A 1 298 ? 4.098 -22.094 -16.844 1 98.44 298 GLU A C 1
ATOM 2447 O O . GLU A 1 298 ? 4.324 -23.172 -17.422 1 98.44 298 GLU A O 1
ATOM 2452 N N . LEU A 1 299 ? 3.703 -22.031 -15.609 1 98 299 LEU A N 1
ATOM 2453 C CA . LEU A 1 299 ? 3.576 -23.219 -14.766 1 98 299 LEU A CA 1
ATOM 2454 C C . LEU A 1 299 ? 2.27 -23.938 -15.047 1 98 299 LEU A C 1
ATOM 2456 O O . LEU A 1 299 ? 2.227 -25.172 -15.031 1 98 299 LEU A O 1
ATOM 2460 N N . MET A 1 300 ? 1.247 -23.219 -15.289 1 97.94 300 MET A N 1
ATOM 2461 C CA . MET A 1 300 ? -0.092 -23.734 -15.555 1 97.94 300 MET A CA 1
ATOM 2462 C C . MET A 1 300 ? -0.808 -22.875 -16.594 1 97.94 300 MET A C 1
ATOM 2464 O O . MET A 1 300 ? -1.329 -21.797 -16.266 1 97.94 300 MET A O 1
ATOM 2468 N N . PRO A 1 301 ? -0.962 -23.359 -17.781 1 98.25 301 PRO A N 1
ATOM 2469 C CA . PRO A 1 301 ? -1.454 -22.562 -18.906 1 98.25 301 PRO A CA 1
ATOM 2470 C C . PRO A 1 301 ? -2.842 -21.984 -18.656 1 98.25 301 PRO A C 1
ATOM 2472 O O . PRO A 1 301 ? -3.188 -20.938 -19.234 1 98.25 301 PRO A O 1
ATOM 2475 N N . ASP A 1 302 ? -3.678 -22.688 -17.906 1 98.06 302 ASP A N 1
ATOM 2476 C CA . ASP A 1 302 ? -5.039 -22.219 -17.641 1 98.06 302 ASP A CA 1
ATOM 2477 C C . ASP A 1 302 ? -5.207 -21.797 -16.188 1 98.06 302 ASP A C 1
ATOM 2479 O O . ASP A 1 302 ? -6.273 -21.969 -15.602 1 98.06 302 ASP A O 1
ATOM 2483 N N . TYR A 1 303 ? -4.16 -21.281 -15.594 1 98.31 303 TYR A N 1
ATOM 2484 C CA . TYR A 1 303 ? -4.113 -20.906 -14.188 1 98.31 303 TYR A CA 1
ATOM 2485 C C . TYR A 1 303 ? -5.277 -19.984 -13.836 1 98.31 303 TYR A C 1
ATOM 2487 O O . TYR A 1 303 ? -5.957 -20.188 -12.82 1 98.31 303 TYR A O 1
ATOM 2495 N N . TYR A 1 304 ? -5.621 -19.016 -14.625 1 98.56 304 TYR A N 1
ATOM 2496 C CA . TYR A 1 304 ? -6.527 -17.922 -14.258 1 98.56 304 TYR A CA 1
ATOM 2497 C C . TYR A 1 304 ? -7.98 -18.344 -14.453 1 98.56 304 TYR A C 1
ATOM 2499 O O . TYR A 1 304 ? -8.898 -17.594 -14.086 1 98.56 304 TYR A O 1
ATOM 2507 N N . THR A 1 305 ? -8.211 -19.516 -14.969 1 98.06 305 THR A N 1
ATOM 2508 C CA . THR A 1 305 ? -9.547 -20.094 -14.953 1 98.06 305 THR A CA 1
ATOM 2509 C C . THR A 1 305 ? -9.711 -21.078 -13.797 1 98.06 305 THR A C 1
ATOM 2511 O O . THR A 1 305 ? -10.789 -21.641 -13.594 1 98.06 305 THR A O 1
ATOM 2514 N N . LYS A 1 306 ? -8.625 -21.266 -13.031 1 98.12 306 LYS A N 1
ATOM 2515 C CA . LYS A 1 306 ? -8.664 -22.234 -11.945 1 98.12 306 LYS A CA 1
ATOM 2516 C C . LYS A 1 306 ? -8.422 -21.562 -10.594 1 98.12 306 LYS A C 1
ATOM 2518 O O . LYS A 1 306 ? -8.898 -22.047 -9.562 1 98.12 306 LYS A O 1
ATOM 2523 N N . CYS A 1 307 ? -7.73 -20.5 -10.648 1 97.94 307 CYS A N 1
ATOM 2524 C CA . CYS A 1 307 ? -7.27 -19.906 -9.406 1 97.94 307 CYS A CA 1
ATOM 2525 C C . CYS A 1 307 ? -8.375 -19.094 -8.75 1 97.94 307 CYS A C 1
ATOM 2527 O O . CYS A 1 307 ? -9.383 -18.766 -9.391 1 97.94 307 CYS A O 1
ATOM 2529 N N . ILE A 1 308 ? -8.203 -18.828 -7.477 1 97.44 308 ILE A N 1
ATOM 2530 C CA . ILE A 1 308 ? -8.984 -17.844 -6.734 1 97.44 308 ILE A CA 1
ATOM 2531 C C . ILE A 1 308 ? -8.328 -16.469 -6.848 1 97.44 308 ILE A C 1
ATOM 2533 O O . ILE A 1 308 ? -7.109 -16.344 -6.672 1 97.44 308 ILE A O 1
ATOM 2537 N N . LEU A 1 309 ? -9.047 -15.5 -7.25 1 97.69 309 LEU A N 1
ATOM 2538 C CA . LEU A 1 309 ? -8.57 -14.117 -7.223 1 97.69 309 LEU A CA 1
ATOM 2539 C C . LEU A 1 309 ? -9.289 -13.32 -6.141 1 97.69 309 LEU A C 1
ATOM 2541 O O . LEU A 1 309 ? -10.523 -13.227 -6.141 1 97.69 309 LEU A O 1
ATOM 2545 N N . SER A 1 310 ? -8.523 -12.805 -5.254 1 96.56 310 SER A N 1
ATOM 2546 C CA . SER A 1 310 ? -9.086 -12.008 -4.168 1 96.56 310 SER A CA 1
ATOM 2547 C C . SER A 1 310 ? -9.078 -10.523 -4.512 1 96.56 310 SER A C 1
ATOM 2549 O O . SER A 1 310 ? -8.109 -10.023 -5.094 1 96.56 310 SER A O 1
ATOM 2551 N N . PHE A 1 311 ? -10.148 -9.828 -4.145 1 96.62 311 PHE A N 1
ATOM 2552 C CA . PHE A 1 311 ? -10.203 -8.391 -4.34 1 96.62 311 PHE A CA 1
ATOM 2553 C C . PHE A 1 311 ? -11.18 -7.746 -3.359 1 96.62 311 PHE A C 1
ATOM 2555 O O . PHE A 1 311 ? -11.883 -8.445 -2.623 1 96.62 311 PHE A O 1
ATOM 2562 N N . LEU A 1 312 ? -11.188 -6.441 -3.332 1 94.38 312 LEU A N 1
ATOM 2563 C CA . LEU A 1 312 ? -12.023 -5.695 -2.396 1 94.38 312 LEU A CA 1
ATOM 2564 C C . LEU A 1 312 ? -13.297 -5.203 -3.076 1 94.38 312 LEU A C 1
ATOM 2566 O O . LEU A 1 312 ? -13.273 -4.816 -4.246 1 94.38 312 LEU A O 1
ATOM 2570 N N . VAL A 1 313 ? -14.336 -5.281 -2.344 1 94.5 313 VAL A N 1
ATOM 2571 C CA . VAL A 1 313 ? -15.586 -4.645 -2.76 1 94.5 313 VAL A CA 1
ATOM 2572 C C . VAL A 1 313 ? -16.031 -3.639 -1.701 1 94.5 313 VAL A C 1
ATOM 2574 O O . VAL A 1 313 ? -15.758 -3.818 -0.512 1 94.5 313 VAL A O 1
ATOM 2577 N N . PHE A 1 314 ? -16.703 -2.646 -2.16 1 88.75 314 PHE A N 1
ATOM 2578 C CA . PHE A 1 314 ? -17.141 -1.564 -1.288 1 88.75 314 PHE A CA 1
ATOM 2579 C C . PHE A 1 314 ? -18.625 -1.677 -0.999 1 88.75 314 PHE A C 1
ATOM 2581 O O . PHE A 1 314 ? -19.438 -1.874 -1.913 1 88.75 314 PHE A O 1
ATOM 2588 N N . GLU A 1 315 ? -18.859 -1.474 0.246 1 87.81 315 GLU A N 1
ATOM 2589 C CA . GLU A 1 315 ? -20.281 -1.491 0.623 1 87.81 315 GLU A CA 1
ATOM 2590 C C . GLU A 1 315 ? -21.062 -0.408 -0.117 1 87.81 315 GLU A C 1
ATOM 2592 O O . GLU A 1 315 ? -20.625 0.745 -0.175 1 87.81 315 GLU A O 1
ATOM 2597 N N . GLY A 1 316 ? -22.156 -0.819 -0.731 1 83.19 316 GLY A N 1
ATOM 2598 C CA . GLY A 1 316 ? -22.984 0.12 -1.484 1 83.19 316 GLY A CA 1
ATOM 2599 C C . GLY A 1 316 ? -22.766 0.033 -2.982 1 83.19 316 GLY A C 1
ATOM 2600 O O . GLY A 1 316 ? -23.625 0.443 -3.766 1 83.19 316 GLY A O 1
ATOM 2601 N N . ASP A 1 317 ? -21.641 -0.509 -3.357 1 85.25 317 ASP A N 1
ATOM 2602 C CA . ASP A 1 317 ? -21.375 -0.678 -4.781 1 85.25 317 ASP A CA 1
ATOM 2603 C C . ASP A 1 317 ? -22.156 -1.858 -5.352 1 85.25 317 ASP A C 1
ATOM 2605 O O . ASP A 1 317 ? -22.5 -2.791 -4.621 1 85.25 317 ASP A O 1
ATOM 2609 N N . GLU A 1 318 ? -22.359 -1.788 -6.582 1 89.5 318 GLU A N 1
ATOM 2610 C CA . GLU A 1 318 ? -23.172 -2.797 -7.25 1 89.5 318 GLU A CA 1
ATOM 2611 C C . GLU A 1 318 ? -22.547 -4.184 -7.125 1 89.5 318 GLU A C 1
ATOM 2613 O O . GLU A 1 318 ? -23.25 -5.16 -6.828 1 89.5 318 GLU A O 1
ATOM 2618 N N . LEU A 1 319 ? -21.328 -4.285 -7.383 1 92.5 319 LEU A N 1
ATOM 2619 C CA . LEU A 1 319 ? -20.672 -5.586 -7.324 1 92.5 319 LEU A CA 1
ATOM 2620 C C . LEU A 1 319 ? -20.734 -6.172 -5.918 1 92.5 319 LEU A C 1
ATOM 2622 O O . LEU A 1 319 ? -20.938 -7.375 -5.75 1 92.5 319 LEU A O 1
ATOM 2626 N N . CYS A 1 320 ? -20.562 -5.328 -4.941 1 93.94 320 CYS A N 1
ATOM 2627 C CA . CYS A 1 320 ? -20.688 -5.777 -3.559 1 93.94 320 CYS A CA 1
ATOM 2628 C C . CYS A 1 320 ? -22.094 -6.332 -3.297 1 93.94 320 CYS A C 1
ATOM 2630 O O . CYS A 1 320 ? -22.234 -7.391 -2.682 1 93.94 320 CYS A O 1
ATOM 2632 N N . THR A 1 321 ? -23.047 -5.656 -3.74 1 93.56 321 THR A N 1
ATOM 2633 C CA . THR A 1 321 ? -24.438 -6.066 -3.566 1 93.56 321 THR A CA 1
ATOM 2634 C C . THR A 1 321 ? -24.688 -7.426 -4.219 1 93.56 321 THR A C 1
ATOM 2636 O O . THR A 1 321 ? -25.359 -8.281 -3.639 1 93.56 321 THR A O 1
ATOM 2639 N N . LYS A 1 322 ? -24.156 -7.586 -5.367 1 94.94 322 LYS A N 1
ATOM 2640 C CA . LYS A 1 322 ? -24.328 -8.852 -6.082 1 94.94 322 LYS A CA 1
ATOM 2641 C C . LYS A 1 322 ? -23.672 -10 -5.324 1 94.94 322 LYS A C 1
ATOM 2643 O O . LYS A 1 322 ? -24.25 -11.086 -5.223 1 94.94 322 LYS A O 1
ATOM 2648 N N . PHE A 1 323 ? -22.5 -9.797 -4.793 1 96.44 323 PHE A N 1
ATOM 2649 C CA . PHE A 1 323 ? -21.844 -10.836 -4.02 1 96.44 323 PHE A CA 1
ATOM 2650 C C . PHE A 1 323 ? -22.594 -11.117 -2.725 1 96.44 323 PHE A C 1
ATOM 2652 O O . PHE A 1 323 ? -22.625 -12.25 -2.25 1 96.44 323 PHE A O 1
ATOM 2659 N N . ARG A 1 324 ? -23.172 -10.078 -2.182 1 94.25 324 ARG A N 1
ATOM 2660 C CA . ARG A 1 324 ? -23.969 -10.234 -0.973 1 94.25 324 ARG A CA 1
ATOM 2661 C C . ARG A 1 324 ? -25.234 -11.055 -1.249 1 94.25 324 ARG A C 1
ATOM 2663 O O . ARG A 1 324 ? -25.594 -11.93 -0.457 1 94.25 324 ARG A O 1
ATOM 2670 N N . GLU A 1 325 ? -25.844 -10.805 -2.311 1 93.94 325 GLU A N 1
ATOM 2671 C CA . GLU A 1 325 ? -27.047 -11.531 -2.705 1 93.94 325 GLU A CA 1
ATOM 2672 C C . GLU A 1 325 ? -26.766 -13.016 -2.893 1 93.94 325 GLU A C 1
ATOM 2674 O O . GLU A 1 325 ? -27.625 -13.859 -2.672 1 93.94 325 GLU A O 1
ATOM 2679 N N . HIS A 1 326 ? -25.562 -13.312 -3.229 1 94.06 326 HIS A N 1
ATOM 2680 C CA . HIS A 1 326 ? -25.188 -14.703 -3.441 1 94.06 326 HIS A CA 1
ATOM 2681 C C . HIS A 1 326 ? -24.547 -15.297 -2.189 1 94.06 326 HIS A C 1
ATOM 2683 O O . HIS A 1 326 ? -24 -16.391 -2.234 1 94.06 326 HIS A O 1
ATOM 2689 N N . GLY A 1 327 ? -24.453 -14.547 -1.098 1 91.69 327 GLY A N 1
ATOM 2690 C CA . GLY A 1 327 ? -24.047 -15.055 0.204 1 91.69 327 GLY A CA 1
ATOM 2691 C C . GLY A 1 327 ? -22.547 -15.047 0.406 1 91.69 327 GLY A C 1
ATOM 2692 O O . GLY A 1 327 ? -22.031 -15.719 1.301 1 91.69 327 GLY A O 1
ATOM 2693 N N . ILE A 1 328 ? -21.828 -14.344 -0.438 1 92.06 328 ILE A N 1
ATOM 2694 C CA . ILE A 1 328 ? -20.375 -14.344 -0.369 1 92.06 328 ILE A CA 1
ATOM 2695 C C . ILE A 1 328 ? -19.906 -13.281 0.618 1 92.06 328 ILE A C 1
ATOM 2697 O O . ILE A 1 328 ? -18.938 -13.484 1.349 1 92.06 328 ILE A O 1
ATOM 2701 N N . VAL A 1 329 ? -20.594 -12.094 0.567 1 89.38 329 VAL A N 1
ATOM 2702 C CA . VAL A 1 329 ? -20.281 -10.992 1.472 1 89.38 329 VAL A CA 1
ATOM 2703 C C . VAL A 1 329 ? -21.406 -10.805 2.48 1 89.38 329 VAL A C 1
ATOM 2705 O O . VAL A 1 329 ? -22.578 -10.734 2.104 1 89.38 329 VAL A O 1
ATOM 2708 N N . GLY A 1 330 ? -21.094 -10.664 3.859 1 75.5 330 GLY A N 1
ATOM 2709 C CA . GLY A 1 330 ? -22.078 -10.344 4.891 1 75.5 330 GLY A CA 1
ATOM 2710 C C . GLY A 1 330 ? -22.484 -11.547 5.723 1 75.5 330 GLY A C 1
ATOM 2711 O O . GLY A 1 330 ? -22.094 -12.672 5.426 1 75.5 330 GLY A O 1
ATOM 2712 N N . LYS A 1 331 ? -23.234 -11.344 6.934 1 58.28 331 LYS A N 1
ATOM 2713 C CA . LYS A 1 331 ? -23.672 -12.289 7.953 1 58.28 331 LYS A CA 1
ATOM 2714 C C . LYS A 1 331 ? -24.641 -13.312 7.371 1 58.28 331 LYS A C 1
ATOM 2716 O O . LYS A 1 331 ? -25.453 -12.984 6.508 1 58.28 331 LYS A O 1
ATOM 2721 N N . LYS A 1 332 ? -24.453 -14.641 7.477 1 45.47 332 LYS A N 1
ATOM 2722 C CA . LYS A 1 332 ? -25.547 -15.586 7.289 1 45.47 332 LYS A CA 1
ATOM 2723 C C . LYS A 1 332 ? -26.812 -15.094 7.98 1 45.47 332 LYS A C 1
ATOM 2725 O O . LYS A 1 332 ? -26.812 -14.828 9.18 1 45.47 332 LYS A O 1
ATOM 2730 N N . LYS A 1 333 ? -27.672 -14.391 7.34 1 40.44 333 LYS A N 1
ATOM 2731 C CA . LYS A 1 333 ? -28.969 -14.219 7.992 1 40.44 333 LYS A CA 1
ATOM 2732 C C . LYS A 1 333 ? -29.422 -15.508 8.68 1 40.44 333 LYS A C 1
ATOM 2734 O O . LYS A 1 333 ? -29.375 -16.578 8.07 1 40.44 333 LYS A O 1
ATOM 2739 N N . SER A 1 334 ? -29.203 -15.562 10.008 1 35 334 SER A N 1
ATOM 2740 C CA . SER A 1 334 ? -29.922 -16.609 10.727 1 35 334 SER A CA 1
ATOM 2741 C C . SER A 1 334 ? -31.312 -16.828 10.133 1 35 334 SER A C 1
ATOM 2743 O O . SER A 1 334 ? -32.031 -15.867 9.852 1 35 334 SER A O 1
ATOM 2745 N N . GLU A 1 335 ? -31.531 -17.766 9.406 1 36.47 335 GLU A N 1
ATOM 2746 C CA . GLU A 1 335 ? -32.844 -18.266 9.039 1 36.47 335 GLU A CA 1
ATOM 2747 C C . GLU A 1 335 ? -33.844 -18.141 10.203 1 36.47 335 GLU A C 1
ATOM 2749 O O . GLU A 1 335 ? -34.938 -18.703 10.156 1 36.47 335 GLU A O 1
ATOM 2754 N N . SER A 1 336 ? -33.625 -17.484 11.336 1 34.41 336 SER A N 1
ATOM 2755 C CA . SER A 1 336 ? -34.688 -17.703 12.297 1 34.41 336 SER A CA 1
ATOM 2756 C C . SER A 1 336 ? -36 -17.109 11.789 1 34.41 336 SER A C 1
ATOM 2758 O O . SER A 1 336 ? -37.094 -17.562 12.18 1 34.41 336 SER A O 1
ATOM 2760 N N . GLU A 1 337 ? -36.125 -15.789 11.383 1 32.47 337 GLU A N 1
ATOM 2761 C CA . GLU A 1 337 ? -37.438 -15.242 11.703 1 32.47 337 GLU A CA 1
ATOM 2762 C C . GLU A 1 337 ? -38.5 -15.75 10.734 1 32.47 337 GLU A C 1
ATOM 2764 O O . GLU A 1 337 ? -39.656 -15.32 10.797 1 32.47 337 GLU A O 1
ATOM 2769 N N . GLU A 1 338 ? -38.25 -16.391 9.633 1 30 338 GLU A N 1
ATOM 2770 C CA . GLU A 1 338 ? -39.531 -16.625 8.953 1 30 338 GLU A CA 1
ATOM 2771 C C . GLU A 1 338 ? -40.25 -17.812 9.562 1 30 338 GLU A C 1
ATOM 2773 O O . GLU A 1 338 ? -41.344 -18.156 9.117 1 30 338 GLU A O 1
ATOM 2778 N N . THR A 1 339 ? -39.75 -18.547 10.68 1 23.14 339 THR A N 1
ATOM 2779 C CA . THR A 1 339 ? -40.844 -19.391 11.148 1 23.14 339 THR A CA 1
ATOM 2780 C C . THR A 1 339 ? -41.719 -18.625 12.148 1 23.14 339 THR A C 1
ATOM 2782 O O . THR A 1 339 ? -41.188 -17.953 13.039 1 23.14 339 THR A O 1
ATOM 2785 N N . MET B 1 1 ? 15.047 -4.031 0.866 1 17.12 1 MET B N 1
ATOM 2786 C CA . MET B 1 1 ? 15.664 -2.775 1.294 1 17.12 1 MET B CA 1
ATOM 2787 C C . MET B 1 1 ? 14.594 -1.724 1.591 1 17.12 1 MET B C 1
ATOM 2789 O O . MET B 1 1 ? 14.922 -0.566 1.862 1 17.12 1 MET B O 1
ATOM 2793 N N . ALA B 1 2 ? 13.352 -2.113 1.216 1 19.11 2 ALA B N 1
ATOM 2794 C CA . ALA B 1 2 ? 11.984 -1.618 1.071 1 19.11 2 ALA B CA 1
ATOM 2795 C C . ALA B 1 2 ? 11.312 -1.463 2.432 1 19.11 2 ALA B C 1
ATOM 2797 O O . ALA B 1 2 ? 10.68 -0.442 2.705 1 19.11 2 ALA B O 1
ATOM 2798 N N . ASP B 1 3 ? 11.148 -2.562 3.088 1 23.12 3 ASP B N 1
ATOM 2799 C CA . ASP B 1 3 ? 10.352 -2.586 4.309 1 23.12 3 ASP B CA 1
ATOM 2800 C C . ASP B 1 3 ? 11.133 -2.014 5.488 1 23.12 3 ASP B C 1
ATOM 2802 O O . ASP B 1 3 ? 10.758 -2.213 6.645 1 23.12 3 ASP B O 1
ATOM 2806 N N . GLN B 1 4 ? 12.359 -1.746 5.34 1 26.64 4 GLN B N 1
ATOM 2807 C CA . GLN B 1 4 ? 12.719 -1.068 6.582 1 26.64 4 GLN B CA 1
ATOM 2808 C C . GLN B 1 4 ? 11.984 0.263 6.715 1 26.64 4 GLN B C 1
ATOM 2810 O O . GLN B 1 4 ? 12.547 1.319 6.422 1 26.64 4 GLN B O 1
ATOM 2815 N N . CYS B 1 5 ? 10.898 0.372 6.082 1 29.44 5 CYS B N 1
ATOM 2816 C CA . CYS B 1 5 ? 9.992 1.441 6.5 1 29.44 5 CYS B CA 1
ATOM 2817 C C . CYS B 1 5 ? 9.953 1.56 8.016 1 29.44 5 CYS B C 1
ATOM 2819 O O . CYS B 1 5 ? 9.758 0.563 8.719 1 29.44 5 CYS B O 1
ATOM 2821 N N . VAL B 1 6 ? 10.633 2.525 8.516 1 31.19 6 VAL B N 1
ATOM 2822 C CA . VAL B 1 6 ? 10.438 2.873 9.914 1 31.19 6 VAL B CA 1
ATOM 2823 C C . VAL B 1 6 ? 8.969 2.73 10.289 1 31.19 6 VAL B C 1
ATOM 2825 O O . VAL B 1 6 ? 8.117 3.482 9.805 1 31.19 6 VAL B O 1
ATOM 2828 N N . ASP B 1 7 ? 8.461 1.589 10.18 1 30.45 7 ASP B N 1
ATOM 2829 C CA . ASP B 1 7 ? 7.176 1.319 10.82 1 30.45 7 ASP B CA 1
ATOM 2830 C C . ASP B 1 7 ? 7.082 2.012 12.172 1 30.45 7 ASP B C 1
ATOM 2832 O O . ASP B 1 7 ? 7.445 1.433 13.203 1 30.45 7 ASP B O 1
ATOM 2836 N N . THR B 1 8 ? 7.422 3.285 12.242 1 29.61 8 THR B N 1
ATOM 2837 C CA . THR B 1 8 ? 7.125 3.967 13.492 1 29.61 8 THR B CA 1
ATOM 2838 C C . THR B 1 8 ? 5.621 3.986 13.758 1 29.61 8 THR B C 1
ATOM 2840 O O . THR B 1 8 ? 4.918 4.887 13.297 1 29.61 8 THR B O 1
ATOM 2843 N N . ASP B 1 9 ? 4.867 2.957 13.547 1 28.81 9 ASP B N 1
ATOM 2844 C CA . ASP B 1 9 ? 3.52 3.02 14.102 1 28.81 9 ASP B CA 1
ATOM 2845 C C . ASP B 1 9 ? 3.541 3.559 15.531 1 28.81 9 ASP B C 1
ATOM 2847 O O . ASP B 1 9 ? 4.145 2.955 16.422 1 28.81 9 ASP B O 1
ATOM 2851 N N . GLU B 1 10 ? 3.439 4.816 15.711 1 27.16 10 GLU B N 1
ATOM 2852 C CA . GLU B 1 10 ? 3.357 5.539 16.984 1 27.16 10 GLU B CA 1
ATOM 2853 C C . GLU B 1 10 ? 2.188 5.047 17.828 1 27.16 10 GLU B C 1
ATOM 2855 O O . GLU B 1 10 ? 1.165 5.727 17.938 1 27.16 10 GLU B O 1
ATOM 2860 N N . GLY B 1 11 ? 1.446 3.9 17.672 1 27.84 11 GLY B N 1
ATOM 2861 C CA . GLY B 1 11 ? 0.474 3.82 18.75 1 27.84 11 GLY B CA 1
ATOM 2862 C C . GLY B 1 11 ? 1.052 4.188 20.109 1 27.84 11 GLY B C 1
ATOM 2863 O O . GLY B 1 11 ? 2.258 4.41 20.234 1 27.84 11 GLY B O 1
ATOM 2864 N N . ASP B 1 12 ? 0.1 4.066 21.234 1 26.83 12 ASP B N 1
ATOM 2865 C CA . ASP B 1 12 ? 0.374 4.316 22.656 1 26.83 12 ASP B CA 1
ATOM 2866 C C . ASP B 1 12 ? 1.67 3.639 23.094 1 26.83 12 ASP B C 1
ATOM 2868 O O . ASP B 1 12 ? 1.892 2.463 22.797 1 26.83 12 ASP B O 1
ATOM 2872 N N . CYS B 1 13 ? 2.729 4.418 23.359 1 25.58 13 CYS B N 1
ATOM 2873 C CA . CYS B 1 13 ? 3.988 4.152 24.047 1 25.58 13 CYS B CA 1
ATOM 2874 C C . CYS B 1 13 ? 3.785 3.193 25.203 1 25.58 13 CYS B C 1
ATOM 2876 O O . CYS B 1 13 ? 3.301 3.592 26.266 1 25.58 13 CYS B O 1
ATOM 2878 N N . SER B 1 14 ? 3.33 2.018 24.969 1 27.5 14 SER B N 1
ATOM 2879 C CA . SER B 1 14 ? 3.617 1.28 26.188 1 27.5 14 SER B CA 1
ATOM 2880 C C . SER B 1 14 ? 5.047 1.526 26.656 1 27.5 14 SER B C 1
ATOM 2882 O O . SER B 1 14 ? 5.918 1.88 25.859 1 27.5 14 SER B O 1
ATOM 2884 N N . PRO B 1 15 ? 5.426 1.344 28.062 1 25.5 15 PRO B N 1
ATOM 2885 C CA . PRO B 1 15 ? 6.734 1.708 28.609 1 25.5 15 PRO B CA 1
ATOM 2886 C C . PRO B 1 15 ? 7.887 1.344 27.672 1 25.5 15 PRO B C 1
ATOM 2888 O O . PRO B 1 15 ? 7.707 0.557 26.75 1 25.5 15 PRO B O 1
ATOM 2891 N N . ALA B 1 16 ? 9.258 1.57 28.109 1 26.3 16 ALA B N 1
ATOM 2892 C CA . ALA B 1 16 ? 10.68 1.715 27.828 1 26.3 16 ALA B CA 1
ATOM 2893 C C . ALA B 1 16 ? 11.258 0.429 27.25 1 26.3 16 ALA B C 1
ATOM 2895 O O . ALA B 1 16 ? 11.602 -0.498 27.984 1 26.3 16 ALA B O 1
ATOM 2896 N N . LYS B 1 17 ? 10.734 -0.29 26.484 1 26.08 17 LYS B N 1
ATOM 2897 C CA . LYS B 1 17 ? 11.836 -1.202 26.188 1 26.08 17 LYS B CA 1
ATOM 2898 C C . LYS B 1 17 ? 13.047 -0.447 25.656 1 26.08 17 LYS B C 1
ATOM 2900 O O . LYS B 1 17 ? 12.953 0.264 24.656 1 26.08 17 LYS B O 1
ATOM 2905 N N . LYS B 1 18 ? 14.141 -0.298 26.422 1 26.67 18 LYS B N 1
ATOM 2906 C CA . LYS B 1 18 ? 15.523 0.152 26.312 1 26.67 18 LYS B CA 1
ATOM 2907 C C . LYS B 1 18 ? 16.188 -0.388 25.047 1 26.67 18 LYS B C 1
ATOM 2909 O O . LYS B 1 18 ? 16.328 -1.601 24.891 1 26.67 18 LYS B O 1
ATOM 2914 N N . LEU B 1 19 ? 15.898 0.098 24 1 28.58 19 LEU B N 1
ATOM 2915 C CA . LEU B 1 19 ? 16.938 -0.149 23.016 1 28.58 19 LEU B CA 1
ATOM 2916 C C . LEU B 1 19 ? 18.328 -0.102 23.641 1 28.58 19 LEU B C 1
ATOM 2918 O O . LEU B 1 19 ? 18.781 0.962 24.062 1 28.58 19 LEU B O 1
ATOM 2922 N N . LYS B 1 20 ? 18.641 -1.182 24.391 1 28.27 20 LYS B N 1
ATOM 2923 C CA . LYS B 1 20 ? 20.016 -1.277 24.875 1 28.27 20 LYS B CA 1
ATOM 2924 C C . LYS B 1 20 ? 21.016 -1.068 23.734 1 28.27 20 LYS B C 1
ATOM 2926 O O . LYS B 1 20 ? 21.281 -1.989 22.969 1 28.27 20 LYS B O 1
ATOM 2931 N N . LEU B 1 21 ? 20.969 0.042 22.984 1 30.88 21 LEU B N 1
ATOM 2932 C CA . LEU B 1 21 ? 22.203 0.352 22.281 1 30.88 21 LEU B CA 1
ATOM 2933 C C . LEU B 1 21 ? 23.406 0.274 23.219 1 30.88 21 LEU B C 1
ATOM 2935 O O . LEU B 1 21 ? 23.391 0.877 24.297 1 30.88 21 LEU B O 1
ATOM 2939 N N . ASP B 1 22 ? 24.047 -0.794 23.219 1 31.55 22 ASP B N 1
ATOM 2940 C CA . ASP B 1 22 ? 25.359 -0.864 23.859 1 31.55 22 ASP B CA 1
ATOM 2941 C C . ASP B 1 22 ? 26.156 0.422 23.641 1 31.55 22 ASP B C 1
ATOM 2943 O O . ASP B 1 22 ? 26.797 0.586 22.609 1 31.55 22 ASP B O 1
ATOM 2947 N N . VAL B 1 23 ? 25.578 1.572 23.844 1 32.16 23 VAL B N 1
ATOM 2948 C CA . VAL B 1 23 ? 26.406 2.777 23.844 1 32.16 23 VAL B CA 1
ATOM 2949 C C . VAL B 1 23 ? 27.578 2.609 24.797 1 32.16 23 VAL B C 1
ATOM 2951 O O . VAL B 1 23 ? 27.391 2.387 26 1 32.16 23 VAL B O 1
ATOM 2954 N N . GLU B 1 24 ? 28.734 2.152 24.328 1 31.69 24 GLU B N 1
ATOM 2955 C CA . GLU B 1 24 ? 29.969 2.406 25.062 1 31.69 24 GLU B CA 1
ATOM 2956 C C . GLU B 1 24 ? 29.984 3.818 25.641 1 31.69 24 GLU B C 1
ATOM 2958 O O . GLU B 1 24 ? 29.641 4.781 24.953 1 31.69 24 GLU B O 1
ATOM 2963 N N . ASP B 1 25 ? 29.828 4 26.938 1 33.28 25 ASP B N 1
ATOM 2964 C CA . ASP B 1 25 ? 29.969 5.168 27.812 1 33.28 25 ASP B CA 1
ATOM 2965 C C . ASP B 1 25 ? 31.203 5.98 27.453 1 33.28 25 ASP B C 1
ATOM 2967 O O . ASP B 1 25 ? 32.281 5.75 28 1 33.28 25 ASP B O 1
ATOM 2971 N N . THR B 1 26 ? 31.641 6.168 26.156 1 33.31 26 THR B N 1
ATOM 2972 C CA . THR B 1 26 ? 32.781 7.055 26.109 1 33.31 26 THR B CA 1
ATOM 2973 C C . THR B 1 26 ? 32.438 8.414 26.703 1 33.31 26 THR B C 1
ATOM 2975 O O . THR B 1 26 ? 31.391 8.977 26.406 1 33.31 26 THR B O 1
ATOM 2978 N N . THR B 1 27 ? 32.938 8.867 27.844 1 35.06 27 THR B N 1
ATOM 2979 C CA . THR B 1 27 ? 33.031 10.117 28.594 1 35.06 27 THR B CA 1
ATOM 2980 C C . THR B 1 27 ? 33.219 11.305 27.641 1 35.06 27 THR B C 1
ATOM 2982 O O . THR B 1 27 ? 33.938 12.242 27.953 1 35.06 27 THR B O 1
ATOM 2985 N N . GLU B 1 28 ? 33.156 11.203 26.312 1 37.41 28 GLU B N 1
ATOM 2986 C CA . GLU B 1 28 ? 33.469 12.484 25.672 1 37.41 28 GLU B CA 1
ATOM 2987 C C . GLU B 1 28 ? 32.5 13.57 26.125 1 37.41 28 GLU B C 1
ATOM 2989 O O . GLU B 1 28 ? 31.406 13.273 26.609 1 37.41 28 GLU B O 1
ATOM 2994 N N . LYS B 1 29 ? 32.812 14.867 26.141 1 43.09 29 LYS B N 1
ATOM 2995 C CA . LYS B 1 29 ? 32.156 16.125 26.469 1 43.09 29 LYS B CA 1
ATOM 2996 C C . LYS B 1 29 ? 30.656 16.078 26.109 1 43.09 29 LYS B C 1
ATOM 2998 O O . LYS B 1 29 ? 30.297 15.758 24.984 1 43.09 29 LYS B O 1
ATOM 3003 N N . ASN B 1 30 ? 29.703 15.773 27.047 1 48.59 30 ASN B N 1
ATOM 3004 C CA . ASN B 1 30 ? 28.25 15.578 27.094 1 48.59 30 ASN B CA 1
ATOM 3005 C C . ASN B 1 30 ? 27.5 16.672 26.344 1 48.59 30 ASN B C 1
ATOM 3007 O O . ASN B 1 30 ? 27.203 17.719 26.906 1 48.59 30 ASN B O 1
ATOM 3011 N N . ASP B 1 31 ? 27.891 16.984 25.141 1 57.31 31 ASP B N 1
ATOM 3012 C CA . ASP B 1 31 ? 27.156 17.922 24.297 1 57.31 31 ASP B CA 1
ATOM 3013 C C . ASP B 1 31 ? 25.688 17.516 24.172 1 57.31 31 ASP B C 1
ATOM 3015 O O . ASP B 1 31 ? 25.188 17.344 23.062 1 57.31 31 ASP B O 1
ATOM 3019 N N . ASP B 1 32 ? 25.141 17.109 25.234 1 61.78 32 ASP B N 1
ATOM 3020 C CA . ASP B 1 32 ? 23.734 16.703 25.312 1 61.78 32 ASP B CA 1
ATOM 3021 C C . ASP B 1 32 ? 22.812 17.891 25.047 1 61.78 32 ASP B C 1
ATOM 3023 O O . ASP B 1 32 ? 22.703 18.797 25.875 1 61.78 32 ASP B O 1
ATOM 3027 N N . MET B 1 33 ? 22.359 18.078 23.891 1 71.06 33 MET B N 1
ATOM 3028 C CA . MET B 1 33 ? 21.484 19.188 23.5 1 71.06 33 MET B CA 1
ATOM 3029 C C . MET B 1 33 ? 20.109 19.047 24.141 1 71.06 33 MET B C 1
ATOM 3031 O O . MET B 1 33 ? 19.375 20.031 24.25 1 71.06 33 MET B O 1
ATOM 3035 N N . HIS B 1 34 ? 19.812 17.875 24.719 1 74.06 34 HIS B N 1
ATOM 3036 C CA . HIS B 1 34 ? 18.438 17.641 25.172 1 74.06 34 HIS B CA 1
ATOM 3037 C C . HIS B 1 34 ? 18.203 18.203 26.562 1 74.06 34 HIS B C 1
ATOM 3039 O O . HIS B 1 34 ? 17.062 18.281 27.016 1 74.06 34 HIS B O 1
ATOM 3045 N N . GLU B 1 35 ? 19.297 18.609 27.234 1 70.56 35 GLU B N 1
ATOM 3046 C CA . GLU B 1 35 ? 19.172 19.188 28.562 1 70.56 35 GLU B CA 1
ATOM 3047 C C . GLU B 1 35 ? 18.75 20.641 28.5 1 70.56 35 GLU B C 1
ATOM 3049 O O . GLU B 1 35 ? 18.031 21.125 29.391 1 70.56 35 GLU B O 1
ATOM 3054 N N . ALA B 1 36 ? 19.156 21.328 27.438 1 71.44 36 ALA B N 1
ATOM 3055 C CA . ALA B 1 36 ? 18.844 22.734 27.281 1 71.44 36 ALA B CA 1
ATOM 3056 C C . ALA B 1 36 ? 17.609 22.938 26.422 1 71.44 36 ALA B C 1
ATOM 3058 O O . ALA B 1 36 ? 17.109 21.984 25.797 1 71.44 36 ALA B O 1
ATOM 3059 N N . GLU B 1 37 ? 16.969 24.078 26.625 1 80.19 37 GLU B N 1
ATOM 3060 C CA . GLU B 1 37 ? 15.859 24.438 25.766 1 80.19 37 GLU B CA 1
ATOM 3061 C C . GLU B 1 37 ? 16.281 24.453 24.297 1 80.19 37 GLU B C 1
ATOM 3063 O O . GLU B 1 37 ? 17.25 25.125 23.938 1 80.19 37 GLU B O 1
ATOM 3068 N N . ILE B 1 38 ? 15.688 23.656 23.578 1 83.25 38 ILE B N 1
ATOM 3069 C CA . ILE B 1 38 ? 16.047 23.516 22.172 1 83.25 38 ILE B CA 1
ATOM 3070 C C . ILE B 1 38 ? 15.414 24.641 21.359 1 83.25 38 ILE B C 1
ATOM 3072 O O . ILE B 1 38 ? 14.242 24.953 21.531 1 83.25 38 ILE B O 1
ATOM 3076 N N . ASN B 1 39 ? 16.281 25.281 20.594 1 88 39 ASN B N 1
ATOM 3077 C CA . ASN B 1 39 ? 15.867 26.312 19.641 1 88 39 ASN B CA 1
ATOM 3078 C C . ASN B 1 39 ? 16.234 25.938 18.203 1 88 39 ASN B C 1
ATOM 3080 O O . ASN B 1 39 ? 17.422 25.828 17.875 1 88 39 ASN B O 1
ATOM 3084 N N . LEU B 1 40 ? 15.219 25.828 17.391 1 91.69 40 LEU B N 1
ATOM 3085 C CA . LEU B 1 40 ? 15.445 25.344 16.031 1 91.69 40 LEU B CA 1
ATOM 3086 C C . LEU B 1 40 ? 16.062 26.422 15.156 1 91.69 40 LEU B C 1
ATOM 3088 O O . LEU B 1 40 ? 16.562 26.141 14.062 1 91.69 40 LEU B O 1
ATOM 3092 N N . SER B 1 41 ? 16.094 27.672 15.68 1 90.75 41 SER B N 1
ATOM 3093 C CA . SER B 1 41 ? 16.703 28.75 14.906 1 90.75 41 SER B CA 1
ATOM 3094 C C . SER B 1 41 ? 18.219 28.547 14.781 1 90.75 41 SER B C 1
ATOM 3096 O O . SER B 1 41 ? 18.844 29.125 13.898 1 90.75 41 SER B O 1
ATOM 3098 N N . THR B 1 42 ? 18.781 27.75 15.633 1 91.75 42 THR B N 1
ATOM 3099 C CA . THR B 1 42 ? 20.219 27.516 15.617 1 91.75 42 THR B CA 1
ATOM 3100 C C . THR B 1 42 ? 20.578 26.281 14.805 1 91.75 42 THR B C 1
ATOM 3102 O O . THR B 1 42 ? 21.75 25.953 14.648 1 91.75 42 THR B O 1
ATOM 3105 N N . PHE B 1 43 ? 19.609 25.688 14.305 1 94.31 43 PHE B N 1
ATOM 3106 C CA . PHE B 1 43 ? 19.828 24.484 13.516 1 94.31 43 PHE B CA 1
ATOM 3107 C C . PHE B 1 43 ? 20.281 24.844 12.102 1 94.31 43 PHE B C 1
ATOM 3109 O O . PHE B 1 43 ? 19.656 25.656 11.43 1 94.31 43 PHE B O 1
ATOM 3116 N N . GLU B 1 44 ? 21.375 24.203 11.695 1 93.44 44 GLU B N 1
ATOM 3117 C CA . GLU B 1 44 ? 21.906 24.375 10.344 1 93.44 44 GLU B CA 1
ATOM 3118 C C . GLU B 1 44 ? 21.75 23.078 9.539 1 93.44 44 GLU B C 1
ATOM 3120 O O . GLU B 1 44 ? 22.422 22.094 9.82 1 93.44 44 GLU B O 1
ATOM 3125 N N . MET B 1 45 ? 20.984 23.234 8.523 1 93.94 45 MET B N 1
ATOM 3126 C CA . MET B 1 45 ? 20.672 22.062 7.727 1 93.94 45 MET B CA 1
ATOM 3127 C C . MET B 1 45 ? 21.828 21.688 6.805 1 93.94 45 MET B C 1
ATOM 3129 O O . MET B 1 45 ? 22.469 22.562 6.223 1 93.94 45 MET B O 1
ATOM 3133 N N . LYS B 1 46 ? 22.109 20.422 6.723 1 94.56 46 LYS B N 1
ATOM 3134 C CA . LYS B 1 46 ? 23.094 19.891 5.777 1 94.56 46 LYS B CA 1
ATOM 3135 C C . LYS B 1 46 ? 22.406 19.297 4.555 1 94.56 46 LYS B C 1
ATOM 3137 O O . LYS B 1 46 ? 22.719 19.641 3.42 1 94.56 46 LYS B O 1
ATOM 3142 N N . ARG B 1 47 ? 21.469 18.375 4.801 1 94.56 47 ARG B N 1
ATOM 3143 C CA . ARG B 1 47 ? 20.734 17.766 3.703 1 94.56 47 ARG B CA 1
ATOM 3144 C C . ARG B 1 47 ? 19.438 17.109 4.207 1 94.56 47 ARG B C 1
ATOM 3146 O O . ARG B 1 47 ? 19.312 16.828 5.398 1 94.56 47 ARG B O 1
ATOM 3153 N N . ILE B 1 48 ? 18.5 16.953 3.27 1 94 48 ILE B N 1
ATOM 3154 C CA . ILE B 1 48 ? 17.297 16.203 3.545 1 94 48 ILE B CA 1
ATOM 3155 C C . ILE B 1 48 ? 17.562 14.703 3.367 1 94 48 ILE B C 1
ATOM 3157 O O . ILE B 1 48 ? 18.062 14.281 2.32 1 94 48 ILE B O 1
ATOM 3161 N N . LEU B 1 49 ? 17.328 13.992 4.418 1 93 49 LEU B N 1
ATOM 3162 C CA . LEU B 1 49 ? 17.531 12.547 4.367 1 93 49 LEU B CA 1
ATOM 3163 C C . LEU B 1 49 ? 16.344 11.844 3.715 1 93 49 LEU B C 1
ATOM 3165 O O . LEU B 1 49 ? 16.516 10.883 2.969 1 93 49 LEU B O 1
ATOM 3169 N N . GLN B 1 50 ? 15.164 12.297 4.055 1 90.19 50 GLN B N 1
ATOM 3170 C CA . GLN B 1 50 ? 13.938 11.703 3.547 1 90.19 50 GLN B CA 1
ATOM 3171 C C . GLN B 1 50 ? 12.773 12.688 3.643 1 90.19 50 GLN B C 1
ATOM 3173 O O . GLN B 1 50 ? 12.688 13.469 4.59 1 90.19 50 GLN B O 1
ATOM 3178 N N . ASN B 1 51 ? 11.953 12.703 2.639 1 88.56 51 ASN B N 1
ATOM 3179 C CA . ASN B 1 51 ? 10.727 13.492 2.625 1 88.56 51 ASN B CA 1
ATOM 3180 C C . ASN B 1 51 ? 9.523 12.648 2.199 1 88.56 51 ASN B C 1
ATOM 3182 O O . ASN B 1 51 ? 9.352 12.359 1.015 1 88.56 51 ASN B O 1
ATOM 3186 N N . ASN B 1 52 ? 8.695 12.219 3.129 1 86 52 ASN B N 1
ATOM 3187 C CA . ASN B 1 52 ? 7.477 11.461 2.863 1 86 52 ASN B CA 1
ATOM 3188 C C . ASN B 1 52 ? 6.27 12.383 2.713 1 86 52 ASN B C 1
ATOM 3190 O O . ASN B 1 52 ? 5.703 12.844 3.707 1 86 52 ASN B O 1
ATOM 3194 N N . ILE B 1 53 ? 5.828 12.531 1.553 1 83.69 53 ILE B N 1
ATOM 3195 C CA . ILE B 1 53 ? 4.781 13.5 1.265 1 83.69 53 ILE B CA 1
ATOM 3196 C C . ILE B 1 53 ? 3.432 12.969 1.734 1 83.69 53 ILE B C 1
ATOM 3198 O O . ILE B 1 53 ? 2.537 13.734 2.084 1 83.69 53 ILE B O 1
ATOM 3202 N N . THR B 1 54 ? 3.264 11.734 1.716 1 81.94 54 THR B N 1
ATOM 3203 C CA . THR B 1 54 ? 2.008 11.133 2.154 1 81.94 54 THR B CA 1
ATOM 3204 C C . THR B 1 54 ? 1.844 11.273 3.666 1 81.94 54 THR B C 1
ATOM 3206 O O . THR B 1 54 ? 0.804 11.727 4.145 1 81.94 54 THR B O 1
ATOM 3209 N N . ARG B 1 55 ? 2.814 10.938 4.379 1 84.69 55 ARG B N 1
ATOM 3210 C CA . ARG B 1 55 ? 2.775 10.977 5.836 1 84.69 55 ARG B CA 1
ATOM 3211 C C . ARG B 1 55 ? 3.049 12.391 6.348 1 84.69 55 ARG B C 1
ATOM 3213 O O . ARG B 1 55 ? 2.908 12.656 7.543 1 84.69 55 ARG B O 1
ATOM 3220 N N . LYS B 1 56 ? 3.432 13.289 5.457 1 90.75 56 LYS B N 1
ATOM 3221 C CA . LYS B 1 56 ? 3.818 14.648 5.812 1 90.75 56 LYS B CA 1
ATOM 3222 C C . LYS B 1 56 ? 4.93 14.648 6.859 1 90.75 56 LYS B C 1
ATOM 3224 O O . LYS B 1 56 ? 4.816 15.312 7.891 1 90.75 56 LYS B O 1
ATOM 3229 N N . GLN B 1 57 ? 5.973 13.922 6.531 1 93 57 GLN B N 1
ATOM 3230 C CA . GLN B 1 57 ? 7.117 13.734 7.418 1 93 57 GLN B CA 1
ATOM 3231 C C . GLN B 1 57 ? 8.43 13.961 6.676 1 93 57 GLN B C 1
ATOM 3233 O O . GLN B 1 57 ? 8.586 13.523 5.531 1 93 57 GLN B O 1
ATOM 3238 N N . ILE B 1 58 ? 9.352 14.68 7.332 1 93.75 58 ILE B N 1
ATOM 3239 C CA . ILE B 1 58 ? 10.641 14.961 6.707 1 93.75 58 ILE B CA 1
ATOM 3240 C C . ILE B 1 58 ? 11.766 14.703 7.703 1 93.75 58 ILE B C 1
ATOM 3242 O O . ILE B 1 58 ? 11.633 14.984 8.898 1 93.75 58 ILE B O 1
ATOM 3246 N N . TYR B 1 59 ? 12.82 14.07 7.242 1 95.25 59 TYR B N 1
ATOM 3247 C CA . TYR B 1 59 ? 14.039 13.859 8.016 1 95.25 59 TYR B CA 1
ATOM 3248 C C . TYR B 1 59 ? 15.18 14.711 7.469 1 95.25 59 TYR B C 1
ATOM 3250 O O . TYR B 1 59 ? 15.492 14.648 6.277 1 95.25 59 TYR B O 1
ATOM 3258 N N . ILE B 1 60 ? 15.82 15.43 8.383 1 96.06 60 ILE B N 1
ATOM 3259 C CA . ILE B 1 60 ? 16.859 16.375 7.973 1 96.06 60 ILE B CA 1
ATOM 3260 C C . ILE B 1 60 ? 18.125 16.141 8.805 1 96.06 60 ILE B C 1
ATOM 3262 O O . ILE B 1 60 ? 18.047 16.016 10.031 1 96.06 60 ILE B O 1
ATOM 3266 N N . GLU B 1 61 ? 19.203 16.016 8.07 1 96.94 61 GLU B N 1
ATOM 3267 C CA . GLU B 1 61 ? 20.5 16 8.734 1 96.94 61 GLU B CA 1
ATOM 3268 C C . GLU B 1 61 ? 21.078 17.406 8.852 1 96.94 61 GLU B C 1
ATOM 3270 O O . GLU B 1 61 ? 21 18.188 7.906 1 96.94 61 GLU B O 1
ATOM 3275 N N . GLY B 1 62 ? 21.641 17.672 10.023 1 96.06 62 GLY B N 1
ATOM 3276 C CA . GLY B 1 62 ? 22.281 18.969 10.234 1 96.06 62 GLY B CA 1
ATOM 3277 C C . GLY B 1 62 ? 23.078 19.031 11.516 1 96.06 62 GLY B C 1
ATOM 3278 O O . GLY B 1 62 ? 23.547 18.016 12.023 1 96.06 62 GLY B O 1
ATOM 3279 N N . THR B 1 63 ? 23.375 20.297 11.852 1 95 63 THR B N 1
ATOM 3280 C CA . THR B 1 63 ? 24.094 20.578 13.086 1 95 63 THR B CA 1
ATOM 3281 C C . THR B 1 63 ? 23.5 21.797 13.789 1 95 63 THR B C 1
ATOM 3283 O O . THR B 1 63 ? 22.797 22.594 13.172 1 95 63 THR B O 1
ATOM 3286 N N . PHE B 1 64 ? 23.719 21.828 15.109 1 93.44 64 PHE B N 1
ATOM 3287 C CA . PHE B 1 64 ? 23.344 23.016 15.859 1 93.44 64 PHE B CA 1
ATOM 3288 C C . PHE B 1 64 ? 24.547 23.953 16.031 1 93.44 64 PHE B C 1
ATOM 3290 O O . PHE B 1 64 ? 25.688 23.484 16.156 1 93.44 64 PHE B O 1
ATOM 3297 N N . LYS B 1 65 ? 24.172 25.219 16 1 90.56 65 LYS B N 1
ATOM 3298 C CA . LYS B 1 65 ? 25.234 26.188 16.234 1 90.56 65 LYS B CA 1
ATOM 3299 C C . LYS B 1 65 ? 25.953 25.922 17.547 1 90.56 65 LYS B C 1
ATOM 3301 O O . LYS B 1 65 ? 25.312 25.75 18.594 1 90.56 65 LYS B O 1
ATOM 3306 N N . GLY B 1 66 ? 27.281 25.828 17.5 1 86 66 GLY B N 1
ATOM 3307 C CA . GLY B 1 66 ? 28.078 25.594 18.688 1 86 66 GLY B CA 1
ATOM 3308 C C . GLY B 1 66 ? 28.422 24.125 18.891 1 86 66 GLY B C 1
ATOM 3309 O O . GLY B 1 66 ? 29.172 23.781 19.797 1 86 66 GLY B O 1
ATOM 3310 N N . SER B 1 67 ? 27.75 23.297 18.125 1 88.31 67 SER B N 1
ATOM 3311 C CA . SER B 1 67 ? 28.047 21.875 18.188 1 88.31 67 SER B CA 1
ATOM 3312 C C . SER B 1 67 ? 28.5 21.344 16.828 1 88.31 67 SER B C 1
ATOM 3314 O O . SER B 1 67 ? 27.953 21.719 15.797 1 88.31 67 SER B O 1
ATOM 3316 N N . GLU B 1 68 ? 29.5 20.516 16.859 1 89.31 68 GLU B N 1
ATOM 3317 C CA . GLU B 1 68 ? 29.984 19.906 15.633 1 89.31 68 GLU B CA 1
ATOM 3318 C C . GLU B 1 68 ? 29.359 18.531 15.414 1 89.31 68 GLU B C 1
ATOM 3320 O O . GLU B 1 68 ? 29.484 17.953 14.336 1 89.31 68 GLU B O 1
ATOM 3325 N N . SER B 1 69 ? 28.688 18.125 16.391 1 92.69 69 SER B N 1
ATOM 3326 C CA . SER B 1 69 ? 28.094 16.797 16.281 1 92.69 69 SER B CA 1
ATOM 3327 C C . SER B 1 69 ? 26.875 16.812 15.352 1 92.69 69 SER B C 1
ATOM 3329 O O . SER B 1 69 ? 26.062 17.734 15.406 1 92.69 69 SER B O 1
ATOM 3331 N N . PRO B 1 70 ? 26.797 15.828 14.516 1 95.38 70 PRO B N 1
ATOM 3332 C CA . PRO B 1 70 ? 25.641 15.766 13.617 1 95.38 70 PRO B CA 1
ATOM 3333 C C . PRO B 1 70 ? 24.312 15.578 14.367 1 95.38 70 PRO B C 1
ATOM 3335 O O . PRO B 1 70 ? 24.312 15.008 15.469 1 95.38 70 PRO B O 1
ATOM 3338 N N . ALA B 1 71 ? 23.281 16.141 13.789 1 95.81 71 ALA B N 1
ATOM 3339 C CA . ALA B 1 71 ? 21.938 16 14.336 1 95.81 71 ALA B CA 1
ATOM 3340 C C . ALA B 1 71 ? 20.938 15.57 13.25 1 95.81 71 ALA B C 1
ATOM 3342 O O . ALA B 1 71 ? 21.156 15.844 12.07 1 95.81 71 ALA B O 1
ATOM 3343 N N . ILE B 1 72 ? 19.953 14.789 13.617 1 96.19 72 ILE B N 1
ATOM 3344 C CA . ILE B 1 72 ? 18.828 14.461 12.75 1 96.19 72 ILE B CA 1
ATOM 3345 C C . ILE B 1 72 ? 17.547 15.039 13.336 1 96.19 72 ILE B C 1
ATOM 3347 O O . ILE B 1 72 ? 17.25 14.859 14.523 1 96.19 72 ILE B O 1
ATOM 3351 N N . LEU B 1 73 ? 16.906 15.773 12.516 1 95.69 73 LEU B N 1
ATOM 3352 C CA . LEU B 1 73 ? 15.625 16.344 12.875 1 95.69 73 LEU B CA 1
ATOM 3353 C C . LEU B 1 73 ? 14.5 15.734 12.055 1 95.69 73 LEU B C 1
ATOM 3355 O O . LEU B 1 73 ? 14.547 15.75 10.82 1 95.69 73 LEU B O 1
ATOM 3359 N N . SER B 1 74 ? 13.555 15.109 12.734 1 95.69 74 SER B N 1
ATOM 3360 C CA . SER B 1 74 ? 12.344 14.617 12.078 1 95.69 74 SER B CA 1
ATOM 3361 C C . SER B 1 74 ? 11.148 15.516 12.391 1 95.69 74 SER B C 1
ATOM 3363 O O . SER B 1 74 ? 10.844 15.766 13.555 1 95.69 74 SER B O 1
ATOM 3365 N N . LEU B 1 75 ? 10.539 16.047 11.375 1 94.94 75 LEU B N 1
ATOM 3366 C CA . LEU B 1 75 ? 9.305 16.812 11.492 1 94.94 75 LEU B CA 1
ATOM 3367 C C . LEU B 1 75 ? 8.125 16.047 10.914 1 94.94 75 LEU B C 1
ATOM 3369 O O . LEU B 1 75 ? 8.188 15.555 9.789 1 94.94 75 LEU B O 1
ATOM 3373 N N . GLU B 1 76 ? 7.031 15.922 11.633 1 94.25 76 GLU B N 1
ATOM 3374 C CA . GLU B 1 76 ? 5.816 15.266 11.164 1 94.25 76 GLU B CA 1
ATOM 3375 C C . GLU B 1 76 ? 4.57 16.047 11.555 1 94.25 76 GLU B C 1
ATOM 3377 O O . GLU B 1 76 ? 4.406 16.422 12.711 1 94.25 76 GLU B O 1
ATOM 3382 N N . LYS B 1 77 ? 3.73 16.312 10.555 1 93.31 77 LYS B N 1
ATOM 3383 C CA . LYS B 1 77 ? 2.473 16.984 10.859 1 93.31 77 LYS B CA 1
ATOM 3384 C C . LYS B 1 77 ? 1.591 16.125 11.758 1 93.31 77 LYS B C 1
ATOM 3386 O O . LYS B 1 77 ? 1.554 14.906 11.617 1 93.31 77 LYS B O 1
ATOM 3391 N N . THR B 1 78 ? 0.845 16.766 12.648 1 90 78 THR B N 1
ATOM 3392 C CA . THR B 1 78 ? -0.04 16.031 13.555 1 90 78 THR B CA 1
ATOM 3393 C C . THR B 1 78 ? -1.347 15.672 12.859 1 90 78 THR B C 1
ATOM 3395 O O . THR B 1 78 ? -1.709 16.281 11.852 1 90 78 THR B O 1
ATOM 3398 N N . THR B 1 79 ? -2.033 14.672 13.398 1 89 79 THR B N 1
ATOM 3399 C CA . THR B 1 79 ? -3.316 14.234 12.859 1 89 79 THR B CA 1
ATOM 3400 C C . THR B 1 79 ? -4.438 15.164 13.312 1 89 79 THR B C 1
ATOM 3402 O O . THR B 1 79 ? -4.242 15.992 14.203 1 89 79 THR B O 1
ATOM 3405 N N . PHE B 1 80 ? -5.602 15.109 12.625 1 91.12 80 PHE B N 1
ATOM 3406 C CA . PHE B 1 80 ? -6.773 15.875 13.031 1 91.12 80 PHE B CA 1
ATOM 3407 C C . PHE B 1 80 ? -7.488 15.211 14.195 1 91.12 80 PHE B C 1
ATOM 3409 O O . PHE B 1 80 ? -7.57 13.984 14.258 1 91.12 80 PHE B O 1
ATOM 3416 N N . PRO B 1 81 ? -7.961 16.047 15.125 1 86.69 81 PRO B N 1
ATOM 3417 C CA . PRO B 1 81 ? -8.789 15.453 16.172 1 86.69 81 PRO B CA 1
ATOM 3418 C C . PRO B 1 81 ? -10.133 14.953 15.664 1 86.69 81 PRO B C 1
ATOM 3420 O O . PRO B 1 81 ? -10.602 15.406 14.617 1 86.69 81 PRO B O 1
ATOM 3423 N N . THR B 1 82 ? -10.727 13.969 16.391 1 86.69 82 THR B N 1
ATOM 3424 C CA . THR B 1 82 ? -12 13.406 15.953 1 86.69 82 THR B CA 1
ATOM 3425 C C . THR B 1 82 ? -13.148 13.945 16.797 1 86.69 82 THR B C 1
ATOM 3427 O O . THR B 1 82 ? -14.32 13.773 16.453 1 86.69 82 THR B O 1
ATOM 3430 N N . ASP B 1 83 ? -12.75 14.617 17.828 1 87.88 83 ASP B N 1
ATOM 3431 C CA . ASP B 1 83 ? -13.758 15.219 18.688 1 87.88 83 ASP B CA 1
ATOM 3432 C C . ASP B 1 83 ? -14.188 16.594 18.172 1 87.88 83 ASP B C 1
ATOM 3434 O O . ASP B 1 83 ? -13.344 17.422 17.828 1 87.88 83 ASP B O 1
ATOM 3438 N N . GLU B 1 84 ? -15.477 16.766 18.219 1 88.56 84 GLU B N 1
ATOM 3439 C CA . GLU B 1 84 ? -16.047 18 17.688 1 88.56 84 GLU B CA 1
ATOM 3440 C C . GLU B 1 84 ? -15.484 19.219 18.391 1 88.56 84 GLU B C 1
ATOM 3442 O O . GLU B 1 84 ? -15.211 20.25 17.75 1 88.56 84 GLU B O 1
ATOM 3447 N N . ILE B 1 85 ? -15.344 19.156 19.625 1 88.5 85 ILE B N 1
ATOM 3448 C CA . ILE B 1 85 ? -14.898 20.297 20.422 1 88.5 85 ILE B CA 1
ATOM 3449 C C . ILE B 1 85 ? -13.508 20.719 19.969 1 88.5 85 ILE B C 1
ATOM 3451 O O . ILE B 1 85 ? -13.25 21.922 19.781 1 88.5 85 ILE B O 1
ATOM 3455 N N . PHE B 1 86 ? -12.672 19.812 19.719 1 86.75 86 PHE B N 1
ATOM 3456 C CA . PHE B 1 86 ? -11.297 20.125 19.328 1 86.75 86 PHE B CA 1
ATOM 3457 C C . PHE B 1 86 ? -11.234 20.594 17.891 1 86.75 86 PHE B C 1
ATOM 3459 O O . PHE B 1 86 ? -10.406 21.438 17.547 1 86.75 86 PHE B O 1
ATOM 3466 N N . LEU B 1 87 ? -12.102 20.047 17.078 1 90.38 87 LEU B N 1
ATOM 3467 C CA . LEU B 1 87 ? -12.18 20.516 15.703 1 90.38 87 LEU B CA 1
ATOM 3468 C C . LEU B 1 87 ? -12.641 21.969 15.648 1 90.38 87 LEU B C 1
ATOM 3470 O O . LEU B 1 87 ? -12.086 22.781 14.898 1 90.38 87 LEU B O 1
ATOM 3474 N N . LYS B 1 88 ? -13.602 22.234 16.484 1 89.88 88 LYS B N 1
ATOM 3475 C CA . LYS B 1 88 ? -14.133 23.594 16.531 1 89.88 88 LYS B CA 1
ATOM 3476 C C . LYS B 1 88 ? -13.078 24.562 17.062 1 89.88 88 LYS B C 1
ATOM 3478 O O . LYS B 1 88 ? -12.867 25.641 16.469 1 89.88 88 LYS B O 1
ATOM 3483 N N . GLU B 1 89 ? -12.445 24.188 18.078 1 88.69 89 GLU B N 1
ATOM 3484 C CA . GLU B 1 89 ? -11.445 25.047 18.703 1 88.69 89 GLU B CA 1
ATOM 3485 C C . GLU B 1 89 ? -10.234 25.234 17.781 1 88.69 89 GLU B C 1
ATOM 3487 O O . GLU B 1 89 ? -9.641 26.328 17.75 1 88.69 89 GLU B O 1
ATOM 3492 N N . GLY B 1 90 ? -10 24.266 17.094 1 88.06 90 GLY B N 1
ATOM 3493 C CA . GLY B 1 90 ? -8.766 24.297 16.328 1 88.06 90 GLY B CA 1
ATOM 3494 C C . GLY B 1 90 ? -8.945 24.859 14.93 1 88.06 90 GLY B C 1
ATOM 3495 O O . GLY B 1 90 ? -8.055 25.531 14.406 1 88.06 90 GLY B O 1
ATOM 3496 N N . PHE B 1 91 ? -10.102 24.594 14.375 1 90.56 91 PHE B N 1
ATOM 3497 C CA . PHE B 1 91 ? -10.164 24.828 12.938 1 90.56 91 PHE B CA 1
ATOM 3498 C C . PHE B 1 91 ? -11.391 25.656 12.578 1 90.56 91 PHE B C 1
ATOM 3500 O O . PHE B 1 91 ? -11.375 26.406 11.602 1 90.56 91 PHE B O 1
ATOM 3507 N N . PHE B 1 92 ? -12.406 25.484 13.328 1 91.31 92 PHE B N 1
ATOM 3508 C CA . PHE B 1 92 ? -13.648 26.172 12.992 1 91.31 92 PHE B CA 1
ATOM 3509 C C . PHE B 1 92 ? -13.859 27.391 13.898 1 91.31 92 PHE B C 1
ATOM 3511 O O . PHE B 1 92 ? -14.859 27.469 14.609 1 91.31 92 PHE B O 1
ATOM 3518 N N . ASN B 1 93 ? -13.023 28.297 13.859 1 88.44 93 ASN B N 1
ATOM 3519 C CA . ASN B 1 93 ? -13.086 29.469 14.719 1 88.44 93 ASN B CA 1
ATOM 3520 C C . ASN B 1 93 ? -12.719 30.75 13.961 1 88.44 93 ASN B C 1
ATOM 3522 O O . ASN B 1 93 ? -12.328 30.688 12.789 1 88.44 93 ASN B O 1
ATOM 3526 N N . GLU B 1 94 ? -12.742 31.859 14.617 1 88 94 GLU B N 1
ATOM 3527 C CA . GLU B 1 94 ? -12.57 33.156 13.984 1 88 94 GLU B CA 1
ATOM 3528 C C . GLU B 1 94 ? -11.094 33.438 13.68 1 88 94 GLU B C 1
ATOM 3530 O O . GLU B 1 94 ? -10.781 34.219 12.797 1 88 94 GLU B O 1
ATOM 3535 N N . ASP B 1 95 ? -10.25 32.781 14.344 1 86.88 95 ASP B N 1
ATOM 3536 C CA . ASP B 1 95 ? -8.82 33.062 14.203 1 86.88 95 ASP B CA 1
ATOM 3537 C C . ASP B 1 95 ? -8.25 32.312 12.984 1 86.88 95 ASP B C 1
ATOM 3539 O O . ASP B 1 95 ? -7.137 32.594 12.547 1 86.88 95 ASP B O 1
ATOM 3543 N N . THR B 1 96 ? -9.055 31.375 12.453 1 88.94 96 THR B N 1
ATOM 3544 C CA . THR B 1 96 ? -8.633 30.641 11.258 1 88.94 96 THR B CA 1
ATOM 3545 C C . THR B 1 96 ? -8.875 31.469 10 1 88.94 96 THR B C 1
ATOM 3547 O O . THR B 1 96 ? -10 31.922 9.75 1 88.94 96 THR B O 1
ATOM 3550 N N . THR B 1 97 ? -7.832 31.766 9.242 1 88.5 97 THR B N 1
ATOM 3551 C CA . THR B 1 97 ? -7.949 32.562 8.031 1 88.5 97 THR B CA 1
ATOM 3552 C C . THR B 1 97 ? -8.016 31.672 6.797 1 88.5 97 THR B C 1
ATOM 3554 O O . THR B 1 97 ? -7.336 30.641 6.73 1 88.5 97 THR B O 1
ATOM 3557 N N . MET B 1 98 ? -8.836 32.125 5.848 1 90.31 98 MET B N 1
ATOM 3558 C CA . MET B 1 98 ? -9.031 31.391 4.605 1 90.31 98 MET B CA 1
ATOM 3559 C C . MET B 1 98 ? -8.609 32.219 3.398 1 90.31 98 MET B C 1
ATOM 3561 O O . MET B 1 98 ? -8.883 33.438 3.34 1 90.31 98 MET B O 1
ATOM 3565 N N . GLN B 1 99 ? -7.812 31.641 2.58 1 90.5 99 GLN B N 1
ATOM 3566 C CA . GLN B 1 99 ? -7.426 32.281 1.322 1 90.5 99 GLN B CA 1
ATOM 3567 C C . GLN B 1 99 ? -7.941 31.469 0.128 1 90.5 99 GLN B C 1
ATOM 3569 O O . GLN B 1 99 ? -7.59 30.297 -0.04 1 90.5 99 GLN B O 1
ATOM 3574 N N . LYS B 1 100 ? -8.703 32.094 -0.695 1 90.81 100 LYS B N 1
ATOM 3575 C CA . LYS B 1 100 ? -9.305 31.422 -1.848 1 90.81 100 LYS B CA 1
ATOM 3576 C C . LYS B 1 100 ? -8.266 31.188 -2.941 1 90.81 100 LYS B C 1
ATOM 3578 O O . LYS B 1 100 ? -7.508 32.094 -3.299 1 90.81 100 LYS B O 1
ATOM 3583 N N . VAL B 1 101 ? -8.227 30 -3.389 1 86.38 101 VAL B N 1
ATOM 3584 C CA . VAL B 1 101 ? -7.375 29.641 -4.516 1 86.38 101 VAL B CA 1
ATOM 3585 C C . VAL B 1 101 ? -8.203 29.594 -5.797 1 86.38 101 VAL B C 1
ATOM 3587 O O . VAL B 1 101 ? -7.867 30.25 -6.789 1 86.38 101 VAL B O 1
ATOM 3590 N N . PHE B 1 102 ? -9.312 28.781 -5.734 1 83.12 102 PHE B N 1
ATOM 3591 C CA . PHE B 1 102 ? -10.242 28.625 -6.848 1 83.12 102 PHE B CA 1
ATOM 3592 C C . PHE B 1 102 ? -11.625 28.219 -6.348 1 83.12 102 PHE B C 1
ATOM 3594 O O . PHE B 1 102 ? -11.75 27.562 -5.312 1 83.12 102 PHE B O 1
ATOM 3601 N N . SER B 1 103 ? -12.648 28.828 -7.012 1 82.12 103 SER B N 1
ATOM 3602 C CA . SER B 1 103 ? -13.992 28.375 -6.645 1 82.12 103 SER B CA 1
ATOM 3603 C C . SER B 1 103 ? -14.93 28.375 -7.848 1 82.12 103 SER B C 1
ATOM 3605 O O . SER B 1 103 ? -14.711 29.125 -8.805 1 82.12 103 SER B O 1
ATOM 3607 N N . ASN B 1 104 ? -15.766 27.391 -7.938 1 81.38 104 ASN B N 1
ATOM 3608 C CA . ASN B 1 104 ? -16.938 27.453 -8.812 1 81.38 104 ASN B CA 1
ATOM 3609 C C . ASN B 1 104 ? -18.234 27.391 -8.023 1 81.38 104 ASN B C 1
ATOM 3611 O O . ASN B 1 104 ? -18.266 27.719 -6.84 1 81.38 104 ASN B O 1
ATOM 3615 N N . HIS B 1 105 ? -19.312 27.109 -8.672 1 79.12 105 HIS B N 1
ATOM 3616 C CA . HIS B 1 105 ? -20.625 27.188 -8.023 1 79.12 105 HIS B CA 1
ATOM 3617 C C . HIS B 1 105 ? -20.781 26.094 -6.969 1 79.12 105 HIS B C 1
ATOM 3619 O O . HIS B 1 105 ? -21.609 26.219 -6.066 1 79.12 105 HIS B O 1
ATOM 3625 N N . ILE B 1 106 ? -20 25.047 -6.949 1 85.5 106 ILE B N 1
ATOM 3626 C CA . ILE B 1 106 ? -20.156 23.938 -6.023 1 85.5 106 ILE B CA 1
ATOM 3627 C C . ILE B 1 106 ? -18.875 23.734 -5.23 1 85.5 106 ILE B C 1
ATOM 3629 O O . ILE B 1 106 ? -18.906 23.531 -4.012 1 85.5 106 ILE B O 1
ATOM 3633 N N . TYR B 1 107 ? -17.781 23.859 -5.961 1 86.5 107 TYR B N 1
ATOM 3634 C CA . TYR B 1 107 ? -16.484 23.516 -5.371 1 86.5 107 TYR B CA 1
ATOM 3635 C C . TYR B 1 107 ? -15.664 24.75 -5.086 1 86.5 107 TYR B C 1
ATOM 3637 O O . TYR B 1 107 ? -15.648 25.703 -5.883 1 86.5 107 TYR B O 1
ATOM 3645 N N . GLY B 1 108 ? -14.977 24.766 -3.982 1 88.75 108 GLY B N 1
ATOM 3646 C CA . GLY B 1 108 ? -14 25.781 -3.65 1 88.75 108 GLY B CA 1
ATOM 3647 C C . GLY B 1 108 ? -12.742 25.219 -3.016 1 88.75 108 GLY B C 1
ATOM 3648 O O . GLY B 1 108 ? -12.812 24.375 -2.131 1 88.75 108 GLY B O 1
ATOM 3649 N N . ASN B 1 109 ? -11.633 25.594 -3.562 1 89.81 109 ASN B N 1
ATOM 3650 C CA . ASN B 1 109 ? -10.328 25.281 -2.982 1 89.81 109 ASN B CA 1
ATOM 3651 C C . ASN B 1 109 ? -9.734 26.469 -2.242 1 89.81 109 ASN B C 1
ATOM 3653 O O . ASN B 1 109 ? -9.703 27.578 -2.773 1 89.81 109 ASN B O 1
ATOM 3657 N N . TYR B 1 110 ? -9.352 26.234 -1.011 1 91.5 110 TYR B N 1
ATOM 3658 C CA . TYR B 1 110 ? -8.836 27.312 -0.173 1 91.5 110 TYR B CA 1
ATOM 3659 C C . TYR B 1 110 ? -7.559 26.891 0.54 1 91.5 110 TYR B C 1
ATOM 3661 O O . TYR B 1 110 ? -7.297 25.703 0.705 1 91.5 110 TYR B O 1
ATOM 3669 N N . LYS B 1 111 ? -6.77 27.859 0.862 1 91.94 111 LYS B N 1
ATOM 3670 C CA . LYS B 1 111 ? -5.723 27.703 1.866 1 91.94 111 LYS B CA 1
ATOM 3671 C C . LYS B 1 111 ? -6.191 28.188 3.234 1 91.94 111 LYS B C 1
ATOM 3673 O O . LYS B 1 111 ? -6.855 29.219 3.334 1 91.94 111 LYS B O 1
ATOM 3678 N N . CYS B 1 112 ? -5.91 27.375 4.168 1 92.69 112 CYS B N 1
ATOM 3679 C CA . CYS B 1 112 ? -6.371 27.672 5.516 1 92.69 112 CYS B CA 1
ATOM 3680 C C . CYS B 1 112 ? -5.199 27.75 6.492 1 92.69 112 CYS B C 1
ATOM 3682 O O . CYS B 1 112 ? -4.273 26.938 6.41 1 92.69 112 CYS B O 1
ATOM 3684 N N . PHE B 1 113 ? -5.223 28.719 7.316 1 91.31 113 PHE B N 1
ATOM 3685 C CA . PHE B 1 113 ? -4.18 28.891 8.32 1 91.31 113 PHE B CA 1
ATOM 3686 C C . PHE B 1 113 ? -4.777 28.922 9.719 1 91.31 113 PHE B C 1
ATOM 3688 O O . PHE B 1 113 ? -5.188 29.969 10.211 1 91.31 113 PHE B O 1
ATOM 3695 N N . PRO B 1 114 ? -4.793 27.781 10.367 1 90.12 114 PRO B N 1
ATOM 3696 C CA . PRO B 1 114 ? -5.406 27.672 11.695 1 90.12 114 PRO B CA 1
ATOM 3697 C C . PRO B 1 114 ? -4.512 28.203 12.805 1 90.12 114 PRO B C 1
ATOM 3699 O O . PRO B 1 114 ? -3.375 28.609 12.547 1 90.12 114 PRO B O 1
ATOM 3702 N N . VAL B 1 115 ? -5.113 28.219 13.992 1 83.69 115 VAL B N 1
ATOM 3703 C CA . VAL B 1 115 ? -4.379 28.625 15.188 1 83.69 115 VAL B CA 1
ATOM 3704 C C . VAL B 1 115 ? -3.229 27.656 15.445 1 83.69 115 VAL B C 1
ATOM 3706 O O . VAL B 1 115 ? -3.363 26.438 15.227 1 83.69 115 VAL B O 1
ATOM 3709 N N . LYS B 1 116 ? -2.148 28.172 15.945 1 83 116 LYS B N 1
ATOM 3710 C CA . LYS B 1 116 ? -0.898 27.438 16.125 1 83 116 LYS B CA 1
ATOM 3711 C C . LYS B 1 116 ? -1.081 26.25 17.078 1 83 116 LYS B C 1
ATOM 3713 O O . LYS B 1 116 ? -0.557 25.172 16.844 1 83 116 LYS B O 1
ATOM 3718 N N . LYS B 1 117 ? -1.847 26.469 18.062 1 82.25 117 LYS B N 1
ATOM 3719 C CA . LYS B 1 117 ? -1.985 25.516 19.156 1 82.25 117 LYS B CA 1
ATOM 3720 C C . LYS B 1 117 ? -2.479 24.172 18.656 1 82.25 117 LYS B C 1
ATOM 3722 O O . LYS B 1 117 ? -2.098 23.125 19.188 1 82.25 117 LYS B O 1
ATOM 3727 N N . TYR B 1 118 ? -3.244 24.203 17.594 1 82.12 118 TYR B N 1
ATOM 3728 C CA . TYR B 1 118 ? -3.867 22.953 17.156 1 82.12 118 TYR B CA 1
ATOM 3729 C C . TYR B 1 118 ? -3.283 22.5 15.828 1 82.12 118 TYR B C 1
ATOM 3731 O O . TYR B 1 118 ? -3.777 21.547 15.219 1 82.12 118 TYR B O 1
ATOM 3739 N N . ASN B 1 119 ? -2.332 23.125 15.406 1 88 119 ASN B N 1
ATOM 3740 C CA . ASN B 1 119 ? -1.678 22.797 14.141 1 88 119 ASN B CA 1
ATOM 3741 C C . ASN B 1 119 ? -0.172 22.625 14.32 1 88 119 ASN B C 1
ATOM 3743 O O . ASN B 1 119 ? 0.616 23.203 13.57 1 88 119 ASN B O 1
ATOM 3747 N N . GLY B 1 120 ? 0.118 21.859 15.297 1 91 120 GLY B N 1
ATOM 3748 C CA . GLY B 1 120 ? 1.519 21.641 15.625 1 91 120 GLY B CA 1
ATOM 3749 C C . GLY B 1 120 ? 2.146 20.5 14.859 1 91 120 GLY B C 1
ATOM 3750 O O . GLY B 1 120 ? 1.536 19.953 13.938 1 91 120 GLY B O 1
ATOM 3751 N N . LEU B 1 121 ? 3.463 20.297 15.18 1 93.88 121 LEU B N 1
ATOM 3752 C CA . LEU B 1 121 ? 4.254 19.219 14.602 1 93.88 121 LEU B CA 1
ATOM 3753 C C . LEU B 1 121 ? 4.82 18.312 15.695 1 93.88 121 LEU B C 1
ATOM 3755 O O . LEU B 1 121 ? 5.062 18.766 16.812 1 93.88 121 LEU B O 1
ATOM 3759 N N . LYS B 1 122 ? 4.934 17.062 15.383 1 92.56 122 LYS B N 1
ATOM 3760 C CA . LYS B 1 122 ? 5.77 16.172 16.172 1 92.56 122 LYS B CA 1
ATOM 3761 C C . LYS B 1 122 ? 7.227 16.234 15.711 1 92.56 122 LYS B C 1
ATOM 3763 O O . LYS B 1 122 ? 7.508 16.141 14.516 1 92.56 122 LYS B O 1
ATOM 3768 N N . VAL B 1 123 ? 8.125 16.375 16.672 1 93.31 123 VAL B N 1
ATOM 3769 C CA . VAL B 1 123 ? 9.531 16.516 16.328 1 93.31 123 VAL B CA 1
ATOM 3770 C C . VAL B 1 123 ? 10.352 15.453 17.062 1 93.31 123 VAL B C 1
ATOM 3772 O O . VAL B 1 123 ? 10.203 15.273 18.266 1 93.31 123 VAL B O 1
ATOM 3775 N N . LEU B 1 124 ? 11.117 14.766 16.328 1 93.19 124 LEU B N 1
ATOM 3776 C CA . LEU B 1 124 ? 12.133 13.883 16.891 1 93.19 124 LEU B CA 1
ATOM 3777 C C . LEU B 1 124 ? 13.531 14.43 16.625 1 93.19 124 LEU B C 1
ATOM 3779 O O . LEU B 1 124 ? 13.891 14.695 15.469 1 93.19 124 LEU B O 1
ATOM 3783 N N . LEU B 1 125 ? 14.234 14.648 17.703 1 93.69 125 LEU B N 1
ATOM 3784 C CA . LEU B 1 125 ? 15.609 15.117 17.594 1 93.69 125 LEU B CA 1
ATOM 3785 C C . LEU B 1 125 ? 16.594 14.047 18.047 1 93.69 125 LEU B C 1
ATOM 3787 O O . LEU B 1 125 ? 16.469 13.516 19.156 1 93.69 125 LEU B O 1
ATOM 3791 N N . ILE B 1 126 ? 17.469 13.703 17.172 1 92.69 126 ILE B N 1
ATOM 3792 C CA . ILE B 1 126 ? 18.547 12.781 17.484 1 92.69 126 ILE B CA 1
ATOM 3793 C C . ILE B 1 126 ? 19.875 13.539 17.516 1 92.69 126 ILE B C 1
ATOM 3795 O O . ILE B 1 126 ? 20.328 14.055 16.5 1 92.69 126 ILE B O 1
ATOM 3799 N N . HIS B 1 127 ? 20.469 13.633 18.719 1 91.94 127 HIS B N 1
ATOM 3800 C CA . HIS B 1 127 ? 21.719 14.367 18.891 1 91.94 127 HIS B CA 1
ATOM 3801 C C . HIS B 1 127 ? 22.484 13.859 20.094 1 91.94 127 HIS B C 1
ATOM 3803 O O . HIS B 1 127 ? 21.953 13.805 21.203 1 91.94 127 HIS B O 1
ATOM 3809 N N . PRO B 1 128 ? 23.844 13.547 19.969 1 92.44 128 PRO B N 1
ATOM 3810 C CA . PRO B 1 128 ? 24.531 13.477 18.688 1 92.44 128 PRO B CA 1
ATOM 3811 C C . PRO B 1 128 ? 24.078 12.305 17.828 1 92.44 128 PRO B C 1
ATOM 3813 O O . PRO B 1 128 ? 23.766 11.234 18.359 1 92.44 128 PRO B O 1
ATOM 3816 N N . ALA B 1 129 ? 23.953 12.508 16.516 1 93 129 ALA B N 1
ATOM 3817 C CA . ALA B 1 129 ? 23.562 11.445 15.594 1 93 129 ALA B CA 1
ATOM 3818 C C . ALA B 1 129 ? 24.797 10.688 15.078 1 93 129 ALA B C 1
ATOM 3820 O O . ALA B 1 129 ? 25.781 11.305 14.664 1 93 129 ALA B O 1
ATOM 3821 N N . THR B 1 130 ? 24.781 9.438 15.133 1 90.94 130 THR B N 1
ATOM 3822 C CA . THR B 1 130 ? 25.844 8.594 14.578 1 90.94 130 THR B CA 1
ATOM 3823 C C . THR B 1 130 ? 25.578 8.297 13.109 1 90.94 130 THR B C 1
ATOM 3825 O O . THR B 1 130 ? 24.516 8.633 12.578 1 90.94 130 THR B O 1
ATOM 3828 N N . SER B 1 131 ? 26.578 7.672 12.445 1 89.81 131 SER B N 1
ATOM 3829 C CA . SER B 1 131 ? 26.422 7.25 11.055 1 89.81 131 SER B CA 1
ATOM 3830 C C . SER B 1 131 ? 25.297 6.234 10.914 1 89.81 131 SER B C 1
ATOM 3832 O O . SER B 1 131 ? 24.594 6.215 9.898 1 89.81 131 SER B O 1
ATOM 3834 N N . LYS B 1 132 ? 25.141 5.48 11.906 1 82.94 132 LYS B N 1
ATOM 3835 C CA . LYS B 1 132 ? 24.062 4.492 11.898 1 82.94 132 LYS B CA 1
ATOM 3836 C C . LYS B 1 132 ? 22.703 5.164 11.891 1 82.94 132 LYS B C 1
ATOM 3838 O O . LYS B 1 132 ? 21.797 4.73 11.18 1 82.94 132 LYS B O 1
ATOM 3843 N N . HIS B 1 133 ? 22.609 6.238 12.656 1 87.56 133 HIS B N 1
ATOM 3844 C CA . HIS B 1 133 ? 21.359 7.008 12.688 1 87.56 133 HIS B CA 1
ATOM 3845 C C . HIS B 1 133 ? 21.047 7.586 11.312 1 87.56 133 HIS B C 1
ATOM 3847 O O . HIS B 1 133 ? 19.906 7.488 10.836 1 87.56 133 HIS B O 1
ATOM 3853 N N . ILE B 1 134 ? 22.047 8.094 10.773 1 91 134 ILE B N 1
ATOM 3854 C CA . ILE B 1 134 ? 21.875 8.766 9.492 1 91 134 ILE B CA 1
ATOM 3855 C C . ILE B 1 134 ? 21.438 7.754 8.43 1 91 134 ILE B C 1
ATOM 3857 O O . ILE B 1 134 ? 20.5 8.008 7.672 1 91 134 ILE B O 1
ATOM 3861 N N . GLU B 1 135 ? 22.047 6.613 8.438 1 85.25 135 GLU B N 1
ATOM 3862 C CA . GLU B 1 135 ? 21.719 5.578 7.461 1 85.25 135 GLU B CA 1
ATOM 3863 C C . GLU B 1 135 ? 20.297 5.066 7.648 1 85.25 135 GLU B C 1
ATOM 3865 O O . GLU B 1 135 ? 19.609 4.754 6.672 1 85.25 135 GLU B O 1
ATOM 3870 N N . LYS B 1 136 ? 19.953 5.09 8.828 1 80.81 136 LYS B N 1
ATOM 3871 C CA . LYS B 1 136 ? 18.625 4.586 9.156 1 80.81 136 LYS B CA 1
ATOM 3872 C C . LYS B 1 136 ? 17.531 5.469 8.547 1 80.81 136 LYS B C 1
ATOM 3874 O O . LYS B 1 136 ? 16.5 4.973 8.086 1 80.81 136 LYS B O 1
ATOM 3879 N N . PHE B 1 137 ? 17.781 6.719 8.508 1 86.12 137 PHE B N 1
ATOM 3880 C CA . PHE B 1 137 ? 16.719 7.641 8.102 1 86.12 137 PHE B CA 1
ATOM 3881 C C . PHE B 1 137 ? 16.938 8.125 6.676 1 86.12 137 PHE B C 1
ATOM 3883 O O . PHE B 1 137 ? 16.109 8.852 6.125 1 86.12 137 PHE B O 1
ATOM 3890 N N . LYS B 1 138 ? 18.031 7.684 6.172 1 86.56 138 LYS B N 1
ATOM 3891 C CA . LYS B 1 138 ? 18.297 8 4.773 1 86.56 138 LYS B CA 1
ATOM 3892 C C . LYS B 1 138 ? 17.422 7.164 3.846 1 86.56 138 LYS B C 1
ATOM 3894 O O . LYS B 1 138 ? 17.219 5.973 4.086 1 86.56 138 LYS B O 1
ATOM 3899 N N . LYS B 1 139 ? 16.844 7.93 2.867 1 82.25 139 LYS B N 1
ATOM 3900 C CA . LYS B 1 139 ? 16.062 7.199 1.874 1 82.25 139 LYS B CA 1
ATOM 3901 C C . LYS B 1 139 ? 16.938 6.215 1.105 1 82.25 139 LYS B C 1
ATOM 3903 O O . LYS B 1 139 ? 17.969 6.594 0.546 1 82.25 139 LYS B O 1
ATOM 3908 N N . LYS B 1 140 ? 16.625 5.004 1.178 1 84.88 140 LYS B N 1
ATOM 3909 C CA . LYS B 1 140 ? 17.406 3.977 0.485 1 84.88 140 LYS B CA 1
ATOM 3910 C C . LYS B 1 140 ? 16.766 3.611 -0.85 1 84.88 140 LYS B C 1
ATOM 3912 O O . LYS B 1 140 ? 15.531 3.559 -0.96 1 84.88 140 LYS B O 1
ATOM 3917 N N . ASP B 1 141 ? 17.656 3.43 -1.795 1 87.69 141 ASP B N 1
ATOM 3918 C CA . ASP B 1 141 ? 17.156 2.945 -3.08 1 87.69 141 ASP B CA 1
ATOM 3919 C C . ASP B 1 141 ? 16.625 1.522 -2.961 1 87.69 141 ASP B C 1
ATOM 3921 O O . ASP B 1 141 ? 17.203 0.687 -2.27 1 87.69 141 ASP B O 1
ATOM 3925 N N . LEU B 1 142 ? 15.531 1.351 -3.58 1 91.5 142 LEU B N 1
ATOM 3926 C CA . LEU B 1 142 ? 14.883 0.043 -3.586 1 91.5 142 LEU B CA 1
ATOM 3927 C C . LEU B 1 142 ? 15.062 -0.65 -4.93 1 91.5 142 LEU B C 1
ATOM 3929 O O . LEU B 1 142 ? 15.148 0.012 -5.969 1 91.5 142 LEU B O 1
ATOM 3933 N N . HIS B 1 143 ? 15.211 -1.945 -4.891 1 95.06 143 HIS B N 1
ATOM 3934 C CA . HIS B 1 143 ? 15.25 -2.771 -6.09 1 95.06 143 HIS B CA 1
ATOM 3935 C C . HIS B 1 143 ? 14.344 -3.988 -5.957 1 95.06 143 HIS B C 1
ATOM 3937 O O . HIS B 1 143 ? 14.211 -4.555 -4.867 1 95.06 143 HIS B O 1
ATOM 3943 N N . ILE B 1 144 ? 13.688 -4.355 -7.062 1 95.94 144 ILE B N 1
ATOM 3944 C CA . ILE B 1 144 ? 12.867 -5.559 -7.094 1 95.94 144 ILE B CA 1
ATOM 3945 C C . ILE B 1 144 ? 13.719 -6.758 -7.488 1 95.94 144 ILE B C 1
ATOM 3947 O O . ILE B 1 144 ? 14.539 -6.672 -8.406 1 95.94 144 ILE B O 1
ATOM 3951 N N . VAL B 1 145 ? 13.578 -7.805 -6.793 1 96.94 145 VAL B N 1
ATOM 3952 C CA . VAL B 1 145 ? 14.203 -9.078 -7.125 1 96.94 145 VAL B CA 1
ATOM 3953 C C . VAL B 1 145 ? 13.133 -10.102 -7.488 1 96.94 145 VAL B C 1
ATOM 3955 O O . VAL B 1 145 ? 12.188 -10.312 -6.727 1 96.94 145 VAL B O 1
ATOM 3958 N N . ASP B 1 146 ? 13.156 -10.625 -8.648 1 96.81 146 ASP B N 1
ATOM 3959 C CA . ASP B 1 146 ? 12.383 -11.797 -9.016 1 96.81 146 ASP B CA 1
ATOM 3960 C C . ASP B 1 146 ? 13.141 -13.086 -8.695 1 96.81 146 ASP B C 1
ATOM 3962 O O . ASP B 1 146 ? 13.945 -13.555 -9.5 1 96.81 146 ASP B O 1
ATOM 3966 N N . GLU B 1 147 ? 12.844 -13.633 -7.559 1 97.94 147 GLU B N 1
ATOM 3967 C CA . GLU B 1 147 ? 13.625 -14.75 -7.047 1 97.94 147 GLU B CA 1
ATOM 3968 C C . GLU B 1 147 ? 13.086 -16.078 -7.562 1 97.94 147 GLU B C 1
ATOM 3970 O O . GLU B 1 147 ? 11.984 -16.5 -7.191 1 97.94 147 GLU B O 1
ATOM 3975 N N . THR B 1 148 ? 13.812 -16.703 -8.43 1 97.38 148 THR B N 1
ATOM 3976 C CA . THR B 1 148 ? 13.531 -18.078 -8.789 1 97.38 148 THR B CA 1
ATOM 3977 C C . THR B 1 148 ? 13.945 -19.031 -7.672 1 97.38 148 THR B C 1
ATOM 3979 O O . THR B 1 148 ? 14.648 -18.625 -6.738 1 97.38 148 THR B O 1
ATOM 3982 N N . TYR B 1 149 ? 13.477 -20.266 -7.832 1 97.44 149 TYR B N 1
ATOM 3983 C CA . TYR B 1 149 ? 13.867 -21.219 -6.809 1 97.44 149 TYR B CA 1
ATOM 3984 C C . TYR B 1 149 ? 15.375 -21.438 -6.809 1 97.44 149 TYR B C 1
ATOM 3986 O O . TYR B 1 149 ? 15.984 -21.641 -5.754 1 97.44 149 TYR B O 1
ATOM 3994 N N . GLU B 1 150 ? 16 -21.391 -7.949 1 97.56 150 GLU B N 1
ATOM 3995 C CA . GLU B 1 150 ? 17.453 -21.5 -8.055 1 97.56 150 GLU B CA 1
ATOM 3996 C C . GLU B 1 150 ? 18.156 -20.375 -7.305 1 97.56 150 GLU B C 1
ATOM 3998 O O . GLU B 1 150 ? 19.125 -20.609 -6.59 1 97.56 150 GLU B O 1
ATOM 4003 N N . LEU B 1 151 ? 17.688 -19.203 -7.512 1 97.56 151 LEU B N 1
ATOM 4004 C CA . LEU B 1 151 ? 18.25 -18.062 -6.805 1 97.56 151 LEU B CA 1
ATOM 4005 C C . LEU B 1 151 ? 18.047 -18.188 -5.301 1 97.56 151 LEU B C 1
ATOM 4007 O O . LEU B 1 151 ? 18.906 -17.812 -4.512 1 97.56 151 LEU B O 1
ATOM 4011 N N . TYR B 1 152 ? 16.891 -18.766 -4.918 1 98.06 152 TYR B N 1
ATOM 4012 C CA . TYR B 1 152 ? 16.625 -19.031 -3.508 1 98.06 152 TYR B CA 1
ATOM 4013 C C . TYR B 1 152 ? 17.688 -19.953 -2.924 1 98.06 152 TYR B C 1
ATOM 4015 O O . TYR B 1 152 ? 18.281 -19.656 -1.888 1 98.06 152 TYR B O 1
ATOM 4023 N N . GLU B 1 153 ? 17.922 -20.938 -3.574 1 97.56 153 GLU B N 1
ATOM 4024 C CA . GLU B 1 153 ? 18.875 -21.938 -3.094 1 97.56 153 GLU B CA 1
ATOM 4025 C C . GLU B 1 153 ? 20.297 -21.391 -3.064 1 97.56 153 GLU B C 1
ATOM 4027 O O . GLU B 1 153 ? 21.062 -21.688 -2.143 1 97.56 153 GLU B O 1
ATOM 4032 N N . LYS B 1 154 ? 20.578 -20.562 -4.012 1 97.25 154 LYS B N 1
ATOM 4033 C CA . LYS B 1 154 ? 21.969 -20.125 -4.195 1 97.25 154 LYS B CA 1
ATOM 4034 C C . LYS B 1 154 ? 22.266 -18.891 -3.35 1 97.25 154 LYS B C 1
ATOM 4036 O O . LYS B 1 154 ? 23.406 -18.688 -2.912 1 97.25 154 LYS B O 1
ATOM 4041 N N . ILE B 1 155 ? 21.281 -18.094 -3.133 1 96.94 155 ILE B N 1
ATOM 4042 C CA . ILE B 1 155 ? 21.578 -16.797 -2.531 1 96.94 155 ILE B CA 1
ATOM 4043 C C . ILE B 1 155 ? 20.812 -16.656 -1.223 1 96.94 155 ILE B C 1
ATOM 4045 O O . ILE B 1 155 ? 21.406 -16.516 -0.152 1 96.94 155 ILE B O 1
ATOM 4049 N N . THR B 1 156 ? 19.5 -16.75 -1.282 1 96.56 156 THR B N 1
ATOM 4050 C CA . THR B 1 156 ? 18.641 -16.422 -0.148 1 96.56 156 THR B CA 1
ATOM 4051 C C . THR B 1 156 ? 18.828 -17.422 0.982 1 96.56 156 THR B C 1
ATOM 4053 O O . THR B 1 156 ? 19.031 -17.047 2.135 1 96.56 156 THR B O 1
ATOM 4056 N N . LEU B 1 157 ? 18.797 -18.688 0.651 1 96 157 LEU B N 1
ATOM 4057 C CA . LEU B 1 157 ? 18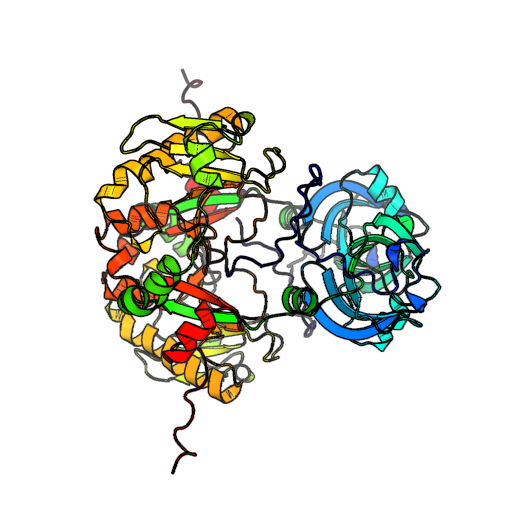.875 -19.734 1.662 1 96 157 LEU B CA 1
ATOM 4058 C C . LEU B 1 157 ? 20.188 -19.656 2.42 1 96 157 LEU B C 1
ATOM 4060 O O . LEU B 1 157 ? 20.203 -19.656 3.652 1 96 157 LEU B O 1
ATOM 4064 N N . PRO B 1 158 ? 21.312 -19.547 1.712 1 95 158 PRO B N 1
ATOM 4065 C CA . PRO B 1 158 ? 22.578 -19.391 2.438 1 95 158 PRO B CA 1
ATOM 4066 C C . PRO B 1 158 ? 22.609 -18.125 3.295 1 95 158 PRO B C 1
ATOM 4068 O O . PRO B 1 158 ? 23.188 -18.125 4.387 1 95 158 PRO B O 1
ATOM 4071 N N . HIS B 1 159 ? 22.047 -17.094 2.809 1 93 159 HIS B N 1
ATOM 4072 C CA . HIS B 1 159 ? 21.969 -15.852 3.572 1 93 159 HIS B CA 1
ATOM 4073 C C . HIS B 1 159 ? 21.188 -16.047 4.871 1 93 159 HIS B C 1
ATOM 4075 O O . HIS B 1 159 ? 21.641 -15.609 5.934 1 93 159 HIS B O 1
ATOM 4081 N N . ILE B 1 160 ? 20.109 -16.75 4.836 1 90.06 160 ILE B N 1
ATOM 4082 C CA . ILE B 1 160 ? 19.234 -16.984 5.98 1 90.06 160 ILE B CA 1
ATOM 4083 C C . ILE B 1 160 ? 19.938 -17.906 6.977 1 90.06 160 ILE B C 1
ATOM 4085 O O . ILE B 1 160 ? 19.859 -17.703 8.188 1 90.06 160 ILE B O 1
ATOM 4089 N N . THR B 1 161 ? 20.547 -18.844 6.438 1 89.56 161 THR B N 1
ATOM 4090 C CA . THR B 1 161 ? 21.156 -19.859 7.297 1 89.56 161 THR B CA 1
ATOM 4091 C C . THR B 1 161 ? 22.422 -19.312 7.949 1 89.56 161 THR B C 1
ATOM 4093 O O . THR B 1 161 ? 22.797 -19.75 9.039 1 89.56 161 THR B O 1
ATOM 4096 N N . SER B 1 162 ? 22.969 -18.344 7.305 1 87.81 162 SER B N 1
ATOM 4097 C CA . SER B 1 162 ? 24.203 -17.781 7.844 1 87.81 162 SER B CA 1
ATOM 4098 C C . SER B 1 162 ? 23.906 -16.719 8.898 1 87.81 162 SER B C 1
ATOM 4100 O O . SER B 1 162 ? 24.719 -16.484 9.797 1 87.81 162 SER B O 1
ATOM 4102 N N . GLN B 1 163 ? 22.844 -16.141 8.68 1 76.69 163 GLN B N 1
ATOM 4103 C CA . GLN B 1 163 ? 22.516 -15.07 9.609 1 76.69 163 GLN B CA 1
ATOM 4104 C C . GLN B 1 163 ? 21.828 -15.617 10.859 1 76.69 163 GLN B C 1
ATOM 4106 O O . GLN B 1 163 ? 21.094 -16.594 10.789 1 76.69 163 GLN B O 1
ATOM 4111 N N . GLN B 1 164 ? 22.438 -15.594 12.023 1 66.69 164 GLN B N 1
ATOM 4112 C CA . GLN B 1 164 ? 21.891 -16.031 13.305 1 66.69 164 GLN B CA 1
ATOM 4113 C C . GLN B 1 164 ? 20.641 -15.234 13.68 1 66.69 164 GLN B C 1
ATOM 4115 O O . GLN B 1 164 ? 20.688 -14.414 14.594 1 66.69 164 GLN B O 1
ATOM 4120 N N . PHE B 1 165 ? 19.578 -15.43 12.867 1 70.25 165 PHE B N 1
ATOM 4121 C CA . PHE B 1 165 ? 18.344 -14.742 13.25 1 70.25 165 PHE B CA 1
ATOM 4122 C C . PHE B 1 165 ? 17.719 -15.406 14.469 1 70.25 165 PHE B C 1
ATOM 4124 O O . PHE B 1 165 ? 17.547 -16.625 14.5 1 70.25 165 PHE B O 1
ATOM 4131 N N . SER B 1 166 ? 17.578 -14.625 15.5 1 77.69 166 SER B N 1
ATOM 4132 C CA . SER B 1 166 ? 17.062 -15.18 16.75 1 77.69 166 SER B CA 1
ATOM 4133 C C . SER B 1 166 ? 15.555 -15.438 16.641 1 77.69 166 SER B C 1
ATOM 4135 O O . SER B 1 166 ? 14.805 -14.594 16.156 1 77.69 166 SER B O 1
ATOM 4137 N N . LEU B 1 167 ? 15.203 -16.703 16.938 1 86.94 167 LEU B N 1
ATOM 4138 C CA . LEU B 1 167 ? 13.797 -17.062 17.047 1 86.94 167 LEU B CA 1
ATOM 4139 C C . LEU B 1 167 ? 13.367 -17.188 18.5 1 86.94 167 LEU B C 1
ATOM 4141 O O . LEU B 1 167 ? 12.375 -17.844 18.812 1 86.94 167 LEU B O 1
ATOM 4145 N N . GLU B 1 168 ? 14.094 -16.562 19.328 1 86.06 168 GLU B N 1
ATOM 4146 C CA . GLU B 1 168 ? 13.891 -16.703 20.766 1 86.06 168 GLU B CA 1
ATOM 4147 C C . GLU B 1 168 ? 12.492 -16.234 21.172 1 86.06 168 GLU B C 1
ATOM 4149 O O . GLU B 1 168 ? 11.82 -16.891 21.969 1 86.06 168 GLU B O 1
ATOM 4154 N N . TRP B 1 169 ? 12.102 -15.133 20.656 1 85.12 169 TRP B N 1
ATOM 4155 C CA . TRP B 1 169 ? 10.789 -14.594 21 1 85.12 169 TRP B CA 1
ATOM 4156 C C . TRP B 1 169 ? 9.688 -15.578 20.625 1 85.12 169 TRP B C 1
ATOM 4158 O O . TRP B 1 169 ? 8.773 -15.82 21.422 1 85.12 169 TRP B O 1
ATOM 4168 N N . ILE B 1 170 ? 9.773 -16.141 19.484 1 90 170 ILE B N 1
ATOM 4169 C CA . ILE B 1 170 ? 8.789 -17.094 18.984 1 90 170 ILE B CA 1
ATOM 4170 C C . ILE B 1 170 ? 8.812 -18.344 19.859 1 90 170 ILE B C 1
ATOM 4172 O O . ILE B 1 170 ? 7.77 -18.828 20.281 1 90 170 ILE B O 1
ATOM 4176 N N . ASP B 1 171 ? 9.984 -18.812 20.125 1 92.31 171 ASP B N 1
ATOM 4177 C CA . ASP B 1 171 ? 10.141 -20 20.953 1 92.31 171 ASP B CA 1
ATOM 4178 C C . ASP B 1 171 ? 9.523 -19.797 22.344 1 92.31 171 ASP B C 1
ATOM 4180 O O . ASP B 1 171 ? 8.883 -20.703 22.891 1 92.31 171 ASP B O 1
ATOM 4184 N N . ASN B 1 172 ? 9.711 -18.672 22.844 1 91.62 172 ASN B N 1
ATOM 4185 C CA . ASN B 1 172 ? 9.172 -18.344 24.156 1 91.62 172 ASN B CA 1
ATOM 4186 C C . ASN B 1 172 ? 7.648 -18.297 24.156 1 91.62 172 ASN B C 1
ATOM 4188 O O . ASN B 1 172 ? 7 -18.703 25.109 1 91.62 172 ASN B O 1
ATOM 4192 N N . ILE B 1 173 ? 7.105 -17.812 23.109 1 91.25 173 ILE B N 1
ATOM 4193 C CA . ILE B 1 173 ? 5.652 -17.781 22.984 1 91.25 173 ILE B CA 1
ATOM 4194 C C . ILE B 1 173 ? 5.102 -19.203 22.906 1 91.25 173 ILE B C 1
ATOM 4196 O O . ILE B 1 173 ? 4.16 -19.547 23.625 1 91.25 173 ILE B O 1
ATOM 4200 N N . LEU B 1 174 ? 5.746 -19.984 22.109 1 93.44 174 LEU B N 1
ATOM 4201 C CA . LEU B 1 174 ? 5.289 -21.359 21.906 1 93.44 174 LEU B CA 1
ATOM 4202 C C . LEU B 1 174 ? 5.441 -22.188 23.172 1 93.44 174 LEU B C 1
ATOM 4204 O O . LEU B 1 174 ? 4.672 -23.125 23.406 1 93.44 174 LEU B O 1
ATOM 4208 N N . ALA B 1 175 ? 6.352 -21.781 24.016 1 93.12 175 ALA B N 1
ATOM 4209 C CA . ALA B 1 175 ? 6.602 -22.484 25.266 1 93.12 175 ALA B CA 1
ATOM 4210 C C . ALA B 1 175 ? 5.832 -21.844 26.422 1 93.12 175 ALA B C 1
ATOM 4212 O O . ALA B 1 175 ? 5.984 -22.25 27.578 1 93.12 175 ALA B O 1
ATOM 4213 N N . HIS B 1 176 ? 5.09 -20.844 26.156 1 92.75 176 HIS B N 1
ATOM 4214 C CA . HIS B 1 176 ? 4.273 -20.156 27.141 1 92.75 176 HIS B CA 1
ATOM 4215 C C . HIS B 1 176 ? 5.145 -19.453 28.188 1 92.75 176 HIS B C 1
ATOM 4217 O O . HIS B 1 176 ? 4.793 -19.422 29.359 1 92.75 176 HIS B O 1
ATOM 4223 N N . LYS B 1 177 ? 6.25 -19.031 27.781 1 87.94 177 LYS B N 1
ATOM 4224 C CA . LYS B 1 177 ? 7.184 -18.344 28.656 1 87.94 177 LYS B CA 1
ATOM 4225 C C . LYS B 1 177 ? 7.098 -16.828 28.469 1 87.94 177 LYS B C 1
ATOM 4227 O O . LYS B 1 177 ? 7.605 -16.062 29.281 1 87.94 177 LYS B O 1
ATOM 4232 N N . ALA B 1 178 ? 6.555 -16.469 27.469 1 79.31 178 ALA B N 1
ATOM 4233 C CA . ALA B 1 178 ? 6.41 -15.039 27.172 1 79.31 178 ALA B CA 1
ATOM 4234 C C . ALA B 1 178 ? 5.016 -14.734 26.625 1 79.31 178 ALA B C 1
ATOM 4236 O O . ALA B 1 178 ? 4.359 -15.602 26.047 1 79.31 178 ALA B O 1
ATOM 4237 N N . GLU B 1 179 ? 4.551 -13.555 26.766 1 77.06 179 GLU B N 1
ATOM 4238 C CA . GLU B 1 179 ? 3.348 -12.977 26.188 1 77.06 179 GLU B CA 1
ATOM 4239 C C . GLU B 1 179 ? 2.117 -13.828 26.5 1 77.06 179 GLU B C 1
ATOM 4241 O O . GLU B 1 179 ? 1.222 -13.969 25.656 1 77.06 179 GLU B O 1
ATOM 4246 N N . GLN B 1 180 ? 2.041 -14.523 27.594 1 84.81 180 GLN B N 1
ATOM 4247 C CA . GLN B 1 180 ? 0.917 -15.398 27.922 1 84.81 180 GLN B CA 1
ATOM 4248 C C . GLN B 1 180 ? -0.396 -14.617 27.938 1 84.81 180 GLN B C 1
ATOM 4250 O O . GLN B 1 180 ? -1.419 -15.102 27.453 1 8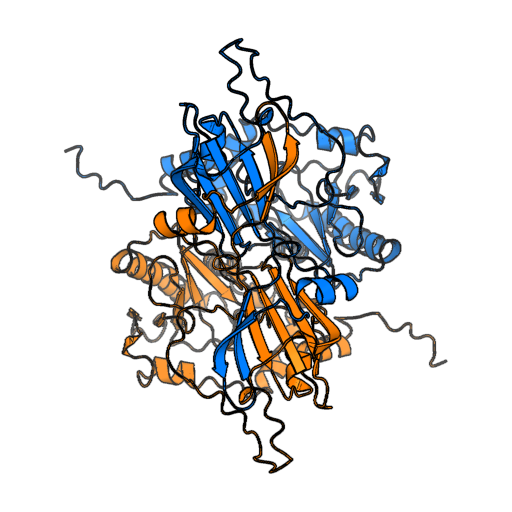4.81 180 GLN B O 1
ATOM 4255 N N . ASP B 1 181 ? -0.315 -13.445 28.344 1 89.38 181 ASP B N 1
ATOM 4256 C CA . ASP B 1 181 ? -1.509 -12.617 28.453 1 89.38 181 ASP B CA 1
ATOM 4257 C C . ASP B 1 181 ? -1.957 -12.102 27.094 1 89.38 181 ASP B C 1
ATOM 4259 O O . ASP B 1 181 ? -3.068 -11.586 26.953 1 89.38 181 ASP B O 1
ATOM 4263 N N . LYS B 1 182 ? -1.121 -12.312 26.109 1 90.75 182 LYS B N 1
ATOM 4264 C CA . LYS B 1 182 ? -1.418 -11.797 24.781 1 90.75 182 LYS B CA 1
ATOM 4265 C C . LYS B 1 182 ? -1.891 -12.914 23.859 1 90.75 182 LYS B C 1
ATOM 4267 O O . LYS B 1 182 ? -2.186 -12.664 22.688 1 90.75 182 LYS B O 1
ATOM 4272 N N . ILE B 1 183 ? -1.969 -14.109 24.375 1 94.19 183 ILE B N 1
ATOM 4273 C CA . ILE B 1 183 ? -2.445 -15.234 23.578 1 94.19 183 ILE B CA 1
ATOM 4274 C C . ILE B 1 183 ? -3.967 -15.18 23.469 1 94.19 183 ILE B C 1
ATOM 4276 O O . ILE B 1 183 ? -4.668 -15.062 24.469 1 94.19 183 ILE B O 1
ATOM 4280 N N . VAL B 1 184 ? -4.441 -15.289 22.297 1 95.25 184 VAL B N 1
ATOM 4281 C CA . VAL B 1 184 ? -5.867 -15.156 22.031 1 95.25 184 VAL B CA 1
ATOM 4282 C C . VAL B 1 184 ? -6.473 -16.531 21.766 1 95.25 184 VAL B C 1
ATOM 4284 O O . VAL B 1 184 ? -7.664 -16.75 22 1 95.25 184 VAL B O 1
ATOM 4287 N N . TYR B 1 185 ? -5.742 -17.438 21.188 1 96.88 185 TYR B N 1
ATOM 4288 C CA . TYR B 1 185 ? -6.219 -18.75 20.781 1 96.88 185 TYR B CA 1
ATOM 4289 C C . TYR B 1 185 ? -5.066 -19.75 20.688 1 96.88 185 TYR B C 1
ATOM 4291 O O . TYR B 1 185 ? -3.934 -19.375 20.391 1 96.88 185 TYR B O 1
ATOM 4299 N N . GLU B 1 186 ? -5.379 -20.953 21.016 1 97.44 186 GLU B N 1
ATOM 4300 C CA . GLU B 1 186 ? -4.395 -22.016 20.875 1 97.44 186 GLU B CA 1
ATOM 4301 C C . GLU B 1 186 ? -5.062 -23.328 20.469 1 97.44 186 GLU B C 1
ATOM 4303 O O . GLU B 1 186 ? -6.047 -23.75 21.094 1 97.44 186 GLU B O 1
ATOM 4308 N N . ASP B 1 187 ? -4.66 -23.859 19.391 1 97.75 187 ASP B N 1
ATOM 4309 C CA . ASP B 1 187 ? -4.922 -25.234 19 1 97.75 187 ASP B CA 1
ATOM 4310 C C . ASP B 1 187 ? -3.711 -26.125 19.281 1 97.75 187 ASP B C 1
ATOM 4312 O O . ASP B 1 187 ? -2.664 -25.969 18.641 1 97.75 187 ASP B O 1
ATOM 4316 N N . THR B 1 188 ? -3.832 -27.141 20.094 1 95.69 188 THR B N 1
ATOM 4317 C CA . THR B 1 188 ? -2.691 -27.859 20.656 1 95.69 188 THR B CA 1
ATOM 4318 C C . THR B 1 188 ? -2.328 -29.047 19.766 1 95.69 188 THR B C 1
ATOM 4320 O O . THR B 1 188 ? -1.398 -29.797 20.078 1 95.69 188 THR B O 1
ATOM 4323 N N . ASN B 1 189 ? -3.078 -29.234 18.688 1 96.75 189 ASN B N 1
ATOM 4324 C CA . ASN B 1 189 ? -2.697 -30.312 17.797 1 96.75 189 ASN B CA 1
ATOM 4325 C C . ASN B 1 189 ? -1.246 -30.188 17.344 1 96.75 189 ASN B C 1
ATOM 4327 O O . ASN B 1 189 ? -0.838 -29.141 16.844 1 96.75 189 ASN B O 1
ATOM 4331 N N . LYS B 1 190 ? -0.47 -31.188 17.391 1 92.69 190 LYS B N 1
ATOM 4332 C CA . LYS B 1 190 ? 0.965 -31.141 17.125 1 92.69 190 LYS B CA 1
ATOM 4333 C C . LYS B 1 190 ? 1.239 -30.891 15.641 1 92.69 190 LYS B C 1
ATOM 4335 O O . LYS B 1 190 ? 2.219 -30.234 15.281 1 92.69 190 LYS B O 1
ATOM 4340 N N . GLU B 1 191 ? 0.399 -31.375 14.797 1 95.31 191 GLU B N 1
ATOM 4341 C CA . GLU B 1 191 ? 0.645 -31.312 13.359 1 95.31 191 GLU B CA 1
ATOM 4342 C C . GLU B 1 191 ? -0.008 -30.094 12.742 1 95.31 191 GLU B C 1
ATOM 4344 O O . GLU B 1 191 ? 0.576 -29.438 11.867 1 95.31 191 GLU B O 1
ATOM 4349 N N . THR B 1 192 ? -1.179 -29.734 13.18 1 97.5 192 THR B N 1
ATOM 4350 C CA . THR B 1 192 ? -1.93 -28.656 12.539 1 97.5 192 THR B CA 1
ATOM 4351 C C . THR B 1 192 ? -2.217 -27.531 13.516 1 97.5 192 THR B C 1
ATOM 4353 O O . THR B 1 192 ? -2.973 -26.609 13.211 1 97.5 192 THR B O 1
ATOM 4356 N N . GLY B 1 193 ? -1.62 -27.656 14.695 1 98.12 193 GLY B N 1
ATOM 4357 C CA . GLY B 1 193 ? -1.909 -26.688 15.727 1 98.12 193 GLY B CA 1
ATOM 4358 C C . GLY B 1 193 ? -1.07 -25.422 15.609 1 98.12 193 GLY B C 1
ATOM 4359 O O . GLY B 1 193 ? -0.091 -25.391 14.859 1 98.12 193 GLY B O 1
ATOM 4360 N N . PHE B 1 194 ? -1.485 -24.344 16.344 1 98.44 194 PHE B N 1
ATOM 4361 C CA . PHE B 1 194 ? -0.854 -23.031 16.297 1 98.44 194 PHE B CA 1
ATOM 4362 C C . PHE B 1 194 ? -1.345 -22.156 17.453 1 98.44 194 PHE B C 1
ATOM 4364 O O . PHE B 1 194 ? -2.324 -22.484 18.125 1 98.44 194 PHE B O 1
ATOM 4371 N N . ILE B 1 195 ? -0.623 -21.125 17.688 1 97.75 195 ILE B N 1
ATOM 4372 C CA . ILE B 1 195 ? -0.989 -20.109 18.656 1 97.75 195 ILE B CA 1
ATOM 4373 C C . ILE B 1 195 ? -1.268 -18.797 17.953 1 97.75 195 ILE B C 1
ATOM 4375 O O . ILE B 1 195 ? -0.542 -18.406 17.031 1 97.75 195 ILE B O 1
ATOM 4379 N N . ILE B 1 196 ? -2.391 -18.141 18.312 1 98 196 ILE B N 1
ATOM 4380 C CA . ILE B 1 196 ? -2.631 -16.766 17.859 1 98 196 ILE B CA 1
ATOM 4381 C C . ILE B 1 196 ? -2.312 -15.797 19 1 98 196 ILE B C 1
ATOM 4383 O O . ILE B 1 196 ? -2.846 -15.922 20.109 1 98 196 ILE B O 1
ATOM 4387 N N . VAL B 1 197 ? -1.431 -14.844 18.688 1 95.56 197 VAL B N 1
ATOM 4388 C CA . VAL B 1 197 ? -0.985 -13.891 19.703 1 95.56 197 VAL B CA 1
ATOM 4389 C C . VAL B 1 197 ? -1.107 -12.461 19.156 1 95.56 197 VAL B C 1
ATOM 4391 O O . VAL B 1 197 ? -1.23 -12.266 17.953 1 95.56 197 VAL B O 1
ATOM 4394 N N . HIS B 1 198 ? -1.172 -11.508 20.031 1 93 198 HIS B N 1
ATOM 4395 C CA . HIS B 1 198 ? -1.154 -10.102 19.625 1 93 198 HIS B CA 1
ATOM 4396 C C . HIS B 1 198 ? 0.121 -9.766 18.859 1 93 198 HIS B C 1
ATOM 4398 O O . HIS B 1 198 ? 1.214 -10.18 19.25 1 93 198 HIS B O 1
ATOM 4404 N N . ASP B 1 199 ? -0.069 -9.102 17.75 1 88.06 199 ASP B N 1
ATOM 4405 C CA . ASP B 1 199 ? 1.102 -8.484 17.125 1 88.06 199 ASP B CA 1
ATOM 4406 C C . ASP B 1 199 ? 1.771 -7.5 18.078 1 88.06 199 ASP B C 1
ATOM 4408 O O . ASP B 1 199 ? 1.093 -6.809 18.844 1 88.06 199 ASP B O 1
ATOM 4412 N N . LEU B 1 200 ? 3.035 -7.34 18.031 1 75.38 200 LEU B N 1
ATOM 4413 C CA . LEU B 1 200 ? 3.795 -6.473 18.922 1 75.38 200 LEU B CA 1
ATOM 4414 C C . LEU B 1 200 ? 3.346 -5.023 18.781 1 75.38 200 LEU B C 1
ATOM 4416 O O . LEU B 1 200 ? 3.389 -4.262 19.766 1 75.38 200 LEU B O 1
ATOM 4420 N N . LYS B 1 201 ? 2.891 -4.66 17.625 1 70.88 201 LYS B N 1
ATOM 4421 C CA . LYS B 1 201 ? 2.561 -3.266 17.359 1 70.88 201 LYS B CA 1
ATOM 4422 C C . LYS B 1 201 ? 1.079 -2.992 17.594 1 70.88 201 LYS B C 1
ATOM 4424 O O . LYS B 1 201 ? 0.622 -1.854 17.469 1 70.88 201 LYS B O 1
ATOM 4429 N N . TRP B 1 202 ? 0.346 -3.975 17.938 1 82.69 202 TRP B N 1
ATOM 4430 C CA . TRP B 1 202 ? -1.097 -3.812 18.078 1 82.69 202 TRP B CA 1
ATOM 4431 C C . TRP B 1 202 ? -1.438 -3.182 19.422 1 82.69 202 TRP B C 1
ATOM 4433 O O . TRP B 1 202 ? -0.852 -3.535 20.453 1 82.69 202 TRP B O 1
ATOM 4443 N N . ASP B 1 203 ? -2.354 -2.24 19.422 1 74 203 ASP B N 1
ATOM 4444 C CA . ASP B 1 203 ? -2.709 -1.509 20.641 1 74 203 ASP B CA 1
ATOM 4445 C C . ASP B 1 203 ? -3.846 -2.201 21.391 1 74 203 ASP B C 1
ATOM 4447 O O . ASP B 1 203 ? -4.293 -1.722 22.422 1 74 203 ASP B O 1
ATOM 4451 N N . GLY B 1 204 ? -4.387 -3.242 20.859 1 80.31 204 GLY B N 1
ATOM 4452 C CA . GLY B 1 204 ? -5.406 -4.016 21.547 1 80.31 204 GLY B CA 1
ATOM 4453 C C . GLY B 1 204 ? -6.82 -3.611 21.188 1 80.31 204 GLY B C 1
ATOM 4454 O O . GLY B 1 204 ? -7.785 -4.238 21.625 1 80.31 204 GLY B O 1
ATOM 4455 N N . GLN B 1 205 ? -6.961 -2.645 20.328 1 83.88 205 GLN B N 1
ATOM 4456 C CA . GLN B 1 205 ? -8.289 -2.189 19.938 1 83.88 205 GLN B CA 1
ATOM 4457 C C . GLN B 1 205 ? -8.781 -2.93 18.688 1 83.88 205 GLN B C 1
ATOM 4459 O O . GLN B 1 205 ? -8.031 -3.09 17.719 1 83.88 205 GLN B O 1
ATOM 4464 N N . PRO B 1 206 ? -10.008 -3.299 18.719 1 85.12 206 PRO B N 1
ATOM 4465 C CA . PRO B 1 206 ? -10.539 -4.07 17.594 1 85.12 206 PRO B CA 1
ATOM 4466 C C . PRO B 1 206 ? -10.453 -3.314 16.266 1 85.12 206 PRO B C 1
ATOM 4468 O O . PRO B 1 206 ? -10.211 -3.922 15.219 1 85.12 206 PRO B O 1
ATOM 4471 N N . GLN B 1 207 ? -10.523 -2.041 16.281 1 82.38 207 GLN B N 1
ATOM 4472 C CA . GLN B 1 207 ? -10.516 -1.236 15.062 1 82.38 207 GLN B CA 1
ATOM 4473 C C . GLN B 1 207 ? -9.133 -1.203 14.43 1 82.38 207 GLN B C 1
ATOM 4475 O O . GLN B 1 207 ? -8.977 -0.765 13.281 1 82.38 207 GLN B O 1
ATOM 4480 N N . SER B 1 208 ? -8.164 -1.683 15.164 1 85.94 208 SER B N 1
ATOM 4481 C CA . SER B 1 208 ? -6.793 -1.771 14.664 1 85.94 208 SER B CA 1
ATOM 4482 C C . SER B 1 208 ? -6.242 -3.184 14.82 1 85.94 208 SER B C 1
ATOM 4484 O O . SER B 1 208 ? -5.035 -3.369 15.008 1 85.94 208 SER B O 1
ATOM 4486 N N . LEU B 1 209 ? -7.043 -4.098 14.781 1 92.56 209 LEU B N 1
ATOM 4487 C CA . LEU B 1 209 ? -6.711 -5.477 15.109 1 92.56 209 LEU B CA 1
ATOM 4488 C C . LEU B 1 209 ? -5.504 -5.953 14.305 1 92.56 209 LEU B C 1
ATOM 4490 O O . LEU B 1 209 ? -5.461 -5.785 13.086 1 92.56 209 LEU B O 1
ATOM 4494 N N . LYS B 1 210 ? -4.559 -6.477 14.953 1 93.56 210 LYS B N 1
ATOM 4495 C CA . LYS B 1 210 ? -3.377 -7.137 14.406 1 93.56 210 LYS B CA 1
ATOM 4496 C C . LYS B 1 210 ? -2.98 -8.344 15.25 1 93.56 210 LYS B C 1
ATOM 4498 O O . LYS B 1 210 ? -2.613 -8.195 16.422 1 93.56 210 LYS B O 1
ATOM 4503 N N . LEU B 1 211 ? -3.098 -9.469 14.648 1 96.31 211 LEU B N 1
ATOM 4504 C CA . LEU B 1 211 ? -2.758 -10.711 15.336 1 96.31 211 LEU B CA 1
ATOM 4505 C C . LEU B 1 211 ? -1.786 -11.539 14.5 1 96.31 211 LEU B C 1
ATOM 4507 O O . LEU B 1 211 ? -1.653 -11.328 13.297 1 96.31 211 LEU B O 1
ATOM 4511 N N . LEU B 1 212 ? -1.112 -12.438 15.195 1 96.5 212 LEU B N 1
ATOM 4512 C CA . LEU B 1 212 ? -0.141 -13.328 14.57 1 96.5 212 LEU B CA 1
ATOM 4513 C C . LEU B 1 212 ? -0.431 -14.789 14.922 1 96.5 212 LEU B C 1
ATOM 4515 O O . LEU B 1 212 ? -0.618 -15.117 16.094 1 96.5 212 LEU B O 1
ATOM 4519 N N . ALA B 1 213 ? -0.555 -15.586 13.906 1 98.19 213 ALA B N 1
ATOM 4520 C CA . ALA B 1 213 ? -0.652 -17.031 14.133 1 98.19 213 ALA B CA 1
ATOM 4521 C C . ALA B 1 213 ? 0.707 -17.703 13.969 1 98.19 213 ALA B C 1
ATOM 4523 O O . ALA B 1 213 ? 1.368 -17.531 12.938 1 98.19 213 ALA B O 1
ATOM 4524 N N . LEU B 1 214 ? 1.097 -18.484 14.945 1 97.5 214 LEU B N 1
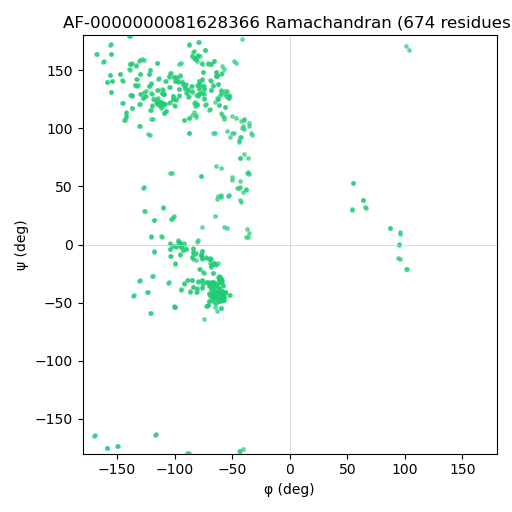ATOM 4525 C CA . LEU B 1 214 ? 2.373 -19.188 14.984 1 97.5 214 LEU B CA 1
ATOM 4526 C C . LEU B 1 214 ? 2.16 -20.688 15.07 1 97.5 214 LEU B C 1
ATOM 4528 O O . LEU B 1 214 ? 1.786 -21.219 16.125 1 97.5 214 LEU B O 1
ATOM 4532 N N . PRO B 1 215 ? 2.434 -21.391 13.992 1 98.31 215 PRO B N 1
ATOM 4533 C CA . PRO B 1 215 ? 2.262 -22.844 14.031 1 98.31 215 PRO B CA 1
ATOM 4534 C C . PRO B 1 215 ? 3.314 -23.547 14.891 1 98.31 215 PRO B C 1
ATOM 4536 O O . PRO B 1 215 ? 4.418 -23.031 15.062 1 98.31 215 PRO B O 1
ATOM 4539 N N . PHE B 1 216 ? 2.965 -24.734 15.383 1 97.25 216 PHE B N 1
ATOM 4540 C CA . PHE B 1 216 ? 3.936 -25.547 16.109 1 97.25 216 PHE B CA 1
ATOM 4541 C C . PHE B 1 216 ? 4.914 -26.203 15.141 1 97.25 216 PHE B C 1
ATOM 4543 O O . PHE B 1 216 ? 6.082 -26.406 15.477 1 97.25 216 PHE B O 1
ATOM 4550 N N . GLN B 1 217 ? 4.348 -26.578 14.023 1 96.25 217 GLN B N 1
ATOM 4551 C CA . GLN B 1 217 ? 5.23 -27.094 12.984 1 96.25 217 GLN B CA 1
ATOM 4552 C C . GLN B 1 217 ? 6.227 -26.031 12.523 1 96.25 217 GLN B C 1
ATOM 4554 O O . GLN B 1 217 ? 5.828 -24.938 12.117 1 96.25 217 GLN B O 1
ATOM 4559 N N . LYS B 1 218 ? 7.453 -26.359 12.586 1 94.12 218 LYS B N 1
ATOM 4560 C CA . LYS B 1 218 ? 8.484 -25.406 12.211 1 94.12 218 LYS B CA 1
ATOM 4561 C C . LYS B 1 218 ? 8.672 -25.359 10.695 1 94.12 218 LYS B C 1
ATOM 4563 O O . LYS B 1 218 ? 9.094 -26.359 10.094 1 94.12 218 LYS B O 1
ATOM 4568 N N . VAL B 1 219 ? 8.297 -24.328 10.094 1 95.56 219 VAL B N 1
ATOM 4569 C CA . VAL B 1 219 ? 8.492 -24 8.68 1 95.56 219 VAL B CA 1
ATOM 4570 C C . VAL B 1 219 ? 9.18 -22.641 8.555 1 95.56 219 VAL B C 1
ATOM 4572 O O . VAL B 1 219 ? 8.758 -21.672 9.18 1 95.56 219 VAL B O 1
ATOM 4575 N N . ARG B 1 220 ? 10.188 -22.547 7.773 1 93.75 220 ARG B N 1
ATOM 4576 C CA . ARG B 1 220 ? 11 -21.344 7.719 1 93.75 220 ARG B CA 1
ATOM 4577 C C . ARG B 1 220 ? 10.242 -20.203 7.016 1 93.75 220 ARG B C 1
ATOM 4579 O O . ARG B 1 220 ? 10.258 -19.062 7.48 1 93.75 220 ARG B O 1
ATOM 4586 N N . SER B 1 221 ? 9.758 -20.5 5.848 1 95.81 221 SER B N 1
ATOM 4587 C CA . SER B 1 221 ? 9.07 -19.5 5.031 1 95.81 221 SER B CA 1
ATOM 4588 C C . SER B 1 221 ? 8.172 -20.172 3.992 1 95.81 221 SER B C 1
ATOM 4590 O O . SER B 1 221 ? 8.078 -21.406 3.945 1 95.81 221 SER B O 1
ATOM 4592 N N . MET B 1 222 ? 7.594 -19.406 3.156 1 97.12 222 MET B N 1
ATOM 4593 C CA . MET B 1 222 ? 6.703 -19.875 2.1 1 97.12 222 MET B CA 1
ATOM 4594 C C . MET B 1 222 ? 7.438 -20.812 1.147 1 97.12 222 MET B C 1
ATOM 4596 O O . MET B 1 222 ? 6.836 -21.719 0.576 1 97.12 222 MET B O 1
ATOM 4600 N N . ARG B 1 223 ? 8.695 -20.656 1.012 1 97.94 223 ARG B N 1
ATOM 4601 C CA . ARG B 1 223 ? 9.492 -21.438 0.073 1 97.94 223 ARG B CA 1
ATOM 4602 C C . ARG B 1 223 ? 9.492 -22.906 0.46 1 97.94 223 ARG B C 1
ATOM 4604 O O . ARG B 1 223 ? 9.781 -23.781 -0.371 1 97.94 223 ARG B O 1
ATOM 4611 N N . GLU B 1 224 ? 9.125 -23.172 1.652 1 97.38 224 GLU B N 1
ATOM 4612 C CA . GLU B 1 224 ? 9.164 -24.562 2.131 1 97.38 224 GLU B CA 1
ATOM 4613 C C . GLU B 1 224 ? 7.773 -25.188 2.111 1 97.38 224 GLU B C 1
ATOM 4615 O O . GLU B 1 224 ? 7.617 -26.375 2.43 1 97.38 224 GLU B O 1
ATOM 4620 N N . LEU B 1 225 ? 6.785 -24.453 1.718 1 98.5 225 LEU B N 1
ATOM 4621 C CA . LEU B 1 225 ? 5.41 -24.938 1.748 1 98.5 225 LEU B CA 1
ATOM 4622 C C . LEU B 1 225 ? 5.152 -25.906 0.601 1 98.5 225 LEU B C 1
ATOM 4624 O O . LEU B 1 225 ? 5.641 -25.703 -0.513 1 98.5 225 LEU B O 1
ATOM 4628 N N . ASN B 1 226 ? 4.406 -26.906 0.854 1 98.44 226 ASN B N 1
ATOM 4629 C CA . ASN B 1 226 ? 3.873 -27.859 -0.119 1 98.44 226 ASN B CA 1
ATOM 4630 C C . ASN B 1 226 ? 2.523 -28.422 0.323 1 98.44 226 ASN B C 1
ATOM 4632 O O . ASN B 1 226 ? 1.959 -27.969 1.324 1 98.44 226 ASN B O 1
ATOM 4636 N N . ALA B 1 227 ? 2.004 -29.391 -0.406 1 98.12 227 ALA B N 1
ATOM 4637 C CA . ALA B 1 227 ? 0.649 -29.891 -0.19 1 98.12 227 ALA B CA 1
ATOM 4638 C C . ALA B 1 227 ? 0.501 -30.484 1.207 1 98.12 227 ALA B C 1
ATOM 4640 O O . ALA B 1 227 ? -0.594 -30.5 1.772 1 98.12 227 ALA B O 1
ATOM 4641 N N . SER B 1 228 ? 1.532 -31 1.797 1 98.31 228 SER B N 1
ATOM 4642 C CA . SER B 1 228 ? 1.454 -31.609 3.121 1 98.31 228 SER B CA 1
ATOM 4643 C C . SER B 1 228 ? 1.125 -30.578 4.188 1 98.31 228 SER B C 1
ATOM 4645 O O . SER B 1 228 ? 0.721 -30.922 5.301 1 98.31 228 SER B O 1
ATOM 4647 N N . HIS B 1 229 ? 1.282 -29.312 3.863 1 98.56 229 HIS B N 1
ATOM 4648 C CA . HIS B 1 229 ? 1.031 -28.25 4.828 1 98.56 229 HIS B CA 1
ATOM 4649 C C . HIS B 1 229 ? -0.404 -27.734 4.73 1 98.56 229 HIS B C 1
ATOM 4651 O O . HIS B 1 229 ? -0.819 -26.875 5.508 1 98.56 229 HIS B O 1
ATOM 4657 N N . LEU B 1 230 ? -1.189 -28.188 3.795 1 98.69 230 LEU B N 1
ATOM 4658 C CA . LEU B 1 230 ? -2.535 -27.703 3.531 1 98.69 230 LEU B CA 1
ATOM 4659 C C . LEU B 1 230 ? -3.416 -27.828 4.766 1 98.69 230 LEU B C 1
ATOM 4661 O O . LEU B 1 230 ? -4.129 -26.891 5.133 1 98.69 230 LEU B O 1
ATOM 4665 N N . PRO B 1 231 ? -3.381 -28.984 5.484 1 98.62 231 PRO B N 1
ATOM 4666 C CA . PRO B 1 231 ? -4.223 -29.094 6.676 1 98.62 231 PRO B CA 1
ATOM 4667 C C . PRO B 1 231 ? -3.91 -28.016 7.711 1 98.62 231 PRO B C 1
ATOM 4669 O O . PRO B 1 231 ? -4.824 -27.422 8.305 1 98.62 231 PRO B O 1
ATOM 4672 N N . LEU B 1 232 ? -2.697 -27.719 7.902 1 98.69 232 LEU B N 1
ATOM 4673 C CA . LEU B 1 232 ? -2.273 -26.703 8.844 1 98.69 232 LEU B CA 1
ATOM 4674 C C . LEU B 1 232 ? -2.77 -25.328 8.414 1 98.69 232 LEU B C 1
ATOM 4676 O O . LEU B 1 232 ? -3.363 -24.594 9.211 1 98.69 232 LEU B O 1
ATOM 4680 N N . LEU B 1 233 ? -2.539 -24.953 7.156 1 98.81 233 LEU B N 1
ATOM 4681 C CA . LEU B 1 233 ? -2.902 -23.656 6.629 1 98.81 233 LEU B CA 1
ATOM 4682 C C . LEU B 1 233 ? -4.414 -23.438 6.672 1 98.81 233 LEU B C 1
ATOM 4684 O O . LEU B 1 233 ? -4.887 -22.359 7.023 1 98.81 233 LEU B O 1
ATOM 4688 N N . ARG B 1 234 ? -5.137 -24.484 6.332 1 98.75 234 ARG B N 1
ATOM 4689 C CA . ARG B 1 234 ? -6.594 -24.406 6.387 1 98.75 234 ARG B CA 1
ATOM 4690 C C . ARG B 1 234 ? -7.086 -24.234 7.82 1 98.75 234 ARG B C 1
ATOM 4692 O O . ARG B 1 234 ? -8.023 -23.484 8.078 1 98.75 234 ARG B O 1
ATOM 4699 N N . ASN B 1 235 ? -6.449 -24.953 8.688 1 98.75 235 ASN B N 1
ATOM 4700 C CA . ASN B 1 235 ? -6.824 -24.828 10.086 1 98.75 235 ASN B CA 1
ATOM 4701 C C . ASN B 1 235 ? -6.57 -23.406 10.602 1 98.75 235 ASN B C 1
ATOM 4703 O O . ASN B 1 235 ? -7.414 -22.828 11.289 1 98.75 235 ASN B O 1
ATOM 4707 N N . ILE B 1 236 ? -5.461 -22.859 10.305 1 98.75 236 ILE B N 1
ATOM 4708 C CA . ILE B 1 236 ? -5.145 -21.484 10.703 1 98.75 236 ILE B CA 1
ATOM 4709 C C . ILE B 1 236 ? -6.207 -20.531 10.172 1 98.75 236 ILE B C 1
ATOM 4711 O O . ILE B 1 236 ? -6.711 -19.688 10.906 1 98.75 236 ILE B O 1
ATOM 4715 N N . ARG B 1 237 ? -6.527 -20.672 8.906 1 98.56 237 ARG B N 1
ATOM 4716 C CA . ARG B 1 237 ? -7.535 -19.828 8.281 1 98.56 237 ARG B CA 1
ATOM 4717 C C . ARG B 1 237 ? -8.883 -19.969 8.984 1 98.56 237 ARG B C 1
ATOM 4719 O O . ARG B 1 237 ? -9.461 -18.984 9.438 1 98.56 237 ARG B O 1
ATOM 4726 N N . ASP B 1 238 ? -9.344 -21.188 9.078 1 98.25 238 ASP B N 1
ATOM 4727 C CA . ASP B 1 238 ? -10.703 -21.453 9.531 1 98.25 238 ASP B CA 1
ATOM 4728 C C . ASP B 1 238 ? -10.844 -21.172 11.023 1 98.25 238 ASP B C 1
ATOM 4730 O O . ASP B 1 238 ? -11.75 -20.438 11.438 1 98.25 238 ASP B O 1
ATOM 4734 N N . SER B 1 239 ? -9.977 -21.734 11.852 1 98.19 239 SER B N 1
ATOM 4735 C CA . SER B 1 239 ? -10.055 -21.531 13.297 1 98.19 239 SER B CA 1
ATOM 4736 C C . SER B 1 239 ? -9.711 -20.094 13.664 1 98.19 239 SER B C 1
ATOM 4738 O O . SER B 1 239 ? -10.297 -19.531 14.586 1 98.19 239 SER B O 1
ATOM 4740 N N . GLY B 1 240 ? -8.719 -19.531 12.945 1 98.19 240 GLY B N 1
ATOM 4741 C CA . GLY B 1 240 ? -8.367 -18.141 13.195 1 98.19 240 GLY B CA 1
ATOM 4742 C C . GLY B 1 240 ? -9.516 -17.172 12.953 1 98.19 240 GLY B C 1
ATOM 4743 O O . GLY B 1 240 ? -9.812 -16.328 13.789 1 98.19 240 GLY B O 1
ATOM 4744 N N . THR B 1 241 ? -10.148 -17.344 11.828 1 97.75 241 THR B N 1
ATOM 4745 C CA . THR B 1 241 ? -11.258 -16.469 11.484 1 97.75 241 THR B CA 1
ATOM 4746 C C . THR B 1 241 ? -12.422 -16.656 12.453 1 97.75 241 THR B C 1
ATOM 4748 O O . THR B 1 241 ? -13.062 -15.68 12.859 1 97.75 241 THR B O 1
ATOM 4751 N N . ALA B 1 242 ? -12.758 -17.859 12.805 1 97.31 242 ALA B N 1
ATOM 4752 C CA . ALA B 1 242 ? -13.836 -18.156 13.75 1 97.31 242 ALA B CA 1
ATOM 4753 C C . ALA B 1 242 ? -13.57 -17.5 15.102 1 97.31 242 ALA B C 1
ATOM 4755 O O . ALA B 1 242 ? -14.453 -16.844 15.672 1 97.31 242 ALA B O 1
ATOM 4756 N N . CYS B 1 243 ? -12.367 -17.688 15.555 1 97.19 243 CYS B N 1
ATOM 4757 C CA . CYS B 1 243 ? -11.984 -17.125 16.844 1 97.19 243 CYS B CA 1
ATOM 4758 C C . CYS B 1 243 ? -12.094 -15.609 16.844 1 97.19 243 CYS B C 1
ATOM 4760 O O . CYS B 1 243 ? -12.641 -15.016 17.781 1 97.19 243 CYS B O 1
ATOM 4762 N N . ILE B 1 244 ? -11.602 -14.953 15.828 1 97.19 244 ILE B N 1
ATOM 4763 C CA . ILE B 1 244 ? -11.586 -13.5 15.742 1 97.19 244 ILE B CA 1
ATOM 4764 C C . ILE B 1 244 ? -13.008 -12.969 15.633 1 97.19 244 ILE B C 1
ATOM 4766 O O . ILE B 1 244 ? -13.352 -11.961 16.25 1 97.19 244 ILE B O 1
ATOM 4770 N N . SER B 1 245 ? -13.812 -13.641 14.812 1 95.75 245 SER B N 1
ATOM 4771 C CA . SER B 1 245 ? -15.219 -13.258 14.703 1 95.75 245 SER B CA 1
ATOM 4772 C C . SER B 1 245 ? -15.914 -13.312 16.062 1 95.75 245 SER B C 1
ATOM 4774 O O . SER B 1 245 ? -16.656 -12.391 16.422 1 95.75 245 SER B O 1
ATOM 4776 N N . GLU B 1 246 ? -15.703 -14.297 16.766 1 96.06 246 GLU B N 1
ATOM 4777 C CA . GLU B 1 246 ? -16.344 -14.5 18.062 1 96.06 246 GLU B CA 1
ATOM 4778 C C . GLU B 1 246 ? -15.844 -13.484 19.094 1 96.06 246 GLU B C 1
ATOM 4780 O O . GLU B 1 246 ? -16.641 -12.859 19.797 1 96.06 246 GLU B O 1
ATOM 4785 N N . LYS B 1 247 ? -14.586 -13.273 19.125 1 95.38 247 LYS B N 1
ATOM 4786 C CA . LYS B 1 247 ? -13.984 -12.484 20.188 1 95.38 247 LYS B CA 1
ATOM 4787 C C . LYS B 1 247 ? -14.062 -10.992 19.891 1 95.38 247 LYS B C 1
ATOM 4789 O O . LYS B 1 247 ? -14.219 -10.172 20.797 1 95.38 247 LYS B O 1
ATOM 4794 N N . TYR B 1 248 ? -13.922 -10.68 18.672 1 94.62 248 TYR B N 1
ATOM 4795 C CA . TYR B 1 248 ? -13.781 -9.266 18.328 1 94.62 248 TYR B CA 1
ATOM 4796 C C . TYR B 1 248 ? -14.922 -8.805 17.438 1 94.62 248 TYR B C 1
ATOM 4798 O O . TYR B 1 248 ? -14.984 -7.633 17.062 1 94.62 248 TYR B O 1
ATOM 4806 N N . ASN B 1 249 ? -15.789 -9.664 16.984 1 94.19 249 ASN B N 1
ATOM 4807 C CA . ASN B 1 249 ? -16.953 -9.352 16.156 1 94.19 249 ASN B CA 1
ATOM 4808 C C . ASN B 1 249 ? -16.547 -8.773 14.805 1 94.19 249 ASN B C 1
ATOM 4810 O O . ASN B 1 249 ? -17.125 -7.797 14.336 1 94.19 249 ASN B O 1
ATOM 4814 N N . ILE B 1 250 ? -15.516 -9.266 14.258 1 94 250 ILE B N 1
ATOM 4815 C CA . ILE B 1 250 ? -15.055 -8.914 12.922 1 94 250 ILE B CA 1
ATOM 4816 C C . ILE B 1 250 ? -15.32 -10.078 11.961 1 94 250 ILE B C 1
ATOM 4818 O O . ILE B 1 250 ? -14.781 -11.172 12.148 1 94 250 ILE B O 1
ATOM 4822 N N . PRO B 1 251 ? -16.188 -9.805 11.023 1 93.88 251 PRO B N 1
ATOM 4823 C CA . PRO B 1 251 ? -16.469 -10.891 10.094 1 93.88 251 PRO B CA 1
ATOM 4824 C C . PRO B 1 251 ? -15.266 -11.266 9.234 1 93.88 251 PRO B C 1
ATOM 4826 O O . PRO B 1 251 ? -14.367 -10.438 9.023 1 93.88 251 PRO B O 1
ATOM 4829 N N . SER B 1 252 ? -15.258 -12.477 8.703 1 94.88 252 SER B N 1
ATOM 4830 C CA . SER B 1 252 ? -14.141 -13 7.926 1 94.88 252 SER B CA 1
ATOM 4831 C C . SER B 1 252 ? -13.898 -12.164 6.676 1 94.88 252 SER B C 1
ATOM 4833 O O . SER B 1 252 ? -12.758 -12.031 6.227 1 94.88 252 SER B O 1
ATOM 4835 N N . THR B 1 253 ? -14.914 -11.555 6.137 1 94.75 253 THR B N 1
ATOM 4836 C CA . THR B 1 253 ? -14.797 -10.766 4.914 1 94.75 253 THR B CA 1
ATOM 4837 C C . THR B 1 253 ? -14.141 -9.422 5.203 1 94.75 253 THR B C 1
ATOM 4839 O O . THR B 1 253 ? -13.828 -8.664 4.281 1 94.75 253 THR B O 1
ATOM 4842 N N . GLN B 1 254 ? -13.898 -9.133 6.438 1 94.94 254 GLN B N 1
ATOM 4843 C CA . GLN B 1 254 ? -13.227 -7.891 6.809 1 94.94 254 GLN B CA 1
ATOM 4844 C C . GLN B 1 254 ? -11.898 -8.164 7.508 1 94.94 254 GLN B C 1
ATOM 4846 O O . GLN B 1 254 ? -11.406 -7.328 8.266 1 94.94 254 GLN B O 1
ATOM 4851 N N . LEU B 1 255 ? -11.43 -9.352 7.246 1 95.62 255 LEU B N 1
ATOM 4852 C CA . LEU B 1 255 ? -10.141 -9.742 7.805 1 95.62 255 LEU B CA 1
ATOM 4853 C C . LEU B 1 255 ? -9.109 -9.969 6.699 1 95.62 255 LEU B C 1
ATOM 4855 O O . LEU B 1 255 ? -9.344 -10.758 5.777 1 95.62 255 LEU B O 1
ATOM 4859 N N . ARG B 1 256 ? -8.047 -9.188 6.793 1 96.12 256 ARG B N 1
ATOM 4860 C CA . ARG B 1 256 ? -6.895 -9.477 5.941 1 96.12 256 ARG B CA 1
ATOM 4861 C C . ARG B 1 256 ? -6.043 -10.594 6.539 1 96.12 256 ARG B C 1
ATOM 4863 O O . ARG B 1 256 ? -5.555 -10.477 7.668 1 96.12 256 ARG B O 1
ATOM 4870 N N . ILE B 1 257 ? -5.875 -11.672 5.82 1 97.62 257 ILE B N 1
ATOM 4871 C CA . ILE B 1 257 ? -5.078 -12.805 6.273 1 97.62 257 ILE B CA 1
ATOM 4872 C C . ILE B 1 257 ? -3.947 -13.07 5.285 1 97.62 257 ILE B C 1
ATOM 4874 O O . ILE B 1 257 ? -4.195 -13.414 4.125 1 97.62 257 ILE B O 1
ATOM 4878 N N . TYR B 1 258 ? -2.691 -12.898 5.773 1 97.44 258 TYR B N 1
ATOM 4879 C CA . TYR B 1 258 ? -1.617 -12.922 4.785 1 97.44 258 TYR B CA 1
ATOM 4880 C C . TYR B 1 258 ? -0.296 -13.328 5.426 1 97.44 258 TYR B C 1
ATOM 4882 O O . TYR B 1 258 ? -0.181 -13.367 6.652 1 97.44 258 TYR B O 1
ATOM 4890 N N . LEU B 1 259 ? 0.659 -13.703 4.578 1 97.69 259 LEU B N 1
ATOM 4891 C CA . LEU B 1 259 ? 2.045 -13.992 4.93 1 97.69 259 LEU B CA 1
ATOM 4892 C C . LEU B 1 259 ? 2.992 -13 4.273 1 97.69 259 LEU B C 1
ATOM 4894 O O . LEU B 1 259 ? 2.65 -12.383 3.258 1 97.69 259 LEU B O 1
ATOM 4898 N N . HIS B 1 260 ? 4.121 -12.852 4.871 1 96.31 260 HIS B N 1
ATOM 4899 C CA . HIS B 1 260 ? 5.16 -12.039 4.254 1 96.31 260 HIS B CA 1
ATOM 4900 C C . HIS B 1 260 ? 6.246 -12.914 3.629 1 96.31 260 HIS B C 1
ATOM 4902 O O . HIS B 1 260 ? 6.57 -13.977 4.156 1 96.31 260 HIS B O 1
ATOM 4908 N N . TYR B 1 261 ? 6.762 -12.383 2.584 1 96.19 261 TYR B N 1
ATOM 4909 C CA . TYR B 1 261 ? 8.023 -12.859 2.023 1 96.19 261 TYR B CA 1
ATOM 4910 C C . TYR B 1 261 ? 8.859 -11.703 1.499 1 96.19 261 TYR B C 1
ATOM 4912 O O . TYR B 1 261 ? 8.461 -11.016 0.556 1 96.19 261 TYR B O 1
ATOM 4920 N N . GLN B 1 262 ? 9.891 -11.258 1.946 1 93.19 262 GLN B N 1
ATOM 4921 C CA . GLN B 1 262 ? 10.727 -11.812 3.002 1 93.19 262 GLN B CA 1
ATOM 4922 C C . GLN B 1 262 ? 10.156 -11.508 4.383 1 93.19 262 GLN B C 1
ATOM 4924 O O . GLN B 1 262 ? 9.727 -10.375 4.648 1 93.19 262 GLN B O 1
ATOM 4929 N N . PRO B 1 263 ? 10.125 -12.492 5.211 1 92.12 263 PRO B N 1
ATOM 4930 C CA . PRO B 1 263 ? 9.57 -12.242 6.543 1 92.12 263 PRO B CA 1
ATOM 4931 C C . PRO B 1 263 ? 10.586 -11.617 7.5 1 92.12 263 PRO B C 1
ATOM 4933 O O . PRO B 1 263 ? 11.789 -11.625 7.215 1 92.12 263 PRO B O 1
ATOM 4936 N N . SER B 1 264 ? 10.086 -10.984 8.57 1 84.5 264 SER B N 1
ATOM 4937 C CA . SER B 1 264 ? 10.969 -10.469 9.617 1 84.5 264 SER B CA 1
ATOM 4938 C C . SER B 1 264 ? 11.602 -11.602 10.414 1 84.5 264 SER B C 1
ATOM 4940 O O . SER B 1 264 ? 12.742 -11.492 10.867 1 84.5 264 SER B O 1
ATOM 4942 N N . TYR B 1 265 ? 10.883 -12.672 10.617 1 86.94 265 TYR B N 1
ATOM 4943 C CA . TYR B 1 265 ? 11.352 -13.906 11.242 1 86.94 265 TYR B CA 1
ATOM 4944 C C . TYR B 1 265 ? 11.234 -15.086 10.281 1 86.94 265 TYR B C 1
ATOM 4946 O O . TYR B 1 265 ? 10.164 -15.328 9.711 1 86.94 265 TYR B O 1
ATOM 4954 N N . TYR B 1 266 ? 12.32 -15.703 10.125 1 92.19 266 TYR B N 1
ATOM 4955 C CA . TYR B 1 266 ? 12.258 -16.891 9.273 1 92.19 266 TYR B CA 1
ATOM 4956 C C . TYR B 1 266 ? 11.648 -18.062 10.016 1 92.19 266 TYR B C 1
ATOM 4958 O O . TYR B 1 266 ? 12.305 -19.094 10.211 1 92.19 266 TYR B O 1
ATOM 4966 N N . TYR B 1 267 ? 10.539 -17.891 10.43 1 94.56 267 TYR B N 1
ATOM 4967 C CA . TYR B 1 267 ? 9.531 -18.781 11.008 1 94.56 267 TYR B CA 1
ATOM 4968 C C . TYR B 1 267 ? 8.148 -18.484 10.445 1 94.56 267 TYR B C 1
ATOM 4970 O O . TYR B 1 267 ? 7.645 -17.359 10.594 1 94.56 267 TYR B O 1
ATOM 4978 N N . LEU B 1 268 ? 7.609 -19.438 9.789 1 97 268 LEU B N 1
ATOM 4979 C CA . LEU B 1 268 ? 6.332 -19.219 9.125 1 97 268 LEU B CA 1
ATOM 4980 C C . LEU B 1 268 ? 5.301 -18.672 10.109 1 97 268 LEU B C 1
ATOM 4982 O O . LEU B 1 268 ? 5.121 -19.219 11.195 1 97 268 LEU B O 1
ATOM 4986 N N . HIS B 1 269 ? 4.703 -17.578 9.789 1 97.25 269 HIS B N 1
ATOM 4987 C CA . HIS B 1 269 ? 3.648 -17 10.602 1 97.25 269 HIS B CA 1
ATOM 4988 C C . HIS B 1 269 ? 2.623 -16.266 9.734 1 97.25 269 HIS B C 1
ATOM 4990 O O . HIS B 1 269 ? 2.957 -15.758 8.664 1 97.25 269 HIS B O 1
ATOM 4996 N N . VAL B 1 270 ? 1.379 -16.281 10.148 1 98.19 270 VAL B N 1
ATOM 4997 C CA . VAL B 1 270 ? 0.271 -15.695 9.406 1 98.19 270 VAL B CA 1
ATOM 4998 C C . VAL B 1 270 ? -0.249 -14.461 10.141 1 98.19 270 VAL B C 1
ATOM 5000 O O . VAL B 1 270 ? -0.488 -14.508 11.344 1 98.19 270 VAL B O 1
ATOM 5003 N N . HIS B 1 271 ? -0.393 -13.398 9.43 1 97.12 271 HIS B N 1
ATOM 5004 C CA . HIS B 1 271 ? -0.936 -12.156 9.961 1 97.12 271 HIS B CA 1
ATOM 5005 C C . HIS B 1 271 ? -2.449 -12.086 9.781 1 97.12 271 HIS B C 1
ATOM 5007 O O . HIS B 1 271 ? -2.967 -12.469 8.727 1 97.12 271 HIS B O 1
ATOM 5013 N N . PHE B 1 272 ? -3.143 -11.703 10.797 1 97.31 272 PHE B N 1
ATOM 5014 C CA . PHE B 1 272 ? -4.539 -11.281 10.758 1 97.31 272 PHE B CA 1
ATOM 5015 C C . PHE B 1 272 ? -4.672 -9.797 11.07 1 97.31 272 PHE B C 1
ATOM 5017 O O . PHE B 1 272 ? -4.195 -9.336 12.109 1 97.31 272 PHE B O 1
ATOM 5024 N N . SER B 1 273 ? -5.25 -9.094 10.164 1 95.56 273 SER B N 1
ATOM 5025 C CA . SER B 1 273 ? -5.457 -7.68 10.445 1 95.56 273 SER B CA 1
ATOM 5026 C C . SER B 1 273 ? -6.824 -7.215 9.961 1 95.56 273 SER B C 1
ATOM 5028 O O . SER B 1 273 ? -7.402 -7.805 9.047 1 95.56 273 SER B O 1
ATOM 5030 N N . TYR B 1 274 ? -7.332 -6.215 10.664 1 94.25 274 TYR B N 1
ATOM 5031 C CA . TYR B 1 274 ? -8.609 -5.633 10.273 1 94.25 274 TYR B CA 1
ATOM 5032 C C . TYR B 1 274 ? -8.484 -4.879 8.953 1 94.25 274 TYR B C 1
ATOM 5034 O O . TYR B 1 274 ? -7.578 -4.059 8.789 1 94.25 274 TYR B O 1
ATOM 5042 N N . LEU B 1 275 ? -9.422 -5.117 8.055 1 92.31 275 LEU B N 1
ATOM 5043 C CA . LEU B 1 275 ? -9.359 -4.645 6.676 1 92.31 275 LEU B CA 1
ATOM 5044 C C . LEU B 1 275 ? -9.453 -3.123 6.621 1 92.31 275 LEU B C 1
ATOM 5046 O O . LEU B 1 275 ? -8.805 -2.486 5.785 1 92.31 275 LEU B O 1
ATOM 5050 N N . MET B 1 276 ? -10.148 -2.529 7.48 1 85.44 276 MET B N 1
ATOM 5051 C CA . MET B 1 276 ? -10.414 -1.095 7.426 1 85.44 276 MET B CA 1
ATOM 5052 C C . MET B 1 276 ? -9.266 -0.309 8.047 1 85.44 276 MET B C 1
ATOM 5054 O O . MET B 1 276 ? -9.227 0.92 7.965 1 85.44 276 MET B O 1
ATOM 5058 N N . PHE B 1 277 ? -8.414 -1.013 8.594 1 80 277 PHE B N 1
ATOM 5059 C CA . PHE B 1 277 ? -7.258 -0.36 9.203 1 80 277 PHE B CA 1
ATOM 5060 C C . PHE B 1 277 ? -6.051 -0.41 8.266 1 80 277 PHE B C 1
ATOM 5062 O O . PHE B 1 277 ? -5.703 -1.476 7.754 1 80 277 PHE B O 1
ATOM 5069 N N . GLU B 1 278 ? -5.508 0.757 7.984 1 74.12 278 GLU B N 1
ATOM 5070 C CA . GLU B 1 278 ? -4.352 0.831 7.098 1 74.12 278 GLU B CA 1
ATOM 5071 C C . GLU B 1 278 ? -3.111 0.238 7.758 1 74.12 278 GLU B C 1
ATOM 5073 O O . GLU B 1 278 ? -2.732 0.646 8.859 1 74.12 278 GLU B O 1
ATOM 5078 N N . ASN B 1 279 ? -2.639 -0.819 7.156 1 73.31 279 ASN B N 1
ATOM 5079 C CA . ASN B 1 279 ? -1.456 -1.514 7.656 1 73.31 279 ASN B CA 1
ATOM 5080 C C . ASN B 1 279 ? -0.291 -1.414 6.676 1 73.31 279 ASN B C 1
ATOM 5082 O O . ASN B 1 279 ? -0.499 -1.374 5.461 1 73.31 279 ASN B O 1
ATOM 5086 N N . SER B 1 280 ? 0.833 -1.272 7.324 1 71.56 280 SER B N 1
ATOM 5087 C CA . SER B 1 280 ? 2.037 -1.364 6.504 1 71.56 280 SER B CA 1
ATOM 5088 C C . SER B 1 280 ? 2.332 -2.809 6.117 1 71.56 280 SER B C 1
ATOM 5090 O O . SER B 1 280 ? 1.837 -3.742 6.754 1 71.56 280 SER B O 1
ATOM 5092 N N . GLY B 1 281 ? 2.869 -3.037 5.059 1 80.56 281 GLY B N 1
ATOM 5093 C CA . GLY B 1 281 ? 3.367 -4.355 4.703 1 80.56 281 GLY B CA 1
ATOM 5094 C C . GLY B 1 281 ? 2.383 -5.164 3.879 1 80.56 281 GLY B C 1
ATOM 5095 O O . GLY B 1 281 ? 2.492 -6.391 3.797 1 80.56 281 GLY B O 1
ATOM 5096 N N . VAL B 1 282 ? 1.381 -4.539 3.469 1 87.94 282 VAL B N 1
ATOM 5097 C CA . VAL B 1 282 ? 0.379 -5.273 2.703 1 87.94 282 VAL B CA 1
ATOM 5098 C C . VAL B 1 2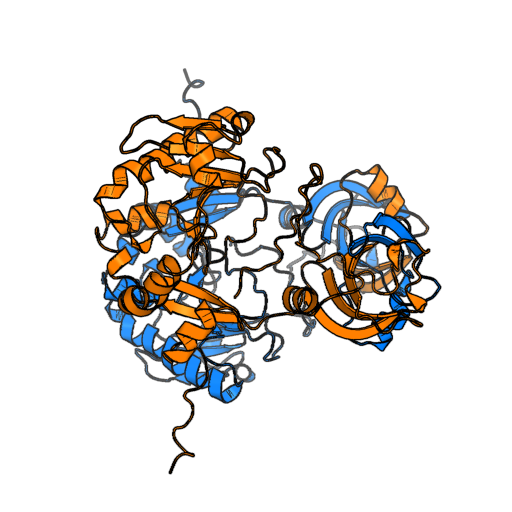82 ? 0.568 -5.004 1.213 1 87.94 282 VAL B C 1
ATOM 5100 O O . VAL B 1 282 ? -0.354 -5.203 0.418 1 87.94 282 VAL B O 1
ATOM 5103 N N . HIS B 1 283 ? 1.724 -4.652 0.837 1 88.56 283 HIS B N 1
ATOM 5104 C CA . HIS B 1 283 ? 2.035 -4.398 -0.564 1 88.56 283 HIS B CA 1
ATOM 5105 C C . HIS B 1 283 ? 2.389 -5.688 -1.295 1 88.56 283 HIS B C 1
ATOM 5107 O O . HIS B 1 283 ? 2.76 -6.684 -0.665 1 88.56 283 HIS B O 1
ATOM 5113 N N . ILE B 1 284 ? 2.334 -5.66 -2.553 1 91.12 284 ILE B N 1
ATOM 5114 C CA . ILE B 1 284 ? 2.428 -6.836 -3.414 1 91.12 284 ILE B CA 1
ATOM 5115 C C . ILE B 1 284 ? 3.848 -7.395 -3.373 1 91.12 284 ILE B C 1
ATOM 5117 O O . ILE B 1 284 ? 4.086 -8.531 -3.781 1 91.12 284 ILE B O 1
ATOM 5121 N N . TYR B 1 285 ? 4.816 -6.691 -2.846 1 91.69 285 TYR B N 1
ATOM 5122 C CA . TYR B 1 285 ? 6.195 -7.164 -2.805 1 91.69 285 TYR B CA 1
ATOM 5123 C C . TYR B 1 285 ? 6.516 -7.793 -1.454 1 91.69 285 TYR B C 1
ATOM 5125 O O . TYR B 1 285 ? 7.652 -8.203 -1.207 1 91.69 285 TYR B O 1
ATOM 5133 N N . ARG B 1 286 ? 5.52 -7.84 -0.694 1 93.12 286 ARG B N 1
ATOM 5134 C CA . ARG B 1 286 ? 5.812 -8.32 0.651 1 93.12 286 ARG B CA 1
ATOM 5135 C C . ARG B 1 286 ? 4.754 -9.312 1.121 1 93.12 286 ARG B C 1
ATOM 5137 O O . ARG B 1 286 ? 5.078 -10.367 1.675 1 93.12 286 ARG B O 1
ATOM 5144 N N . ALA B 1 287 ? 3.592 -8.984 0.878 1 95.94 287 ALA B N 1
ATOM 5145 C CA . ALA B 1 287 ? 2.492 -9.758 1.456 1 95.94 287 ALA B CA 1
ATOM 5146 C C . ALA B 1 287 ? 1.908 -10.727 0.435 1 95.94 287 ALA B C 1
ATOM 5148 O O . ALA B 1 287 ? 1.851 -10.422 -0.759 1 95.94 287 ALA B O 1
ATOM 5149 N N . HIS B 1 288 ? 1.511 -11.867 0.877 1 97.56 288 HIS B N 1
ATOM 5150 C CA . HIS B 1 288 ? 0.815 -12.906 0.122 1 97.56 288 HIS B CA 1
ATOM 5151 C C . HIS B 1 288 ? -0.426 -13.391 0.864 1 97.56 288 HIS B C 1
ATOM 5153 O O . HIS B 1 288 ? -0.33 -13.867 1.995 1 97.56 288 HIS B O 1
ATOM 5159 N N . LEU B 1 289 ? -1.587 -13.258 0.23 1 97.62 289 LEU B N 1
ATOM 5160 C CA . LEU B 1 289 ? -2.828 -13.664 0.878 1 97.62 289 LEU B CA 1
ATOM 5161 C C . LEU B 1 289 ? -2.818 -15.164 1.174 1 97.62 289 LEU B C 1
ATOM 5163 O O . LEU B 1 289 ? -2.398 -15.961 0.334 1 97.62 289 LEU B O 1
ATOM 5167 N N . LEU B 1 290 ? -3.293 -15.5 2.357 1 98.44 290 LEU B N 1
ATOM 5168 C CA . LEU B 1 290 ? -3.352 -16.906 2.729 1 98.44 290 LEU B CA 1
ATOM 5169 C C . LEU B 1 290 ? -4.25 -17.688 1.772 1 98.44 290 LEU B C 1
ATOM 5171 O O . LEU B 1 290 ? -3.941 -18.828 1.413 1 98.44 290 LEU B O 1
ATOM 5175 N N . SER B 1 291 ? -5.391 -17.125 1.354 1 97.44 291 SER B N 1
ATOM 5176 C CA . SER B 1 291 ? -6.293 -17.766 0.401 1 97.44 291 SER B CA 1
ATOM 5177 C C . SER B 1 291 ? -5.566 -18.125 -0.892 1 97.44 291 SER B C 1
ATOM 5179 O O . SER B 1 291 ? -5.754 -19.219 -1.432 1 97.44 291 SER B O 1
ATOM 5181 N N . THR B 1 292 ? -4.711 -17.203 -1.338 1 97.56 292 THR B N 1
ATOM 5182 C CA . THR B 1 292 ? -3.936 -17.438 -2.549 1 97.56 292 THR B CA 1
ATOM 5183 C C . THR B 1 292 ? -2.908 -18.547 -2.322 1 97.56 292 THR B C 1
ATOM 5185 O O . THR B 1 292 ? -2.74 -19.422 -3.168 1 97.56 292 THR B O 1
ATOM 5188 N N . VAL B 1 293 ? -2.262 -18.516 -1.206 1 98.5 293 VAL B N 1
ATOM 5189 C CA . VAL B 1 293 ? -1.241 -19.5 -0.876 1 98.5 293 VAL B CA 1
ATOM 5190 C C . VAL B 1 293 ? -1.865 -20.891 -0.838 1 98.5 293 VAL B C 1
ATOM 5192 O O . VAL B 1 293 ? -1.34 -21.844 -1.439 1 98.5 293 VAL B O 1
ATOM 5195 N N . ILE B 1 294 ? -2.963 -21.031 -0.164 1 98.62 294 ILE B N 1
ATOM 5196 C CA . ILE B 1 294 ? -3.672 -22.297 -0.074 1 98.62 294 ILE B CA 1
ATOM 5197 C C . ILE B 1 294 ? -4.086 -22.766 -1.47 1 98.62 294 ILE B C 1
ATOM 5199 O O . ILE B 1 294 ? -3.85 -23.906 -1.846 1 98.62 294 ILE B O 1
ATOM 5203 N N . ASN B 1 295 ? -4.633 -21.859 -2.203 1 98.5 295 ASN B N 1
ATOM 5204 C CA . ASN B 1 295 ? -5.105 -22.188 -3.541 1 98.5 295 ASN B CA 1
ATOM 5205 C C . ASN B 1 295 ? -3.961 -22.641 -4.445 1 98.5 295 ASN B C 1
ATOM 5207 O O . ASN B 1 295 ? -4.105 -23.594 -5.211 1 98.5 295 ASN B O 1
ATOM 5211 N N . ASN B 1 296 ? -2.844 -21.938 -4.41 1 98.38 296 ASN B N 1
ATOM 5212 C CA . ASN B 1 296 ? -1.68 -22.328 -5.199 1 98.38 296 ASN B CA 1
ATOM 5213 C C . ASN B 1 296 ? -1.247 -23.766 -4.891 1 98.38 296 ASN B C 1
ATOM 5215 O O . ASN B 1 296 ? -0.956 -24.531 -5.801 1 98.38 296 ASN B O 1
ATOM 5219 N N . LEU B 1 297 ? -1.278 -24.094 -3.641 1 98.62 297 LEU B N 1
ATOM 5220 C CA . LEU B 1 297 ? -0.851 -25.422 -3.223 1 98.62 297 LEU B CA 1
ATOM 5221 C C . LEU B 1 297 ? -1.872 -26.484 -3.637 1 98.62 297 LEU B C 1
ATOM 5223 O O . LEU B 1 297 ? -1.51 -27.625 -3.918 1 98.62 297 LEU B O 1
ATOM 5227 N N . GLU B 1 298 ? -3.127 -26.094 -3.648 1 98.44 298 GLU B N 1
ATOM 5228 C CA . GLU B 1 298 ? -4.18 -27 -4.113 1 98.44 298 GLU B CA 1
ATOM 5229 C C . GLU B 1 298 ? -4.043 -27.281 -5.605 1 98.44 298 GLU B C 1
ATOM 5231 O O . GLU B 1 298 ? -4.277 -28.406 -6.051 1 98.44 298 GLU B O 1
ATOM 5236 N N . LEU B 1 299 ? -3.646 -26.297 -6.355 1 98 299 LEU B N 1
ATOM 5237 C CA . LEU B 1 299 ? -3.523 -26.422 -7.805 1 98 299 LEU B CA 1
ATOM 5238 C C . LEU B 1 299 ? -2.219 -27.109 -8.18 1 98 299 LEU B C 1
ATOM 5240 O O . LEU B 1 299 ? -2.18 -27.891 -9.133 1 98 299 LEU B O 1
ATOM 5244 N N . MET B 1 300 ? -1.191 -26.812 -7.469 1 97.94 300 MET B N 1
ATOM 5245 C CA . MET B 1 300 ? 0.145 -27.359 -7.691 1 97.94 300 MET B CA 1
ATOM 5246 C C . MET B 1 300 ? 0.863 -27.594 -6.367 1 97.94 300 MET B C 1
ATOM 5248 O O . MET B 1 300 ? 1.387 -26.656 -5.766 1 97.94 300 MET B O 1
ATOM 5252 N N . PRO B 1 301 ? 1.016 -28.812 -5.957 1 98.25 301 PRO B N 1
ATOM 5253 C CA . PRO B 1 301 ? 1.509 -29.156 -4.621 1 98.25 301 PRO B CA 1
ATOM 5254 C C . PRO B 1 301 ? 2.9 -28.594 -4.34 1 98.25 301 PRO B C 1
ATOM 5256 O O . PRO B 1 301 ? 3.25 -28.359 -3.182 1 98.25 301 PRO B O 1
ATOM 5259 N N . ASP B 1 302 ? 3.732 -28.484 -5.375 1 98.06 302 ASP B N 1
ATOM 5260 C CA . ASP B 1 302 ? 5.098 -28 -5.191 1 98.06 302 ASP B CA 1
ATOM 5261 C C . ASP B 1 302 ? 5.27 -26.609 -5.809 1 98.06 302 ASP B C 1
ATOM 5263 O O . ASP B 1 302 ? 6.336 -26.281 -6.328 1 98.06 302 ASP B O 1
ATOM 5267 N N . TYR B 1 303 ? 4.219 -25.812 -5.809 1 98.31 303 TYR B N 1
ATOM 5268 C CA . TYR B 1 303 ? 4.18 -24.5 -6.43 1 98.31 303 TYR B CA 1
ATOM 5269 C C . TYR B 1 303 ? 5.348 -23.641 -5.957 1 98.31 303 TYR B C 1
ATOM 5271 O O . TYR B 1 303 ? 6.023 -23 -6.77 1 98.31 303 TYR B O 1
ATOM 5279 N N . TYR B 1 304 ? 5.691 -23.609 -4.703 1 98.56 304 TYR B N 1
ATOM 5280 C CA . TYR B 1 304 ? 6.598 -22.641 -4.117 1 98.56 304 TYR B CA 1
ATOM 5281 C C . TYR B 1 304 ? 8.055 -23.062 -4.309 1 98.56 304 TYR B C 1
ATOM 5283 O O . TYR B 1 304 ? 8.969 -22.312 -3.979 1 98.56 304 TYR B O 1
ATOM 5291 N N . THR B 1 305 ? 8.289 -24.203 -4.883 1 98.06 305 THR B N 1
ATOM 5292 C CA . THR B 1 305 ? 9.625 -24.578 -5.332 1 98.06 305 THR B CA 1
ATOM 5293 C C . THR B 1 305 ? 9.781 -24.328 -6.832 1 98.06 305 THR B C 1
ATOM 5295 O O . THR B 1 305 ? 10.859 -24.547 -7.391 1 98.06 305 THR B O 1
ATOM 5298 N N . LYS B 1 306 ? 8.688 -23.859 -7.465 1 98.06 306 LYS B N 1
ATOM 5299 C CA . LYS B 1 306 ? 8.727 -23.672 -8.914 1 98.06 306 LYS B CA 1
ATOM 5300 C C . LYS B 1 306 ? 8.484 -22.203 -9.273 1 98.06 306 LYS B C 1
ATOM 5302 O O . LYS B 1 306 ? 8.953 -21.734 -10.312 1 98.06 306 LYS B O 1
ATOM 5307 N N . CYS B 1 307 ? 7.797 -21.562 -8.422 1 97.94 307 CYS B N 1
ATOM 5308 C CA . CYS B 1 307 ? 7.34 -20.219 -8.773 1 97.94 307 CYS B CA 1
ATOM 5309 C C . CYS B 1 307 ? 8.445 -19.188 -8.578 1 97.94 307 CYS B C 1
ATOM 5311 O O . CYS B 1 307 ? 9.453 -19.484 -7.926 1 97.94 307 CYS B O 1
ATOM 5313 N N . ILE B 1 308 ? 8.273 -18.062 -9.211 1 97.5 308 ILE B N 1
ATOM 5314 C CA . ILE B 1 308 ? 9.062 -16.859 -8.938 1 97.5 308 ILE B CA 1
ATOM 5315 C C . ILE B 1 308 ? 8.406 -16.062 -7.816 1 97.5 308 ILE B C 1
ATOM 5317 O O . ILE B 1 308 ? 7.191 -15.844 -7.824 1 97.5 308 ILE B O 1
ATOM 5321 N N . LEU B 1 309 ? 9.141 -15.734 -6.816 1 97.69 309 LEU B N 1
ATOM 5322 C CA . LEU B 1 309 ? 8.672 -14.82 -5.781 1 97.69 309 LEU B CA 1
ATOM 5323 C C . LEU B 1 309 ? 9.391 -13.477 -5.875 1 97.69 309 LEU B C 1
ATOM 5325 O O . LEU B 1 309 ? 10.625 -13.422 -5.809 1 97.69 309 LEU B O 1
ATOM 5329 N N . SER B 1 310 ? 8.633 -12.461 -6.059 1 96.62 310 SER B N 1
ATOM 5330 C CA . SER B 1 310 ? 9.195 -11.117 -6.156 1 96.62 310 SER B CA 1
ATOM 5331 C C . SER B 1 310 ? 9.195 -10.414 -4.805 1 96.62 310 SER B C 1
ATOM 5333 O O . SER B 1 310 ? 8.227 -10.531 -4.043 1 96.62 310 SER B O 1
ATOM 5335 N N . PHE B 1 311 ? 10.273 -9.695 -4.516 1 96.62 311 PHE B N 1
ATOM 5336 C CA . PHE B 1 311 ? 10.336 -8.906 -3.289 1 96.62 311 PHE B CA 1
ATOM 5337 C C . PHE B 1 311 ? 11.312 -7.746 -3.441 1 96.62 311 PHE B C 1
ATOM 5339 O O . PHE B 1 311 ? 12.016 -7.648 -4.453 1 96.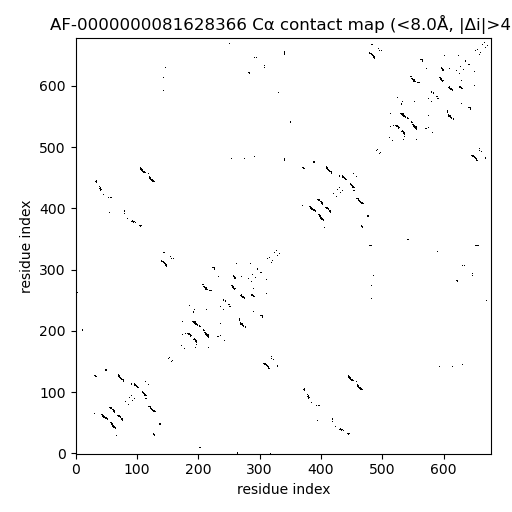62 311 PHE B O 1
ATOM 5346 N N . LEU B 1 312 ? 11.336 -6.883 -2.467 1 94.38 312 LEU B N 1
ATOM 5347 C CA . LEU B 1 312 ? 12.172 -5.691 -2.51 1 94.38 312 LEU B CA 1
ATOM 5348 C C . LEU B 1 312 ? 13.445 -5.895 -1.695 1 94.38 312 LEU B C 1
ATOM 5350 O O . LEU B 1 312 ? 13.422 -6.535 -0.641 1 94.38 312 LEU B O 1
ATOM 5354 N N . VAL B 1 313 ? 14.484 -5.387 -2.227 1 94.5 313 VAL B N 1
ATOM 5355 C CA . VAL B 1 313 ? 15.727 -5.297 -1.477 1 94.5 313 VAL B CA 1
ATOM 5356 C C . VAL B 1 313 ? 16.172 -3.84 -1.397 1 94.5 313 VAL B C 1
ATOM 5358 O O . VAL B 1 313 ? 15.914 -3.051 -2.307 1 94.5 313 VAL B O 1
ATOM 5361 N N . PHE B 1 314 ? 16.844 -3.543 -0.336 1 88.69 314 PHE B N 1
ATOM 5362 C CA . PHE B 1 314 ? 17.297 -2.178 -0.079 1 88.69 314 PHE B CA 1
ATOM 5363 C C . PHE B 1 314 ? 18.781 -2.037 -0.355 1 88.69 314 PHE B C 1
ATOM 5365 O O . PHE B 1 314 ? 19.578 -2.863 0.089 1 88.69 314 PHE B O 1
ATOM 5372 N N . GLU B 1 315 ? 19.016 -0.963 -1.019 1 87.75 315 GLU B N 1
ATOM 5373 C CA . GLU B 1 315 ? 20.422 -0.694 -1.275 1 87.75 315 GLU B CA 1
ATOM 5374 C C . GLU B 1 315 ? 21.203 -0.554 0.028 1 87.75 315 GLU B C 1
ATOM 5376 O O . GLU B 1 315 ? 20.781 0.156 0.941 1 87.75 315 GLU B O 1
ATOM 5381 N N . GLY B 1 316 ? 22.312 -1.291 0.114 1 83.19 316 GLY B N 1
ATOM 5382 C CA . GLY B 1 316 ? 23.125 -1.257 1.319 1 83.19 316 GLY B CA 1
ATOM 5383 C C . GLY B 1 316 ? 22.906 -2.453 2.225 1 83.19 316 GLY B C 1
ATOM 5384 O O . GLY B 1 316 ? 23.766 -2.785 3.047 1 83.19 316 GLY B O 1
ATOM 5385 N N . ASP B 1 317 ? 21.781 -3.088 2.062 1 85.25 317 ASP B N 1
ATOM 5386 C CA . ASP B 1 317 ? 21.5 -4.281 2.857 1 85.25 317 ASP B CA 1
ATOM 5387 C C . ASP B 1 317 ? 22.281 -5.484 2.324 1 85.25 317 ASP B C 1
ATOM 5389 O O . ASP B 1 317 ? 22.625 -5.535 1.14 1 85.25 317 ASP B O 1
ATOM 5393 N N . GLU B 1 318 ? 22.5 -6.375 3.168 1 89.5 318 GLU B N 1
ATOM 5394 C CA . GLU B 1 318 ? 23.312 -7.543 2.832 1 89.5 318 GLU B CA 1
ATOM 5395 C C . GLU B 1 318 ? 22.688 -8.344 1.693 1 89.5 318 GLU B C 1
ATOM 5397 O O . GLU B 1 318 ? 23.375 -8.75 0.759 1 89.5 318 GLU B O 1
ATOM 5402 N N . LEU B 1 319 ? 21.453 -8.594 1.782 1 92.56 319 LEU B N 1
ATOM 5403 C CA . LEU B 1 319 ? 20.797 -9.391 0.755 1 92.56 319 LEU B CA 1
ATOM 5404 C C . LEU B 1 319 ? 20.859 -8.703 -0.602 1 92.56 319 LEU B C 1
ATOM 5406 O O . LEU B 1 319 ? 21.062 -9.352 -1.628 1 92.56 319 LEU B O 1
ATOM 5410 N N . CYS B 1 320 ? 20.688 -7.41 -0.589 1 93.94 320 CYS B N 1
ATOM 5411 C CA . CYS B 1 320 ? 20.828 -6.648 -1.827 1 93.94 320 CYS B CA 1
ATOM 5412 C C . CYS B 1 320 ? 22.219 -6.812 -2.422 1 93.94 320 CYS B C 1
ATOM 5414 O O . CYS B 1 320 ? 22.359 -7.027 -3.625 1 93.94 320 CYS B O 1
ATOM 5416 N N . THR B 1 321 ? 23.188 -6.715 -1.62 1 93.56 321 THR B N 1
ATOM 5417 C CA . THR B 1 321 ? 24.578 -6.855 -2.047 1 93.56 321 THR B CA 1
ATOM 5418 C C . THR B 1 321 ? 24.812 -8.234 -2.66 1 93.56 321 THR B C 1
ATOM 5420 O O . THR B 1 321 ? 25.484 -8.352 -3.688 1 93.56 321 THR B O 1
ATOM 5423 N N . LYS B 1 322 ? 24.281 -9.211 -2.047 1 94.94 322 LYS B N 1
ATOM 5424 C CA . LYS B 1 322 ? 24.438 -10.57 -2.543 1 94.94 322 LYS B CA 1
ATOM 5425 C C . LYS B 1 322 ? 23.797 -10.742 -3.914 1 94.94 322 LYS B C 1
ATOM 5427 O O . LYS B 1 322 ? 24.375 -11.367 -4.805 1 94.94 322 LYS B O 1
ATOM 5432 N N . PHE B 1 323 ? 22.625 -10.203 -4.086 1 96.44 323 PHE B N 1
ATOM 5433 C CA . PHE B 1 323 ? 21.953 -10.289 -5.383 1 96.44 323 PHE B CA 1
ATOM 5434 C C . PHE B 1 323 ? 22.703 -9.484 -6.434 1 96.44 323 PHE B C 1
ATOM 5436 O O . PHE B 1 323 ? 22.734 -9.859 -7.609 1 96.44 323 PHE B O 1
ATOM 5443 N N . ARG B 1 324 ? 23.297 -8.398 -6.004 1 94.31 324 ARG B N 1
ATOM 5444 C CA . ARG B 1 324 ? 24.109 -7.586 -6.906 1 94.31 324 ARG B CA 1
ATOM 5445 C C . ARG B 1 324 ? 25.359 -8.336 -7.355 1 94.31 324 ARG B C 1
ATOM 5447 O O . ARG B 1 324 ? 25.719 -8.305 -8.531 1 94.31 324 ARG B O 1
ATOM 5454 N N . GLU B 1 325 ? 25.969 -8.977 -6.473 1 94 325 GLU B N 1
ATOM 5455 C CA . GLU B 1 325 ? 27.172 -9.758 -6.773 1 94 325 GLU B CA 1
ATOM 5456 C C . GLU B 1 325 ? 26.875 -10.867 -7.781 1 94 325 GLU B C 1
ATOM 5458 O O . GLU B 1 325 ? 27.734 -11.242 -8.57 1 94 325 GLU B O 1
ATOM 5463 N N . HIS B 1 326 ? 25.688 -11.305 -7.793 1 94.06 326 HIS B N 1
ATOM 5464 C CA . HIS B 1 326 ? 25.297 -12.367 -8.711 1 94.06 326 HIS B CA 1
ATOM 5465 C C . HIS B 1 326 ? 24.656 -11.805 -9.977 1 94.06 326 HIS B C 1
ATOM 5467 O O . HIS B 1 326 ? 24.094 -12.555 -10.781 1 94.06 326 HIS B O 1
ATOM 5473 N N . GLY B 1 327 ? 24.562 -10.492 -10.117 1 91.69 327 GLY B N 1
ATOM 5474 C CA . GLY B 1 327 ? 24.156 -9.828 -11.344 1 91.69 327 GLY B CA 1
ATOM 5475 C C . GLY B 1 327 ? 22.641 -9.664 -11.469 1 91.69 327 GLY B C 1
ATOM 5476 O O . GLY B 1 327 ? 22.125 -9.422 -12.562 1 91.69 327 GLY B O 1
ATOM 5477 N N . ILE B 1 328 ? 21.938 -9.852 -10.375 1 92 328 ILE B N 1
ATOM 5478 C CA . ILE B 1 328 ? 20.484 -9.797 -10.414 1 92 328 ILE B CA 1
ATOM 5479 C C . ILE B 1 328 ? 20.016 -8.352 -10.234 1 92 328 ILE B C 1
ATOM 5481 O O . ILE B 1 328 ? 19.047 -7.922 -10.867 1 92 328 ILE B O 1
ATOM 5485 N N . VAL B 1 329 ? 20.719 -7.641 -9.312 1 89.25 329 VAL B N 1
ATOM 5486 C CA . VAL B 1 329 ? 20.406 -6.238 -9.062 1 89.25 329 VAL B CA 1
ATOM 5487 C C . VAL B 1 329 ? 21.547 -5.355 -9.578 1 89.25 329 VAL B C 1
ATOM 5489 O O . VAL B 1 329 ? 22.719 -5.605 -9.289 1 89.25 329 VAL B O 1
ATOM 5492 N N . GLY B 1 330 ? 21.203 -4.215 -10.352 1 75.44 330 GLY B N 1
ATOM 5493 C CA . GLY B 1 330 ? 22.188 -3.227 -10.789 1 75.44 330 GLY B CA 1
ATOM 5494 C C . GLY B 1 330 ? 22.609 -3.402 -12.234 1 75.44 330 GLY B C 1
ATOM 5495 O O . GLY B 1 330 ? 22.188 -4.359 -12.898 1 75.44 330 GLY B O 1
ATOM 5496 N N . LYS B 1 331 ? 23.438 -2.373 -12.898 1 58.31 331 LYS B N 1
ATOM 5497 C CA . LYS B 1 331 ? 23.891 -2.25 -14.281 1 58.31 331 LYS B CA 1
ATOM 5498 C C . LYS B 1 331 ? 24.844 -3.391 -14.648 1 58.31 331 LYS B C 1
ATOM 5500 O O . LYS B 1 331 ? 25.656 -3.814 -13.836 1 58.31 331 LYS B O 1
ATOM 5505 N N . LYS B 1 332 ? 24.594 -4.211 -15.68 1 45.56 332 LYS B N 1
ATOM 5506 C CA . LYS B 1 332 ? 25.688 -4.996 -16.25 1 45.56 332 LYS B CA 1
ATOM 5507 C C . LYS B 1 332 ? 26.938 -4.152 -16.406 1 45.56 332 LYS B C 1
ATOM 5509 O O . LYS B 1 332 ? 26.922 -3.107 -17.062 1 45.56 332 LYS B O 1
ATOM 5514 N N . LYS B 1 333 ? 27.812 -4.121 -15.477 1 40.19 333 LYS B N 1
ATOM 5515 C CA . LYS B 1 333 ? 29.078 -3.506 -15.828 1 40.19 333 LYS B CA 1
ATOM 5516 C C . LYS B 1 333 ? 29.531 -3.916 -17.234 1 40.19 333 LYS B C 1
ATOM 5518 O O . LYS B 1 333 ? 29.516 -5.102 -17.562 1 40.19 333 LYS B O 1
ATOM 5523 N N . SER B 1 334 ? 29.281 -2.998 -18.203 1 34.75 334 SER B N 1
ATOM 5524 C CA . SER B 1 334 ? 29.984 -3.197 -19.469 1 34.75 334 SER B CA 1
ATOM 5525 C C . SER B 1 334 ? 31.375 -3.766 -19.234 1 34.75 334 SER B C 1
ATOM 5527 O O . SER B 1 334 ? 32.094 -3.312 -18.344 1 34.75 334 SER B O 1
ATOM 5529 N N . GLU B 1 335 ? 31.609 -4.922 -19.453 1 36.34 335 GLU B N 1
ATOM 5530 C CA . GLU B 1 335 ? 32.938 -5.523 -19.594 1 36.34 335 GLU B CA 1
ATOM 5531 C C . GLU B 1 335 ? 33.906 -4.578 -20.312 1 36.34 335 GLU B C 1
ATOM 5533 O O . GLU B 1 335 ? 34.969 -4.996 -20.75 1 36.34 335 GLU B O 1
ATOM 5538 N N . SER B 1 336 ? 33.688 -3.277 -20.531 1 34.22 336 SER B N 1
ATOM 5539 C CA . SER B 1 336 ? 34.781 -2.721 -21.344 1 34.22 336 SER B CA 1
ATOM 5540 C C . SER B 1 336 ? 36.125 -2.791 -20.625 1 34.22 336 SER B C 1
ATOM 5542 O O . SER B 1 336 ? 37.156 -2.871 -21.266 1 34.22 336 SER B O 1
ATOM 5544 N N . GLU B 1 337 ? 36.312 -2.199 -19.391 1 32.44 337 GLU B N 1
ATOM 5545 C CA . GLU B 1 337 ? 37.656 -1.63 -19.25 1 32.44 337 GLU B CA 1
ATOM 5546 C C . GLU B 1 337 ? 38.719 -2.719 -19 1 32.44 337 GLU B C 1
ATOM 5548 O O . GLU B 1 337 ? 39.875 -2.422 -18.766 1 32.44 337 GLU B O 1
ATOM 5553 N N . GLU B 1 338 ? 38.438 -3.959 -18.688 1 30.09 338 GLU B N 1
ATOM 5554 C CA . GLU B 1 338 ? 39.719 -4.625 -18.422 1 30.09 338 GLU B CA 1
ATOM 5555 C C . GLU B 1 338 ? 40.406 -5.016 -19.719 1 30.09 338 GLU B C 1
ATOM 5557 O O . GLU B 1 338 ? 41.5 -5.602 -19.688 1 30.09 338 GLU B O 1
ATOM 5562 N N . THR B 1 339 ? 39.875 -4.672 -21.016 1 23.11 339 THR B N 1
ATOM 5563 C CA . THR B 1 339 ? 40.969 -4.918 -21.953 1 23.11 339 THR B CA 1
ATOM 5564 C C . THR B 1 339 ? 41.875 -3.686 -22.094 1 23.11 339 THR B C 1
ATOM 5566 O O . THR B 1 339 ? 41.375 -2.564 -22.219 1 23.11 339 THR B O 1
#

Foldseek 3Di:
DQPLPVPPPVDDPDDDPPPPPVPPPPPDPCPPCPVDDDDCVQWDFDDWQDADPVQRKTWTWTDGPPDPAIKIKMKGKDDADPDPVLCCQWFVDDQKDWAWDDDDPPDTDIDIDTDDVRTDIDMDMDPSADPVNSVSSGDWDKDKFFDALVNCVVAVVCVVVVDPDDPPVVVCVVVCNPQVVFWQDWDPPQQQIWTKGADPSDPPALQWGKIKIAHNDWAQFLLRAFLSCLSNLVCCLPVVQVSCCVPSVAHSVQWFWWWFVVDPGRTTMIMITGNNHDDPQCDQQTIGGSVVSSVQNVVPGNSSSGGTRMHMDTPPDPSQVRCVVVPRDDDPPPPPDVD/DPPLPVCPLVDDPDDDPDPPPVPPPPPDPCPPCPVDDDDCVQWDFDAWQDADPVQRKTWTWTDGPPDPAIKIKMKGKDDDDPDPVLCCQWFVDDQKDWAWDDDDPPDTDIDIDTDDVSTDIDMDMDPSDDPVNSVSSGDWDKDKFFAALVNCVVAVVCVVVVDPDDPPVVVCVVVCNPQVVFWQDWDPPQQQIWTKGADPSDPPALQWGKIKIAHNDWAQFLLRAFLSCLSNLVCCLPVVQVSCCVPSVAHSVQWFWWWFVVDPGRTTMIMITGNNHDDPQCDQQTIGGSVVSSVQNVVPGNSSSGGTRMHMDTPPDPSQVRCVVVPRDDDPPPPPDPD